Protein AF-A0A9D9CSX6-F1 (afdb_monomer_lite)

Sequence (530 aa):
MKRLLLFQTIFLLALASCKKETGEISQVQKITFTLEQYDNLTRTSTPADEKGISDINIFLYNTRGKLTRYLYSDTPSERIQMEIPAGEHLSTYVIANAGNLTELPQVSDEASLKGECFTFHTPSQADGNAIPMSAYLPPRQFSDGESVALPLVRLLSKFRVIIDKSALAPTVTTFDIKCARLRNINTRVPYFSDGRVTQDNKAADIWESREGDDLSTLFTSGIDFYIPENMQGDLLNGNLDQKTHIPPEGYIQRCSYIEFLVNYRSTEMYDQELVYRYFIHDGRMLDNFDVIRNTMYTCITTFSGTGINEETWRIERSSLEKLVTSINVVPITHTFTEIGEIKTFYAAVLPTDAHTNTVTWSSSDEKVAIVDKMGNVTATGDGTCTITATANDISGVSGKGIVTVNSTIHPTSVSVSPASATIYTAEGISLNATVLPSGADNKSVIWSSSDNSIATVSPGGEVTGISAGQCTIFATTVDGGITSGSTITVKGRSFSIGDIPILYPGYNSPHTITYSAEPHGTPQYSIHRV

Radius of gyration: 47.07 Å; chains: 1; bounding box: 114×59×160 Å

Structure (mmCIF, N/CA/C/O backbone):
data_AF-A0A9D9CSX6-F1
#
_entry.id   AF-A0A9D9CSX6-F1
#
loop_
_atom_site.group_PDB
_atom_site.id
_atom_site.type_symbol
_atom_site.label_atom_id
_atom_site.label_alt_id
_atom_site.label_comp_id
_atom_site.label_asym_id
_atom_site.label_entity_id
_atom_site.label_seq_id
_atom_site.pdbx_PDB_ins_code
_atom_site.Cartn_x
_atom_site.Cartn_y
_atom_site.Cartn_z
_atom_site.occupancy
_atom_site.B_iso_or_equiv
_atom_site.auth_seq_id
_atom_site.auth_comp_id
_atom_site.auth_asym_id
_atom_site.auth_atom_id
_atom_site.pdbx_PDB_model_num
ATOM 1 N N . MET A 1 1 ? -49.025 -34.304 -52.768 1.00 48.94 1 MET A N 1
ATOM 2 C CA . MET A 1 1 ? -49.399 -34.390 -51.334 1.00 48.94 1 MET A CA 1
ATOM 3 C C . MET A 1 1 ? -48.233 -34.667 -50.375 1.00 48.94 1 MET A C 1
ATOM 5 O O . MET A 1 1 ? -48.196 -34.017 -49.343 1.00 48.94 1 MET A O 1
ATOM 9 N N . LYS A 1 2 ? -47.236 -35.517 -50.685 1.00 45.19 2 LYS A N 1
ATOM 10 C CA . LYS A 1 2 ? -46.102 -35.789 -49.759 1.00 45.19 2 LYS A CA 1
ATOM 11 C C . LYS A 1 2 ? -45.087 -34.641 -49.545 1.00 45.19 2 LYS A C 1
ATOM 13 O O . LYS A 1 2 ? -44.389 -34.654 -48.543 1.00 45.19 2 LYS A O 1
ATOM 18 N N . ARG A 1 3 ? -45.024 -33.627 -50.425 1.00 38.97 3 ARG A N 1
ATOM 19 C CA . ARG A 1 3 ? -44.162 -32.432 -50.240 1.00 38.97 3 ARG A CA 1
ATOM 20 C C . ARG A 1 3 ? -44.776 -31.329 -49.365 1.00 38.97 3 ARG A C 1
ATOM 22 O O . ARG A 1 3 ? -44.035 -30.501 -48.858 1.00 38.97 3 ARG A O 1
ATOM 29 N N . LEU A 1 4 ? -46.097 -31.333 -49.164 1.00 38.09 4 LEU A N 1
ATOM 30 C CA . LEU A 1 4 ? -46.787 -30.299 -48.381 1.00 38.09 4 LEU A CA 1
ATOM 31 C C . LEU A 1 4 ? -46.797 -30.629 -46.876 1.00 38.09 4 LEU A C 1
ATOM 33 O O . LEU A 1 4 ? -46.683 -29.728 -46.053 1.00 38.09 4 LEU A O 1
ATOM 37 N N . LEU A 1 5 ? -46.821 -31.922 -46.519 1.00 45.12 5 LEU A N 1
ATOM 38 C CA . LEU A 1 5 ? -46.721 -32.368 -45.123 1.00 45.12 5 LEU A CA 1
ATOM 39 C C . LEU A 1 5 ? -45.320 -32.157 -44.524 1.00 45.12 5 LEU A C 1
ATOM 41 O O . LEU A 1 5 ? -45.218 -31.878 -43.337 1.00 45.12 5 LEU A O 1
ATOM 45 N N . LEU A 1 6 ? -44.256 -32.258 -45.334 1.00 43.66 6 LEU A N 1
ATOM 46 C CA . LEU A 1 6 ? -42.870 -32.085 -44.874 1.00 43.66 6 LEU A CA 1
ATOM 47 C C . LEU A 1 6 ? -42.547 -30.615 -44.546 1.00 43.66 6 LEU A C 1
ATOM 49 O O . LEU A 1 6 ? -41.783 -30.334 -43.632 1.00 43.66 6 LEU A O 1
ATOM 53 N N . PHE A 1 7 ? -43.168 -29.671 -45.260 1.00 40.41 7 PHE A N 1
ATOM 54 C CA . PHE A 1 7 ? -43.009 -28.242 -44.980 1.00 40.41 7 PHE A CA 1
ATOM 55 C C . PHE A 1 7 ? -43.779 -27.803 -43.729 1.00 40.41 7 PHE A C 1
ATOM 57 O O . PHE A 1 7 ? -43.273 -26.974 -42.980 1.00 40.41 7 PHE A O 1
ATOM 64 N N . GLN A 1 8 ? -44.948 -28.388 -43.439 1.00 42.72 8 GLN A N 1
ATOM 65 C CA . GLN A 1 8 ? -45.672 -28.092 -42.196 1.00 42.72 8 GLN A CA 1
ATOM 66 C C . GLN A 1 8 ? -44.987 -28.672 -40.949 1.00 42.72 8 GLN A C 1
ATOM 68 O O . GLN A 1 8 ? -45.006 -28.019 -39.908 1.00 42.72 8 GLN A O 1
ATOM 73 N N . THR A 1 9 ? -44.325 -29.832 -41.031 1.00 44.69 9 THR A N 1
ATOM 74 C CA . THR A 1 9 ? -43.550 -30.376 -39.899 1.00 44.69 9 THR A CA 1
ATOM 75 C C . THR A 1 9 ? -42.222 -29.653 -39.675 1.00 44.69 9 THR A C 1
ATOM 77 O O . THR A 1 9 ? -41.847 -29.452 -38.523 1.00 44.69 9 THR A O 1
ATOM 80 N N . ILE A 1 10 ? -41.545 -29.179 -40.729 1.00 48.91 10 ILE A N 1
ATOM 81 C CA . ILE A 1 10 ? -40.327 -28.358 -40.587 1.00 48.91 10 ILE A CA 1
ATOM 82 C C . ILE A 1 10 ? -40.666 -26.953 -40.057 1.00 48.91 10 ILE A C 1
ATOM 84 O O . ILE A 1 10 ? -39.934 -26.427 -39.222 1.00 48.91 10 ILE A O 1
ATOM 88 N N . PHE A 1 11 ? -41.808 -26.371 -40.444 1.00 39.69 11 PHE A N 1
ATOM 89 C CA . PHE A 1 11 ? -42.244 -25.071 -39.917 1.00 39.69 11 PHE A CA 1
ATOM 90 C C . PHE A 1 11 ? -42.734 -25.159 -38.458 1.00 39.69 11 PHE A C 1
ATOM 92 O O . PHE A 1 11 ? -42.471 -24.248 -37.675 1.00 39.69 11 PHE A O 1
ATOM 99 N N . LEU A 1 12 ? -43.352 -26.277 -38.040 1.00 36.75 12 LEU A N 1
ATOM 100 C CA . LEU A 1 12 ? -43.677 -26.511 -36.624 1.00 36.75 12 LEU A CA 1
ATOM 101 C C . LEU A 1 12 ? -42.440 -26.820 -35.758 1.00 36.75 12 LEU A C 1
ATOM 103 O O . LEU A 1 12 ? -42.429 -26.421 -34.595 1.00 36.75 12 LEU A O 1
ATOM 107 N N . LEU A 1 13 ? -41.389 -27.466 -36.289 1.00 36.62 13 LEU A N 1
ATOM 108 C CA . LEU A 1 13 ? -40.118 -27.623 -35.560 1.00 36.62 13 LEU A CA 1
ATOM 109 C C . LEU A 1 13 ? -39.327 -26.306 -35.469 1.00 36.62 13 LEU A C 1
ATOM 111 O O . LEU A 1 13 ? -38.718 -26.043 -34.434 1.00 36.62 13 LEU A O 1
ATOM 115 N N . ALA A 1 14 ? -39.387 -25.445 -36.490 1.00 37.59 14 ALA A N 1
ATOM 116 C CA . ALA A 1 14 ? -38.770 -24.117 -36.449 1.00 37.59 14 ALA A CA 1
ATOM 117 C C . ALA A 1 14 ? -39.473 -23.174 -35.450 1.00 37.59 14 ALA A C 1
ATOM 119 O O . ALA A 1 14 ? -38.812 -22.414 -34.747 1.00 37.59 14 ALA A O 1
ATOM 120 N N . LEU A 1 15 ? -40.799 -23.280 -35.303 1.00 32.72 15 LEU A N 1
ATOM 121 C CA . LEU A 1 15 ? -41.560 -22.541 -34.285 1.00 32.72 15 LEU A CA 1
ATOM 122 C C . LEU A 1 15 ? -41.444 -23.150 -32.873 1.00 32.72 15 LEU A C 1
ATOM 124 O O . LEU A 1 15 ? -41.628 -22.437 -31.889 1.00 32.72 15 LEU A O 1
ATOM 128 N N . ALA A 1 16 ? -41.087 -24.434 -32.745 1.00 33.69 16 ALA A N 1
ATOM 129 C CA . ALA A 1 16 ? -40.803 -25.070 -31.454 1.00 33.69 16 ALA A CA 1
ATOM 130 C C . ALA A 1 16 ? -39.360 -24.847 -30.961 1.00 33.69 16 ALA A C 1
ATOM 132 O O . ALA A 1 16 ? -39.141 -24.867 -29.751 1.00 33.69 16 ALA A O 1
ATOM 133 N N . SER A 1 17 ? -38.403 -24.576 -31.860 1.00 34.97 17 SER A N 1
ATOM 134 C CA . SER A 1 17 ? -37.042 -24.135 -31.503 1.00 34.97 17 SER A CA 1
ATOM 135 C C . SER A 1 17 ? -36.946 -22.628 -31.234 1.00 34.97 17 SER A C 1
ATOM 137 O O . SER A 1 17 ? -35.923 -22.157 -30.753 1.00 34.97 17 SER A O 1
ATOM 139 N N . CYS A 1 18 ? -38.019 -21.880 -31.502 1.00 34.47 18 CYS A N 1
ATOM 140 C CA . CYS A 1 18 ? -38.180 -20.483 -31.108 1.00 34.47 18 CYS A CA 1
ATOM 141 C C . CYS A 1 18 ? -39.067 -20.364 -29.850 1.00 34.47 18 CYS A C 1
ATOM 143 O O . CYS A 1 18 ? -39.820 -19.405 -29.674 1.00 34.47 18 CYS A O 1
ATOM 145 N N . LYS A 1 19 ? -39.022 -21.368 -28.963 1.00 33.19 19 LYS A N 1
ATOM 146 C CA . LYS A 1 19 ? -39.564 -21.260 -27.607 1.00 33.19 19 LYS A CA 1
ATOM 147 C C . LYS A 1 19 ? -38.533 -20.562 -26.730 1.00 33.19 19 LYS A C 1
ATOM 149 O O . LYS A 1 19 ? -37.581 -21.194 -26.299 1.00 33.19 19 LYS A O 1
ATOM 154 N N . LYS A 1 20 ? -38.803 -19.286 -26.440 1.00 37.91 20 LYS A N 1
ATOM 155 C CA . LYS A 1 20 ? -38.372 -18.578 -25.227 1.00 37.91 20 LYS A CA 1
ATOM 156 C C . LYS A 1 20 ? -36.945 -18.923 -24.763 1.00 37.91 20 LYS A C 1
ATOM 158 O O . LYS A 1 20 ? -36.777 -19.570 -23.736 1.00 37.91 20 LYS A O 1
ATOM 163 N N . GLU A 1 21 ? -35.944 -18.305 -25.378 1.00 34.78 21 GLU A N 1
ATOM 164 C CA . GLU A 1 21 ? -35.041 -17.537 -24.519 1.00 34.78 21 GLU A CA 1
ATOM 165 C C . GLU A 1 21 ? -35.848 -16.309 -24.095 1.00 34.78 21 GLU A C 1
ATOM 167 O O . GLU A 1 21 ? -35.814 -15.241 -24.700 1.00 34.78 21 GLU A O 1
ATOM 172 N N . THR A 1 22 ? -36.705 -16.494 -23.087 1.00 33.91 22 THR A N 1
ATOM 173 C CA . THR A 1 22 ? -36.961 -15.397 -22.165 1.00 33.91 22 THR A CA 1
ATOM 174 C C . THR A 1 22 ? -35.579 -14.982 -21.717 1.00 33.91 22 THR A C 1
ATOM 176 O O . THR A 1 22 ? -34.946 -15.754 -21.002 1.00 33.91 22 THR A O 1
ATOM 179 N N . GLY A 1 23 ? -35.090 -13.850 -22.226 1.00 39.44 23 GLY A N 1
ATOM 180 C CA . GLY A 1 23 ? -33.898 -13.229 -21.693 1.00 39.44 23 GLY A CA 1
ATOM 181 C C . GLY A 1 23 ? -34.110 -13.153 -20.194 1.00 39.44 23 GLY A C 1
ATOM 182 O O . GLY A 1 23 ? -34.959 -12.390 -19.727 1.00 39.44 23 GLY A O 1
ATOM 183 N N . GLU A 1 24 ? -33.415 -14.018 -19.454 1.00 38.78 24 GLU A N 1
ATOM 184 C CA . GLU A 1 24 ? -33.103 -13.715 -18.075 1.00 38.78 24 GLU A CA 1
ATOM 185 C C . GLU A 1 24 ? -32.546 -12.308 -18.150 1.00 38.78 24 GLU A C 1
ATOM 187 O O . GLU A 1 24 ? -31.578 -12.052 -18.870 1.00 38.78 24 GLU A O 1
ATOM 192 N N . ILE A 1 25 ? -33.245 -11.371 -17.514 1.00 43.38 25 ILE A N 1
ATOM 193 C CA . ILE A 1 25 ? -32.680 -10.067 -17.230 1.00 43.38 25 ILE A CA 1
ATOM 194 C C . ILE A 1 25 ? -31.441 -10.422 -16.425 1.00 43.38 25 ILE A C 1
ATOM 196 O O . ILE A 1 25 ? -31.560 -10.756 -15.247 1.00 43.38 25 ILE A O 1
ATOM 200 N N . SER A 1 26 ? -30.288 -10.491 -17.092 1.00 58.38 26 SER A N 1
ATOM 201 C CA . SER A 1 26 ? -29.018 -10.728 -16.435 1.00 58.38 26 SER A CA 1
ATOM 202 C C . SER A 1 26 ? -28.951 -9.610 -15.419 1.00 58.38 26 SER A C 1
ATOM 204 O O . SER A 1 26 ? -28.929 -8.442 -15.815 1.00 58.38 26 SER A O 1
ATOM 206 N N . GLN A 1 27 ? -29.094 -9.944 -14.133 1.00 78.25 27 GLN A N 1
ATOM 207 C CA . GLN A 1 27 ? -29.064 -8.930 -13.092 1.00 78.25 27 GLN A CA 1
ATOM 208 C C . GLN A 1 27 ? -27.809 -8.100 -13.338 1.00 78.25 27 GLN A C 1
ATOM 210 O O . GLN A 1 27 ? -26.743 -8.650 -13.601 1.00 78.25 27 GLN A O 1
ATOM 215 N N . VAL A 1 28 ? -27.962 -6.785 -13.391 1.00 86.62 28 VAL A N 1
ATOM 216 C CA . VAL A 1 28 ? -26.845 -5.883 -13.650 1.00 86.62 28 VAL A CA 1
ATOM 217 C C . VAL A 1 28 ? -26.375 -5.379 -12.302 1.00 86.62 28 VAL A C 1
ATOM 219 O O . VAL A 1 28 ? -27.195 -4.982 -11.477 1.00 86.62 28 VAL A O 1
ATOM 222 N N . GLN A 1 29 ? -25.069 -5.396 -12.087 1.00 90.56 29 GLN A N 1
ATOM 223 C CA . GLN A 1 29 ? -24.443 -4.826 -10.903 1.00 90.56 29 GLN A CA 1
ATOM 224 C C . GLN A 1 29 ? -23.599 -3.616 -11.298 1.00 90.56 29 GLN A C 1
ATOM 226 O O . GLN A 1 29 ? -23.023 -3.567 -12.390 1.00 90.56 29 GLN A O 1
ATOM 231 N N . LYS A 1 30 ? -23.535 -2.630 -10.410 1.00 92.50 30 LYS A N 1
ATOM 232 C CA . LYS A 1 30 ? -22.733 -1.423 -10.583 1.00 92.50 30 LYS A CA 1
ATOM 233 C C . LYS A 1 30 ? -21.407 -1.598 -9.874 1.00 92.50 30 LYS A C 1
ATOM 235 O O . LYS A 1 30 ? -21.369 -1.934 -8.698 1.00 92.50 30 LYS A O 1
ATOM 240 N N . ILE A 1 31 ? -20.326 -1.317 -10.578 1.00 92.62 31 ILE A N 1
ATOM 241 C CA . ILE A 1 31 ? -18.981 -1.272 -10.018 1.00 92.62 31 ILE A CA 1
ATOM 242 C C . ILE A 1 31 ? -18.383 0.109 -10.261 1.00 92.62 31 ILE A C 1
ATOM 244 O O . ILE A 1 31 ? -18.697 0.778 -11.247 1.00 92.62 31 ILE A O 1
ATOM 248 N N . THR A 1 32 ? -17.530 0.550 -9.346 1.00 91.25 32 THR A N 1
ATOM 249 C CA . THR A 1 32 ? -16.765 1.787 -9.485 1.00 91.25 32 THR A CA 1
ATOM 250 C C . THR A 1 32 ? -15.290 1.444 -9.550 1.00 91.25 32 THR A C 1
ATOM 252 O O . THR A 1 32 ? -14.727 0.970 -8.571 1.00 91.25 32 THR A O 1
ATOM 255 N N . PHE A 1 33 ? -14.646 1.714 -10.676 1.00 87.00 33 PHE A N 1
ATOM 256 C CA . PHE A 1 33 ? -13.194 1.693 -10.758 1.00 87.00 33 PHE A CA 1
ATOM 257 C C . PHE A 1 33 ? -12.627 3.015 -10.254 1.00 87.00 33 PHE A C 1
ATOM 259 O O . PHE A 1 33 ? -13.131 4.076 -10.618 1.00 87.00 33 PHE A O 1
ATOM 266 N N . THR A 1 34 ? -11.596 2.966 -9.420 1.00 82.00 34 THR A N 1
ATOM 267 C CA . THR A 1 34 ? -10.921 4.162 -8.913 1.00 82.00 34 THR A CA 1
ATOM 268 C C . THR A 1 34 ? -9.506 4.236 -9.451 1.00 82.00 34 THR A C 1
ATOM 270 O O . THR A 1 34 ? -8.741 3.276 -9.335 1.00 82.00 34 THR A O 1
ATOM 273 N N . LEU A 1 35 ? -9.163 5.382 -10.028 1.00 73.75 35 LEU A N 1
ATOM 274 C CA . LEU A 1 35 ? -7.794 5.711 -10.393 1.00 73.75 35 LEU A CA 1
ATOM 275 C C . LEU A 1 35 ? -7.090 6.109 -9.097 1.00 73.75 35 LEU A C 1
ATOM 277 O O . LEU A 1 35 ? -7.423 7.130 -8.500 1.00 73.75 35 LEU A O 1
ATOM 281 N N . GLU A 1 36 ? -6.186 5.270 -8.600 1.00 59.44 36 GLU A N 1
ATOM 282 C CA . GLU A 1 36 ? -5.329 5.670 -7.484 1.00 59.44 36 GLU A CA 1
ATOM 283 C C . GLU A 1 36 ? -4.522 6.895 -7.935 1.00 59.44 36 GLU A C 1
ATOM 285 O O . GLU A 1 36 ? -3.985 6.892 -9.045 1.00 59.44 36 GLU A O 1
ATOM 290 N N . GLN A 1 37 ? -4.477 7.958 -7.122 1.00 52.34 37 GLN A N 1
ATOM 291 C CA . GLN A 1 37 ? -3.714 9.169 -7.433 1.00 52.34 37 GLN A CA 1
ATOM 292 C C . GLN A 1 37 ? -2.220 8.822 -7.545 1.00 52.34 37 GLN A C 1
ATOM 294 O O . GLN A 1 37 ? -1.458 8.890 -6.583 1.00 52.34 37 GLN A O 1
ATOM 299 N N . TYR A 1 38 ? -1.792 8.478 -8.760 1.00 46.19 38 TYR A N 1
ATOM 300 C CA . TYR A 1 38 ? -0.391 8.345 -9.166 1.00 46.19 38 TYR A CA 1
ATOM 301 C C . TYR A 1 38 ? 0.357 9.691 -9.125 1.00 46.19 38 TYR A C 1
ATOM 303 O O . TYR A 1 38 ? 1.569 9.731 -9.347 1.00 46.19 38 TYR A O 1
ATOM 311 N N . ASP A 1 39 ? -0.346 10.777 -8.779 1.00 37.62 39 ASP A N 1
ATOM 312 C CA . ASP A 1 39 ? 0.186 12.121 -8.547 1.00 37.62 39 ASP A CA 1
ATOM 313 C C . ASP A 1 39 ? 1.349 12.152 -7.542 1.00 37.62 39 ASP A C 1
ATOM 315 O O . ASP A 1 39 ? 2.182 13.052 -7.615 1.00 37.62 39 ASP A O 1
ATOM 319 N N . ASN A 1 40 ? 1.510 11.151 -6.669 1.00 38.94 40 ASN A N 1
ATOM 320 C CA . ASN A 1 40 ? 2.630 11.111 -5.719 1.00 38.94 40 ASN A CA 1
ATOM 321 C C . ASN A 1 40 ? 3.913 10.428 -6.230 1.00 38.94 40 ASN A C 1
ATOM 323 O O . ASN A 1 40 ? 4.949 10.541 -5.577 1.00 38.94 40 ASN A O 1
ATOM 327 N N . LEU A 1 41 ? 3.917 9.809 -7.418 1.00 37.09 41 LEU A N 1
ATOM 328 C CA . LEU A 1 41 ? 5.156 9.336 -8.066 1.00 37.09 41 LEU A CA 1
ATOM 329 C C . LEU A 1 41 ? 5.864 10.436 -8.880 1.00 37.09 41 LEU A C 1
ATOM 331 O O . LEU A 1 41 ? 6.851 10.164 -9.562 1.00 37.09 41 LEU A O 1
ATOM 335 N N . THR A 1 42 ? 5.394 11.686 -8.800 1.00 36.12 42 THR A N 1
ATOM 336 C CA . THR A 1 42 ? 6.000 12.839 -9.489 1.00 36.12 42 THR A CA 1
ATOM 337 C C . THR A 1 42 ? 7.018 13.623 -8.657 1.00 36.12 42 THR A C 1
ATOM 339 O O . THR A 1 42 ? 7.587 14.591 -9.163 1.00 36.12 42 THR A O 1
ATOM 342 N N . ARG A 1 43 ? 7.303 13.267 -7.396 1.00 38.25 43 ARG A N 1
ATOM 343 C CA . ARG A 1 43 ? 8.148 14.127 -6.544 1.00 38.25 43 ARG A CA 1
ATOM 344 C C . ARG A 1 43 ? 9.214 13.389 -5.753 1.00 38.25 43 ARG A C 1
ATOM 346 O O . ARG A 1 43 ? 9.204 13.405 -4.532 1.00 38.25 43 ARG A O 1
ATOM 353 N N . THR A 1 44 ? 10.255 12.977 -6.461 1.00 34.09 44 THR A N 1
ATOM 354 C CA . THR A 1 44 ? 11.600 13.436 -6.093 1.00 34.09 44 THR A CA 1
ATOM 355 C C . THR A 1 44 ? 12.375 13.754 -7.367 1.00 34.09 44 THR A C 1
ATOM 357 O O . THR A 1 44 ? 12.696 12.872 -8.152 1.00 34.09 44 THR A O 1
ATOM 360 N N . SER A 1 45 ? 12.652 15.054 -7.545 1.00 33.75 45 SER A N 1
ATOM 361 C CA . SER A 1 45 ? 13.373 15.744 -8.635 1.00 33.75 45 SER A CA 1
ATOM 362 C C . SER A 1 45 ? 12.621 15.951 -9.967 1.00 33.75 45 SER A C 1
ATOM 364 O O . SER A 1 45 ? 12.880 15.290 -10.962 1.00 33.75 45 SER A O 1
ATOM 366 N N . THR A 1 46 ? 11.690 16.910 -9.955 1.00 38.91 46 THR A N 1
ATOM 367 C CA . THR A 1 46 ? 10.885 17.445 -11.083 1.00 38.91 46 THR A CA 1
ATOM 368 C C . THR A 1 46 ? 11.715 17.889 -12.312 1.00 38.91 46 THR A C 1
ATOM 370 O O . THR A 1 46 ? 12.897 18.184 -12.136 1.00 38.91 46 THR A O 1
ATOM 373 N N . PRO A 1 47 ? 11.123 17.966 -13.529 1.00 42.66 47 PRO A N 1
ATOM 374 C CA . PRO A 1 47 ? 9.873 18.678 -13.859 1.00 42.66 47 PRO A CA 1
ATOM 375 C C . PRO A 1 47 ? 8.657 17.736 -13.796 1.00 42.66 47 PRO A C 1
ATOM 377 O O . PRO A 1 47 ? 8.646 16.670 -14.391 1.00 42.66 47 PRO A O 1
ATOM 380 N N . ALA A 1 48 ? 7.668 17.942 -12.930 1.00 45.16 48 ALA A N 1
ATOM 381 C CA . ALA A 1 48 ? 6.508 18.816 -13.138 1.00 45.16 48 ALA A CA 1
ATOM 382 C C . ALA A 1 48 ? 5.609 18.504 -14.364 1.00 45.16 48 ALA A C 1
ATOM 384 O O . ALA A 1 48 ? 4.501 19.027 -14.395 1.00 45.16 48 ALA A O 1
ATOM 385 N N . ASP A 1 49 ? 5.988 17.608 -15.290 1.00 49.66 49 ASP A N 1
ATOM 386 C CA . ASP A 1 49 ? 5.382 17.595 -16.638 1.00 49.66 49 ASP A CA 1
ATOM 387 C C . ASP A 1 49 ? 4.763 16.258 -17.100 1.00 49.66 49 ASP A C 1
ATOM 389 O O . ASP A 1 49 ? 4.273 16.171 -18.226 1.00 49.66 49 ASP A O 1
ATOM 393 N N . GLU A 1 50 ? 4.718 15.205 -16.272 1.00 60.59 50 GLU A N 1
ATOM 394 C CA . GLU A 1 50 ? 3.880 14.047 -16.624 1.00 60.59 50 GLU A CA 1
ATOM 395 C C . GLU A 1 50 ? 2.411 14.432 -16.491 1.00 60.59 50 GLU A C 1
ATOM 397 O O . GLU A 1 50 ? 1.896 14.617 -15.386 1.00 60.59 50 GLU A O 1
ATOM 402 N N . LYS A 1 51 ? 1.715 14.518 -17.625 1.00 61.03 51 LYS A N 1
ATOM 403 C CA . LYS A 1 51 ? 0.262 14.615 -17.604 1.00 61.03 51 LYS A CA 1
ATOM 404 C C . LYS A 1 51 ? -0.279 13.340 -16.954 1.00 61.03 51 LYS A C 1
ATOM 406 O O . LYS A 1 51 ? 0.127 12.233 -17.315 1.00 61.03 51 LYS A O 1
ATOM 411 N N . GLY A 1 52 ? -1.201 13.505 -16.005 1.00 71.00 52 GLY A N 1
ATOM 412 C CA . GLY A 1 52 ? -1.983 12.397 -15.462 1.00 71.00 52 GLY A CA 1
ATOM 413 C C . GLY A 1 52 ? -2.758 11.657 -16.559 1.00 71.00 52 GLY A C 1
ATOM 414 O O . GLY A 1 52 ? -2.616 11.922 -17.753 1.00 71.00 52 GLY A O 1
ATOM 415 N N . ILE A 1 53 ? -3.610 10.720 -16.162 1.00 81.19 53 ILE A N 1
ATOM 416 C CA . ILE A 1 53 ? -4.370 9.899 -17.110 1.00 81.19 53 ILE A CA 1
ATOM 417 C C . ILE A 1 53 ? -5.260 10.798 -17.989 1.00 8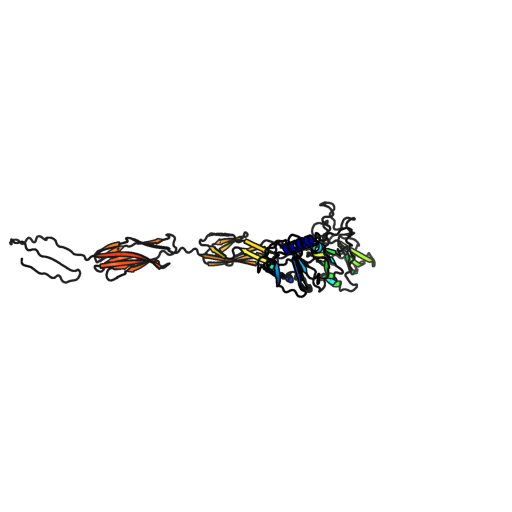1.19 53 ILE A C 1
ATOM 419 O O . ILE A 1 53 ? -6.211 11.406 -17.500 1.00 81.19 53 ILE A O 1
ATOM 423 N N . SER A 1 54 ? -4.937 10.899 -19.281 1.00 84.56 54 SER A N 1
ATOM 424 C CA . SER A 1 54 ? -5.689 11.668 -20.273 1.00 84.56 54 SER A CA 1
ATOM 425 C C . SER A 1 54 ? -6.834 10.878 -20.873 1.00 84.56 54 SER A C 1
ATOM 427 O O . SER A 1 54 ? -7.857 11.458 -21.194 1.00 84.56 54 SER A O 1
ATOM 429 N N . ASP A 1 55 ? -6.669 9.570 -21.021 1.00 88.88 55 ASP A N 1
ATOM 430 C CA . ASP A 1 55 ? -7.686 8.677 -21.557 1.00 88.88 55 ASP A CA 1
ATOM 431 C C . ASP A 1 55 ? -7.516 7.273 -20.982 1.00 88.88 55 ASP A C 1
ATOM 433 O O . ASP A 1 55 ? -6.442 6.905 -20.500 1.00 88.88 55 ASP A O 1
ATOM 437 N N . ILE A 1 56 ? -8.589 6.487 -21.007 1.00 90.62 56 ILE A N 1
ATOM 438 C CA . ILE A 1 56 ? -8.589 5.133 -20.465 1.00 90.62 56 ILE A CA 1
ATOM 439 C C . ILE A 1 56 ? -9.524 4.211 -21.241 1.00 90.62 56 ILE A C 1
ATOM 441 O O . ILE A 1 56 ? -10.645 4.570 -21.596 1.00 90.62 56 ILE A O 1
ATOM 445 N N . ASN A 1 57 ? -9.051 2.992 -21.455 1.00 92.50 57 ASN A N 1
ATOM 446 C CA . ASN A 1 57 ? -9.758 1.864 -22.028 1.00 92.50 57 ASN A CA 1
ATOM 447 C C . ASN A 1 57 ? -9.854 0.780 -20.948 1.00 92.50 57 ASN A C 1
ATOM 449 O O . ASN A 1 57 ? -8.830 0.368 -20.403 1.00 92.50 57 ASN A O 1
ATOM 453 N N . ILE A 1 58 ? -11.059 0.302 -20.642 1.00 92.88 58 ILE A N 1
ATOM 454 C CA . ILE A 1 58 ? -11.310 -0.776 -19.678 1.00 92.88 58 ILE A CA 1
ATOM 455 C C . ILE A 1 58 ? -12.030 -1.907 -20.403 1.00 92.88 58 ILE A C 1
ATOM 457 O O . ILE A 1 58 ? -13.120 -1.709 -20.937 1.00 92.88 58 ILE A O 1
ATOM 461 N N . PHE A 1 59 ? -11.443 -3.098 -20.381 1.00 92.88 59 PHE A N 1
ATOM 462 C CA . PHE A 1 59 ? -11.982 -4.308 -20.988 1.00 92.88 59 PHE A CA 1
ATOM 463 C C . PHE A 1 59 ? -12.270 -5.344 -19.903 1.00 92.88 59 PHE A C 1
ATOM 465 O O . PHE A 1 59 ? -11.412 -5.634 -19.067 1.00 92.88 59 PHE A O 1
ATOM 472 N N . LEU A 1 60 ? -13.466 -5.928 -19.942 1.00 92.12 60 LEU A N 1
ATOM 473 C CA . LEU A 1 60 ? -13.870 -7.026 -19.072 1.00 92.12 60 LEU A CA 1
ATOM 474 C C . LEU A 1 60 ? -14.144 -8.268 -19.904 1.00 92.12 60 LEU A C 1
ATOM 476 O O . LEU A 1 60 ? -15.037 -8.252 -20.754 1.00 92.12 60 LEU A O 1
ATOM 480 N N . TYR A 1 61 ? -13.419 -9.346 -19.622 1.00 89.88 61 TYR A N 1
ATOM 481 C CA . TYR A 1 61 ? -13.592 -10.643 -20.277 1.00 89.88 61 TYR A CA 1
ATOM 482 C C . TYR A 1 61 ? -14.132 -11.662 -19.289 1.00 89.88 61 TYR A C 1
ATOM 484 O O . TYR A 1 61 ? -13.692 -11.706 -18.143 1.00 89.88 61 TYR A O 1
ATOM 492 N N . ASN A 1 62 ? -15.059 -12.508 -19.730 1.00 89.56 62 ASN A N 1
ATOM 493 C CA . ASN A 1 62 ? -15.442 -13.677 -18.942 1.00 89.56 62 ASN A CA 1
ATOM 494 C C . ASN A 1 62 ? -14.364 -14.770 -18.998 1.00 89.56 62 ASN A C 1
ATOM 496 O O . ASN A 1 62 ? -13.421 -14.710 -19.781 1.00 89.56 62 ASN A O 1
ATOM 500 N N . THR A 1 63 ? -14.548 -15.834 -18.222 1.00 85.88 63 THR A N 1
ATOM 501 C CA . THR A 1 63 ? -13.616 -16.975 -18.143 1.00 85.88 63 THR A CA 1
ATOM 502 C C . THR A 1 63 ? -13.422 -17.753 -19.450 1.00 85.88 63 THR A C 1
ATOM 504 O O . THR A 1 63 ? -12.535 -18.600 -19.526 1.00 85.88 63 THR A O 1
ATOM 507 N N . ARG A 1 64 ? -14.230 -17.490 -20.486 1.00 88.19 64 ARG A N 1
ATOM 508 C CA . ARG A 1 64 ? -14.048 -18.038 -21.842 1.00 88.19 64 ARG A CA 1
ATOM 509 C C . ARG A 1 64 ? -13.232 -17.106 -22.744 1.00 88.19 64 ARG A C 1
ATOM 511 O O . ARG A 1 64 ? -13.133 -17.373 -23.937 1.00 88.19 64 ARG A O 1
ATOM 518 N N . GLY A 1 65 ? -12.708 -16.007 -22.202 1.00 85.88 65 GLY A N 1
ATOM 519 C CA . GLY A 1 65 ? -11.950 -15.001 -22.935 1.00 85.88 65 GLY A CA 1
ATOM 520 C C . GLY A 1 65 ? -12.803 -14.162 -23.885 1.00 85.88 65 GLY A C 1
ATOM 521 O O . GLY A 1 65 ? -12.253 -13.553 -24.793 1.00 85.88 65 GLY A O 1
ATOM 522 N N . LYS A 1 66 ? -14.134 -14.128 -23.723 1.00 89.44 66 LYS A N 1
ATOM 523 C CA . LYS A 1 66 ? -15.027 -13.304 -24.555 1.00 89.44 66 LYS A CA 1
ATOM 524 C C . LYS A 1 66 ? -15.253 -11.949 -23.897 1.00 89.44 66 LYS A C 1
ATOM 526 O O . LYS A 1 66 ? -15.560 -11.908 -22.705 1.00 89.44 66 LYS A O 1
ATOM 531 N N . LEU A 1 67 ? -15.164 -10.873 -24.680 1.00 90.31 67 LEU A N 1
ATOM 532 C CA . LEU A 1 67 ? -15.451 -9.522 -24.206 1.00 90.31 67 LEU A CA 1
ATOM 533 C C . LEU A 1 67 ? -16.904 -9.429 -23.717 1.00 90.31 67 LEU A C 1
ATOM 535 O O . LEU A 1 67 ? -17.853 -9.658 -24.472 1.00 90.31 67 LEU A O 1
ATOM 539 N N . THR A 1 68 ? -17.061 -9.095 -22.443 1.00 89.88 68 THR A N 1
ATOM 540 C CA . THR A 1 68 ? -18.351 -8.915 -21.776 1.00 89.88 68 THR A CA 1
ATOM 541 C C . THR A 1 68 ? -18.715 -7.437 -21.707 1.00 89.88 68 THR A C 1
ATOM 543 O O . THR A 1 68 ? -19.860 -7.072 -21.975 1.00 89.88 68 THR A O 1
ATOM 546 N N . ARG A 1 69 ? -17.753 -6.571 -21.362 1.00 90.62 69 ARG A N 1
ATOM 547 C CA . ARG A 1 69 ? -17.933 -5.112 -21.332 1.00 90.62 69 ARG A CA 1
ATOM 548 C C . ARG A 1 69 ? -16.668 -4.395 -21.768 1.00 90.62 69 ARG A C 1
ATOM 550 O O . ARG A 1 69 ? -15.562 -4.875 -21.538 1.00 90.62 69 ARG A O 1
ATOM 557 N N . TYR A 1 70 ? -16.869 -3.224 -22.351 1.00 91.50 70 TYR A N 1
ATOM 558 C CA . TYR A 1 70 ? -15.818 -2.296 -22.722 1.00 91.50 70 TYR A CA 1
ATOM 559 C C . TYR A 1 70 ? -16.254 -0.869 -22.399 1.00 91.50 70 TYR A C 1
ATOM 561 O O . TYR A 1 70 ? -17.431 -0.530 -22.556 1.00 91.50 70 TYR A O 1
ATOM 569 N N . LEU A 1 71 ? -15.308 -0.051 -21.949 1.00 91.94 71 LEU A N 1
ATOM 570 C CA . LEU A 1 71 ? -15.489 1.376 -21.731 1.00 91.94 71 LEU A CA 1
ATOM 571 C C . LEU A 1 71 ? -14.250 2.123 -22.210 1.00 91.94 71 LEU A C 1
ATOM 573 O O . LEU A 1 71 ? -13.132 1.758 -21.857 1.00 91.94 71 LEU A O 1
ATOM 577 N N . TYR A 1 72 ? -14.483 3.198 -22.955 1.00 92.19 72 TYR A N 1
ATOM 578 C CA . TYR A 1 72 ? -13.492 4.218 -23.263 1.00 92.19 72 TYR A CA 1
ATOM 579 C C . TYR A 1 72 ? -13.918 5.547 -22.651 1.00 92.19 72 TYR A C 1
ATOM 581 O O . TYR A 1 72 ? -15.107 5.867 -22.636 1.00 92.19 72 TYR A O 1
ATOM 589 N N . SER A 1 73 ? -12.949 6.316 -22.168 1.00 90.19 73 SER A N 1
ATOM 590 C CA . SER A 1 73 ? -13.149 7.692 -21.731 1.00 90.19 73 SER A CA 1
ATOM 591 C C . SER A 1 73 ? -11.918 8.518 -22.080 1.00 90.19 73 SER A C 1
ATOM 593 O O . SER A 1 73 ? -10.820 8.180 -21.650 1.00 90.19 73 SER A O 1
ATOM 595 N N . ASP A 1 74 ? -12.114 9.615 -22.804 1.00 89.56 74 ASP A N 1
ATOM 596 C CA . ASP A 1 74 ? -11.114 10.636 -23.153 1.00 89.56 74 ASP A CA 1
ATOM 597 C C . ASP A 1 74 ? -11.008 11.766 -22.109 1.00 89.56 74 ASP A C 1
ATOM 599 O O . ASP A 1 74 ? -10.173 12.660 -22.229 1.00 89.56 74 ASP A O 1
ATOM 603 N N . THR A 1 75 ? -11.856 11.731 -21.076 1.00 85.50 75 THR A N 1
ATOM 604 C CA . THR A 1 75 ? -11.785 12.602 -19.891 1.00 85.50 75 THR A CA 1
ATOM 605 C C . THR A 1 75 ? -12.143 11.819 -18.621 1.00 85.50 75 THR A C 1
ATOM 607 O O . THR A 1 75 ? -13.210 12.033 -18.035 1.00 85.50 75 THR A O 1
ATOM 610 N N . PRO A 1 76 ? -11.329 10.833 -18.210 1.00 82.50 76 PRO A N 1
ATOM 611 C CA . PRO A 1 76 ? -11.702 9.960 -17.107 1.00 82.50 76 PRO A CA 1
ATOM 612 C C . PRO A 1 76 ? -11.750 10.717 -15.776 1.00 82.50 76 PRO A C 1
ATOM 614 O O . PRO A 1 76 ? -10.804 11.397 -15.388 1.00 82.50 76 PRO A O 1
ATOM 617 N N . SER A 1 77 ? -12.860 10.571 -15.052 1.00 80.88 77 SER A N 1
ATOM 618 C CA . SER A 1 77 ? -12.939 10.962 -13.645 1.00 80.88 77 SER A CA 1
ATOM 619 C C . SER A 1 77 ? -12.108 10.014 -12.778 1.00 80.88 77 SER A C 1
ATOM 621 O O . SER A 1 77 ? -11.926 8.848 -13.124 1.00 80.88 77 SER A O 1
ATOM 623 N N . GLU A 1 78 ? -11.697 10.462 -11.587 1.00 80.38 78 GLU A N 1
ATOM 624 C CA . GLU A 1 78 ? -11.031 9.601 -10.588 1.00 80.38 78 GLU A CA 1
ATOM 625 C C . GLU A 1 78 ? -11.853 8.347 -10.233 1.00 80.38 78 GLU A C 1
ATOM 627 O O . GLU A 1 78 ? -11.311 7.342 -9.777 1.00 80.38 78 GLU A O 1
ATOM 632 N N . ARG A 1 79 ? -13.176 8.400 -10.444 1.00 83.44 79 ARG A N 1
ATOM 633 C CA . ARG A 1 79 ? -14.124 7.307 -10.216 1.00 83.44 79 ARG A CA 1
ATOM 634 C C . ARG A 1 79 ? -14.890 7.020 -11.500 1.00 83.44 79 ARG A C 1
ATOM 636 O O . ARG A 1 79 ? -15.670 7.860 -11.941 1.00 83.44 79 ARG A O 1
ATOM 643 N N . ILE A 1 80 ? -14.699 5.840 -12.073 1.00 89.50 80 ILE A N 1
ATOM 644 C CA . ILE A 1 80 ? -15.311 5.401 -13.328 1.00 89.50 80 ILE A CA 1
ATOM 645 C C . ILE A 1 80 ? -16.371 4.356 -13.001 1.00 89.50 80 ILE A C 1
ATOM 647 O O . ILE A 1 80 ? -16.060 3.274 -12.506 1.00 89.50 80 ILE A O 1
ATOM 651 N N . GLN A 1 81 ? -17.635 4.674 -13.263 1.00 92.56 81 GLN A N 1
ATOM 652 C CA . GLN A 1 81 ? -18.737 3.748 -13.022 1.00 92.56 81 GLN A CA 1
ATOM 653 C C . GLN A 1 81 ? -18.973 2.860 -14.238 1.00 92.56 81 GLN A C 1
ATOM 655 O O . GLN A 1 81 ? -19.027 3.335 -15.371 1.00 92.56 81 GLN A O 1
ATOM 660 N N . MET A 1 82 ? -19.156 1.569 -13.989 1.00 92.31 82 MET A N 1
ATOM 661 C CA . MET A 1 82 ? -19.488 0.594 -15.012 1.00 92.31 82 MET A CA 1
ATOM 662 C C . MET A 1 82 ? -20.587 -0.330 -14.503 1.00 92.31 82 MET A C 1
ATOM 664 O O . MET A 1 82 ? -20.575 -0.788 -13.365 1.00 92.31 82 MET A O 1
ATOM 668 N N . GLU A 1 83 ? -21.550 -0.610 -15.365 1.00 93.00 83 GLU A N 1
ATOM 669 C CA . GLU A 1 83 ? -22.516 -1.680 -15.153 1.00 93.00 83 GLU A CA 1
ATOM 670 C C . GLU A 1 83 ? -21.938 -2.983 -15.715 1.00 93.00 83 GLU A C 1
ATOM 672 O O . GLU A 1 83 ? -21.287 -2.953 -16.753 1.00 93.00 83 GLU A O 1
ATOM 677 N N . ILE A 1 84 ? -22.137 -4.128 -15.068 1.00 90.50 84 ILE A N 1
ATOM 678 C CA . ILE A 1 84 ? -21.629 -5.430 -15.539 1.00 90.50 84 ILE A CA 1
ATOM 679 C C . ILE A 1 84 ? -22.654 -6.542 -15.250 1.00 90.50 84 ILE A C 1
ATOM 681 O O . ILE A 1 84 ? -23.517 -6.348 -14.389 1.00 90.50 84 ILE A O 1
ATOM 685 N N . PRO A 1 85 ? -22.605 -7.694 -15.946 1.00 88.00 85 PRO A N 1
ATOM 686 C CA . PRO A 1 85 ? -23.461 -8.836 -15.620 1.00 88.00 85 PRO A CA 1
ATOM 687 C C . PRO A 1 85 ? -23.166 -9.387 -14.222 1.00 88.00 85 PRO A C 1
ATOM 689 O O . PRO A 1 85 ? -22.002 -9.540 -13.848 1.00 88.00 85 PRO A O 1
ATOM 692 N N . ALA A 1 86 ? -24.215 -9.697 -13.463 1.00 86.31 86 ALA A N 1
ATOM 693 C CA . ALA A 1 86 ? -24.086 -10.204 -12.109 1.00 86.31 86 ALA A CA 1
ATOM 694 C C . ALA A 1 86 ? -23.644 -11.665 -12.060 1.00 86.31 86 ALA A C 1
ATOM 696 O O . ALA A 1 86 ? -24.076 -12.495 -12.858 1.00 86.31 86 ALA A O 1
ATOM 697 N N . GLY A 1 87 ? -22.800 -11.982 -11.076 1.00 79.25 87 GLY A N 1
ATOM 698 C CA . GLY A 1 87 ? -22.386 -13.355 -10.777 1.00 79.25 87 GLY A CA 1
ATOM 699 C C . GLY A 1 87 ? -21.356 -13.957 -11.742 1.00 79.25 87 GLY A C 1
ATOM 700 O O . GLY A 1 87 ? -20.919 -15.090 -11.525 1.00 79.25 87 GLY A O 1
ATOM 701 N N . GLU A 1 88 ? -20.909 -13.229 -12.767 1.00 85.25 88 GLU A N 1
ATOM 702 C CA . GLU A 1 88 ? -19.819 -13.675 -13.639 1.00 85.25 88 GLU A CA 1
ATOM 703 C C . GLU A 1 88 ? -18.443 -13.415 -13.010 1.00 85.25 88 GLU A C 1
ATOM 705 O O . GLU A 1 88 ? -18.218 -12.412 -12.334 1.00 85.25 88 GLU A O 1
ATOM 710 N N . HIS A 1 89 ? -17.501 -14.329 -13.257 1.00 85.38 89 HIS A N 1
ATOM 711 C CA . HIS A 1 89 ? -16.086 -14.067 -13.011 1.00 85.38 89 HIS A CA 1
ATOM 712 C C . HIS A 1 89 ? -15.524 -13.310 -14.212 1.00 85.38 89 HIS A C 1
ATOM 714 O O . HIS A 1 89 ? -15.539 -13.847 -15.324 1.00 85.38 89 HIS A O 1
ATOM 720 N N . LEU A 1 90 ? -15.034 -12.091 -13.987 1.00 87.94 90 LEU A N 1
ATOM 721 C CA . LEU A 1 90 ? -14.505 -11.233 -15.044 1.00 87.94 90 LEU A CA 1
ATOM 722 C C . LEU A 1 90 ? -13.048 -10.869 -14.773 1.00 87.94 90 LEU A C 1
ATOM 724 O O . LEU A 1 90 ? -12.707 -10.451 -13.666 1.00 87.94 90 LEU A O 1
ATOM 728 N N . SER A 1 91 ? -12.210 -11.022 -15.794 1.00 86.56 91 SER A N 1
ATOM 729 C CA . SER A 1 91 ? -10.847 -10.493 -15.851 1.00 86.56 91 SER A CA 1
ATOM 730 C C . SER A 1 91 ? -10.905 -9.031 -16.283 1.00 86.56 91 SER A C 1
ATOM 732 O O . SER A 1 91 ? -11.595 -8.720 -17.258 1.00 86.56 91 SER A O 1
ATOM 734 N N . THR A 1 92 ? -10.158 -8.150 -15.616 1.00 88.25 92 THR A N 1
ATOM 735 C CA . THR A 1 92 ? -10.114 -6.722 -15.962 1.00 88.25 92 THR A CA 1
ATOM 736 C C . THR A 1 92 ? -8.779 -6.364 -16.583 1.00 88.25 92 THR A C 1
ATOM 738 O O . THR A 1 92 ? -7.737 -6.552 -15.960 1.00 88.25 92 THR A O 1
ATOM 741 N N . TYR A 1 93 ? -8.820 -5.785 -17.778 1.00 89.44 93 TYR A N 1
ATOM 742 C CA . TYR A 1 93 ? -7.663 -5.221 -18.461 1.00 89.44 93 TYR A CA 1
ATOM 743 C C . TYR A 1 93 ? -7.875 -3.733 -18.668 1.00 89.44 93 TYR A C 1
ATOM 745 O O . TYR A 1 93 ? -8.948 -3.304 -19.091 1.00 89.44 93 TYR A O 1
ATOM 753 N N . VAL A 1 94 ? -6.848 -2.948 -18.381 1.00 90.88 94 VAL A N 1
ATOM 754 C CA . VAL A 1 94 ? -6.904 -1.496 -18.499 1.00 90.88 94 VAL A CA 1
ATOM 755 C C . VAL A 1 94 ? -5.713 -1.013 -19.297 1.00 90.88 94 VAL A C 1
ATOM 757 O O . VAL A 1 94 ? -4.591 -1.435 -19.025 1.00 90.88 94 VAL A O 1
ATOM 760 N N . ILE A 1 95 ? -5.965 -0.120 -20.251 1.00 90.94 95 ILE A N 1
ATOM 761 C CA . ILE A 1 95 ? -4.942 0.621 -20.987 1.00 90.94 95 ILE A CA 1
ATOM 762 C C . ILE A 1 95 ? -5.265 2.104 -20.860 1.00 90.94 95 ILE A C 1
ATOM 764 O O . ILE A 1 95 ? -6.350 2.529 -21.247 1.00 90.94 95 ILE A O 1
ATOM 768 N N . ALA A 1 96 ? -4.333 2.886 -20.336 1.00 88.56 96 ALA A N 1
ATOM 769 C CA . ALA A 1 96 ? -4.458 4.333 -20.233 1.00 88.56 96 ALA A CA 1
ATOM 770 C C . ALA A 1 96 ? -3.457 5.036 -21.152 1.00 88.56 96 ALA A C 1
ATOM 772 O O . ALA A 1 96 ? -2.377 4.500 -21.421 1.00 88.56 96 ALA A O 1
ATOM 773 N N . ASN A 1 97 ? -3.816 6.246 -21.584 1.00 87.50 97 ASN A N 1
ATOM 774 C CA . ASN A 1 97 ? -2.990 7.133 -22.406 1.00 87.50 97 ASN A CA 1
ATOM 775 C C . ASN A 1 97 ? -2.566 6.498 -23.739 1.00 87.50 97 ASN A C 1
ATOM 777 O O . ASN A 1 97 ? -1.417 6.608 -24.165 1.00 87.50 97 ASN A O 1
ATOM 781 N N . ALA A 1 98 ? -3.490 5.778 -24.374 1.00 86.62 98 ALA A N 1
ATOM 782 C CA . ALA A 1 98 ? -3.262 5.098 -25.651 1.00 86.62 98 ALA A CA 1
ATOM 783 C C . ALA A 1 98 ? -4.207 5.592 -26.755 1.00 86.62 98 ALA A C 1
ATOM 785 O O . ALA A 1 98 ? -4.166 5.088 -27.877 1.00 86.62 98 ALA A O 1
ATOM 786 N N . GLY A 1 99 ? -5.058 6.571 -26.444 1.00 87.12 99 GLY A N 1
ATOM 787 C CA . GLY A 1 99 ? -6.154 6.971 -27.306 1.00 87.12 99 GLY A CA 1
ATOM 788 C C . GLY A 1 99 ? -7.269 5.927 -27.330 1.00 87.12 99 GLY A C 1
ATOM 789 O O . GLY A 1 99 ? -7.279 4.941 -26.586 1.00 87.12 99 GLY A O 1
ATOM 790 N N . ASN A 1 100 ? -8.255 6.170 -28.187 1.00 85.12 100 ASN A N 1
ATOM 791 C CA . ASN A 1 100 ? -9.376 5.259 -28.334 1.00 85.12 100 ASN A CA 1
ATOM 792 C C . ASN A 1 100 ? -8.966 4.014 -29.132 1.00 85.12 100 ASN A C 1
ATOM 794 O O . ASN A 1 100 ? -8.674 4.099 -30.324 1.00 85.12 100 ASN A O 1
ATOM 798 N N . LEU A 1 101 ? -8.999 2.851 -28.486 1.00 80.38 101 LEU A N 1
ATOM 799 C CA . LEU A 1 101 ? -8.625 1.581 -29.106 1.00 80.38 101 LEU A CA 1
ATOM 800 C C . LEU A 1 101 ? -9.791 0.903 -29.855 1.00 80.38 101 LEU A C 1
ATOM 802 O O . LEU A 1 101 ? -9.601 -0.176 -30.411 1.00 80.38 101 LEU A O 1
ATOM 806 N N . THR A 1 102 ? -10.987 1.514 -29.926 1.00 64.62 102 THR A N 1
ATOM 807 C CA . THR A 1 102 ? -12.147 0.942 -30.649 1.00 64.62 102 THR A CA 1
ATOM 808 C C . THR A 1 102 ? -11.955 0.795 -32.152 1.00 64.62 102 THR A C 1
ATOM 810 O O . THR A 1 102 ? -12.673 0.018 -32.775 1.00 64.62 102 THR A O 1
ATOM 813 N N . GLU A 1 103 ? -11.041 1.558 -32.758 1.00 57.25 103 GLU A N 1
ATOM 814 C CA . GLU A 1 103 ? -10.779 1.472 -34.201 1.00 57.25 103 GLU A CA 1
ATOM 815 C C . GLU A 1 103 ? -9.913 0.260 -34.580 1.00 57.25 103 GLU A C 1
ATOM 817 O O . GLU A 1 103 ? -9.752 -0.022 -35.767 1.00 57.25 103 GLU A O 1
ATOM 822 N N . LEU A 1 104 ? -9.407 -0.504 -33.601 1.00 52.84 104 LEU A N 1
ATOM 823 C CA . LEU A 1 104 ? -8.766 -1.793 -33.846 1.00 52.84 104 LEU A CA 1
ATOM 824 C C . LEU A 1 104 ? -9.839 -2.877 -34.057 1.00 52.84 104 LEU A C 1
ATOM 826 O O . LEU A 1 104 ? -10.564 -3.227 -33.123 1.00 52.84 104 LEU A O 1
ATOM 830 N N . PRO A 1 105 ? -9.941 -3.480 -35.253 1.00 47.91 105 PRO A N 1
ATOM 831 C CA . PRO A 1 105 ? -11.017 -4.412 -35.583 1.00 47.91 105 PRO A CA 1
ATOM 832 C C . PRO A 1 105 ? -10.902 -5.810 -34.930 1.00 47.91 105 PRO A C 1
ATOM 834 O O . PRO A 1 105 ? -11.509 -6.742 -35.450 1.00 47.91 105 PRO A O 1
ATOM 837 N N . GLN A 1 106 ? -10.127 -6.023 -33.854 1.00 54.69 106 GLN A N 1
ATOM 838 C CA . GLN A 1 106 ? -9.725 -7.378 -33.412 1.00 54.69 106 GLN A CA 1
ATOM 839 C C . GLN A 1 106 ? -9.906 -7.720 -31.922 1.00 54.69 106 GLN A C 1
ATOM 841 O O . GLN A 1 106 ? -9.793 -8.888 -31.569 1.00 54.69 106 GLN A O 1
ATOM 846 N N . VAL A 1 107 ? -10.251 -6.791 -31.027 1.00 63.94 107 VAL A N 1
ATOM 847 C CA . VAL A 1 107 ? -10.236 -7.096 -29.579 1.00 63.94 107 VAL A CA 1
ATOM 848 C C . VAL A 1 107 ? -11.563 -7.673 -29.052 1.00 63.94 107 VAL A C 1
ATOM 850 O O . VAL A 1 107 ? -12.087 -7.267 -28.017 1.00 63.94 107 VAL A O 1
ATOM 853 N N . SER A 1 108 ? -12.162 -8.612 -29.786 1.00 71.06 108 SER A N 1
ATOM 854 C CA . SER A 1 108 ? -13.367 -9.323 -29.324 1.00 71.06 108 SER A CA 1
ATOM 855 C C . SER A 1 108 ? -13.066 -10.416 -28.292 1.00 71.06 108 SER A C 1
ATOM 857 O O . SER A 1 108 ? -13.971 -10.870 -27.580 1.00 71.06 108 SER A O 1
ATOM 859 N N . ASP A 1 109 ? -11.803 -10.833 -28.219 1.00 83.38 109 ASP A N 1
ATOM 860 C CA . ASP A 1 109 ? -11.312 -11.885 -27.343 1.00 83.38 109 ASP A CA 1
ATOM 861 C C . ASP A 1 109 ? -10.038 -11.471 -26.587 1.00 83.38 109 ASP A C 1
ATOM 863 O O . ASP A 1 109 ? -9.265 -10.611 -27.012 1.00 83.38 109 ASP A O 1
ATOM 867 N N . GLU A 1 110 ? -9.841 -12.100 -25.433 1.00 84.50 110 GLU A N 1
ATOM 868 C CA . GLU A 1 110 ? -8.774 -11.786 -24.482 1.00 84.50 110 GLU A CA 1
ATOM 869 C C . GLU A 1 110 ? -7.369 -12.055 -25.048 1.00 84.50 110 GLU A C 1
ATOM 871 O O . GLU A 1 110 ? -6.413 -11.375 -24.674 1.00 84.50 110 GLU A O 1
ATOM 876 N N . ALA A 1 111 ? -7.218 -13.037 -25.945 1.00 84.06 111 ALA A N 1
ATOM 877 C CA . ALA A 1 111 ? -5.917 -13.382 -26.514 1.00 84.06 111 ALA A CA 1
ATOM 878 C C . ALA A 1 111 ? -5.435 -12.299 -27.484 1.00 84.06 111 ALA A C 1
ATOM 880 O O . ALA A 1 111 ? -4.264 -11.921 -27.437 1.00 84.06 111 ALA A O 1
ATOM 881 N N . SER A 1 112 ? -6.350 -11.751 -28.286 1.00 84.38 112 SER A N 1
ATOM 882 C CA . SER A 1 112 ? -6.075 -10.607 -29.155 1.00 84.38 112 SER A CA 1
ATOM 883 C C . SER A 1 112 ? -5.611 -9.388 -28.346 1.00 84.38 112 SER A C 1
ATOM 885 O O . SER A 1 112 ? -4.570 -8.820 -28.663 1.00 84.38 112 SER A O 1
ATOM 887 N N . LEU A 1 113 ? -6.279 -9.055 -27.228 1.00 86.56 113 LEU A N 1
ATOM 888 C CA . LEU A 1 113 ? -5.853 -7.944 -26.357 1.00 86.56 113 LEU A CA 1
ATOM 889 C C . LEU A 1 113 ? -4.445 -8.139 -25.784 1.00 86.56 113 LEU A C 1
ATOM 891 O O . LEU A 1 113 ? -3.671 -7.190 -25.688 1.00 86.56 113 LEU A O 1
ATOM 895 N N . LYS A 1 114 ? -4.104 -9.367 -25.383 1.00 84.44 114 LYS A N 1
ATOM 896 C CA . LYS A 1 114 ? -2.775 -9.687 -24.840 1.00 84.44 114 LYS A CA 1
ATOM 897 C C . LYS A 1 114 ? -1.653 -9.523 -25.866 1.00 84.44 114 LYS A C 1
ATOM 899 O O . LYS A 1 114 ? -0.511 -9.342 -25.457 1.00 84.44 114 LYS A O 1
ATOM 904 N N . GLY A 1 115 ? -1.966 -9.593 -27.160 1.00 80.62 115 GLY A N 1
ATOM 905 C CA . GLY A 1 115 ? -1.016 -9.353 -28.247 1.00 80.62 115 GLY A CA 1
ATOM 906 C C . GLY A 1 115 ? -0.790 -7.873 -28.568 1.00 80.62 115 GLY A C 1
ATOM 907 O O . GLY A 1 115 ? 0.159 -7.550 -29.285 1.00 80.62 115 GLY A O 1
ATOM 908 N N . GLU A 1 116 ? -1.624 -6.972 -28.045 1.00 85.69 116 GLU A N 1
ATOM 909 C CA . GLU A 1 116 ? -1.503 -5.543 -28.318 1.00 85.69 116 GLU A CA 1
ATOM 910 C C . GLU A 1 116 ? -0.251 -4.943 -27.668 1.00 85.69 116 GLU A C 1
ATOM 912 O O . GLU A 1 116 ? 0.140 -5.276 -26.542 1.00 85.69 116 GLU A O 1
ATOM 917 N N . CYS A 1 117 ? 0.376 -4.020 -28.396 1.00 86.12 117 CYS A N 1
ATOM 918 C CA . CYS A 1 117 ? 1.621 -3.381 -27.993 1.00 86.12 117 CYS A CA 1
ATOM 919 C C . CYS A 1 117 ? 1.537 -1.867 -28.151 1.00 86.12 117 CYS A C 1
ATOM 921 O O . CYS A 1 117 ? 1.107 -1.352 -29.184 1.00 86.12 117 CYS A O 1
ATOM 923 N N . PHE A 1 118 ? 2.075 -1.160 -27.166 1.00 85.56 118 PHE A N 1
ATOM 924 C CA . PHE A 1 118 ? 2.439 0.235 -27.318 1.00 85.56 118 PHE A CA 1
ATOM 925 C C . PHE A 1 118 ? 3.629 0.348 -28.281 1.00 85.56 118 PHE A C 1
ATOM 927 O O . PHE A 1 118 ? 4.615 -0.382 -28.149 1.00 85.56 118 PHE A O 1
ATOM 934 N N . THR A 1 119 ? 3.538 1.260 -29.252 1.00 84.19 119 THR A N 1
ATOM 935 C CA . THR A 1 119 ? 4.641 1.541 -30.178 1.00 84.19 119 THR A CA 1
ATOM 936 C C . THR A 1 119 ? 5.364 2.810 -29.747 1.00 84.19 119 THR A C 1
ATOM 938 O O . THR A 1 119 ? 4.789 3.895 -29.762 1.00 84.19 119 THR A O 1
ATOM 941 N N . PHE A 1 120 ? 6.631 2.671 -29.371 1.00 79.00 120 PHE A N 1
ATOM 942 C CA . PHE A 1 120 ? 7.481 3.783 -28.966 1.00 79.00 120 PHE A CA 1
ATOM 943 C C . PHE A 1 120 ? 8.176 4.382 -30.192 1.00 79.00 120 PHE A C 1
ATOM 945 O O . PHE A 1 120 ? 8.923 3.677 -30.877 1.00 79.00 120 PHE A O 1
ATOM 952 N N . HIS A 1 121 ? 7.934 5.666 -30.477 1.00 70.88 121 HIS A N 1
ATOM 953 C CA . HIS A 1 121 ? 8.518 6.335 -31.643 1.00 70.88 121 HIS A CA 1
ATOM 954 C C . HIS A 1 121 ? 9.679 7.270 -31.285 1.00 70.88 121 HIS A C 1
ATOM 956 O O . HIS A 1 121 ? 10.706 7.201 -31.956 1.00 70.88 121 HIS A O 1
ATOM 962 N N . THR A 1 122 ? 9.547 8.111 -30.252 1.00 63.47 122 THR A N 1
ATOM 963 C CA . THR A 1 122 ? 10.627 8.985 -29.743 1.00 63.47 122 THR A CA 1
ATOM 964 C C . THR A 1 122 ? 10.456 9.264 -28.238 1.00 63.47 122 THR A C 1
ATOM 966 O O . THR A 1 122 ? 9.313 9.396 -27.799 1.00 63.47 122 THR A O 1
ATOM 969 N N . PRO A 1 123 ? 11.524 9.373 -27.423 1.00 56.28 123 PRO A N 1
ATOM 970 C CA . PRO A 1 123 ? 11.366 9.721 -26.004 1.00 56.28 123 PRO A CA 1
ATOM 971 C C . PRO A 1 123 ? 10.804 11.132 -25.718 1.00 56.28 123 PRO A C 1
ATOM 973 O O . PRO A 1 123 ? 10.127 11.312 -24.712 1.00 56.28 123 PRO A O 1
ATOM 976 N N . SER A 1 124 ? 10.872 12.063 -26.669 1.00 51.47 124 SER A N 1
ATOM 977 C CA . SER A 1 124 ? 10.163 13.356 -26.695 1.00 51.47 124 SER A CA 1
ATOM 978 C C . SER A 1 124 ? 8.639 13.224 -26.763 1.00 51.47 124 SER A C 1
ATOM 980 O O . SER A 1 124 ? 7.924 14.162 -26.420 1.00 51.47 124 SER A O 1
ATOM 982 N N . GLN A 1 125 ? 8.102 12.060 -27.156 1.00 52.28 125 GLN A N 1
ATOM 983 C CA . GLN A 1 125 ? 6.673 11.775 -26.989 1.00 52.28 125 GLN A CA 1
ATOM 984 C C . GLN A 1 125 ? 6.263 11.653 -25.521 1.00 52.28 125 GLN A C 1
ATOM 986 O O . GLN A 1 125 ? 5.064 11.631 -25.265 1.00 52.28 125 GLN A O 1
ATOM 991 N N . ALA A 1 126 ? 7.204 11.573 -24.582 1.00 51.69 126 ALA A N 1
ATOM 992 C CA . ALA A 1 126 ? 6.938 11.448 -23.156 1.00 51.69 126 ALA A CA 1
ATOM 993 C C . ALA A 1 126 ? 7.275 12.724 -22.352 1.00 51.69 126 ALA A C 1
ATOM 995 O O . ALA A 1 126 ? 6.907 12.819 -21.180 1.00 51.69 126 ALA A O 1
ATOM 996 N N . ASP A 1 127 ? 7.861 13.742 -22.990 1.00 52.09 127 ASP A N 1
ATOM 997 C CA . ASP A 1 127 ? 8.024 15.077 -22.408 1.00 52.09 127 ASP A CA 1
ATOM 998 C C . ASP A 1 127 ? 6.706 15.860 -22.514 1.00 52.09 127 ASP A C 1
ATOM 1000 O O . ASP A 1 127 ? 6.228 16.164 -23.608 1.00 52.09 127 ASP A O 1
ATOM 1004 N N . GLY A 1 128 ? 6.075 16.164 -21.376 1.00 53.50 128 GLY A N 1
ATOM 1005 C CA . GLY A 1 128 ? 4.820 16.932 -21.324 1.00 53.50 128 GLY A CA 1
ATOM 1006 C C . GLY A 1 128 ? 3.545 16.166 -21.717 1.00 53.50 128 GLY A C 1
ATOM 1007 O O . GLY A 1 128 ? 2.452 16.737 -21.693 1.00 53.50 128 GLY A O 1
ATOM 1008 N N . ASN A 1 129 ? 3.656 14.885 -22.080 1.00 63.94 129 ASN A N 1
ATOM 1009 C CA . ASN A 1 129 ? 2.555 14.046 -22.559 1.00 63.94 129 ASN A CA 1
ATOM 1010 C C . ASN A 1 129 ? 2.142 12.978 -21.537 1.00 63.94 129 ASN A C 1
ATOM 1012 O O . ASN A 1 129 ? 2.855 12.667 -20.585 1.00 63.94 129 ASN A O 1
ATOM 1016 N N . ALA A 1 130 ? 0.958 12.405 -21.748 1.00 72.38 130 ALA A N 1
ATOM 1017 C CA . ALA A 1 130 ? 0.424 11.350 -20.902 1.00 72.38 130 ALA A CA 1
ATOM 1018 C C . ALA A 1 130 ? 1.130 10.014 -21.213 1.00 72.38 130 ALA A C 1
ATOM 1020 O O . ALA A 1 130 ? 1.116 9.544 -22.350 1.00 72.38 130 ALA A O 1
ATOM 1021 N N . ILE A 1 131 ? 1.772 9.412 -20.209 1.00 81.00 131 ILE A N 1
ATOM 1022 C CA . ILE A 1 131 ? 2.590 8.197 -20.371 1.00 81.00 131 ILE A CA 1
ATOM 1023 C C . ILE A 1 131 ? 1.692 6.961 -20.509 1.00 81.00 131 ILE A C 1
ATOM 1025 O O . ILE A 1 131 ? 0.801 6.801 -19.673 1.00 81.00 131 ILE A O 1
ATOM 1029 N N . PRO A 1 132 ? 1.915 6.052 -21.478 1.00 86.06 132 PRO A N 1
ATOM 1030 C CA . PRO A 1 132 ? 1.105 4.845 -21.619 1.00 86.06 132 PRO A CA 1
ATOM 1031 C C . PRO A 1 132 ? 1.226 3.951 -20.381 1.00 86.06 132 PRO A C 1
ATOM 1033 O O . PRO A 1 132 ? 2.327 3.667 -19.890 1.00 86.06 132 PRO A O 1
ATOM 1036 N N . MET A 1 133 ? 0.081 3.487 -19.885 1.00 86.50 133 MET A N 1
ATOM 1037 C CA . MET A 1 133 ? -0.004 2.636 -18.698 1.00 86.50 133 MET A CA 1
ATOM 1038 C C . MET A 1 133 ? -0.937 1.456 -18.934 1.00 86.50 133 MET A C 1
ATOM 1040 O O . MET A 1 133 ? -1.858 1.515 -19.749 1.00 86.50 133 MET A O 1
ATOM 1044 N N . SER A 1 134 ? -0.727 0.396 -18.164 1.00 87.50 134 SER A N 1
ATOM 1045 C CA . SER A 1 134 ? -1.575 -0.792 -18.177 1.00 87.50 134 SER A CA 1
ATOM 1046 C C . SER A 1 134 ? -1.858 -1.295 -16.768 1.00 87.50 134 SER A C 1
ATOM 1048 O O . SER A 1 134 ? -0.997 -1.189 -15.896 1.00 87.50 134 SER A O 1
ATOM 1050 N N . ALA A 1 135 ? -3.024 -1.902 -16.560 1.00 84.50 135 ALA A N 1
ATOM 1051 C CA . ALA A 1 135 ? -3.333 -2.674 -15.358 1.00 84.50 135 ALA A CA 1
ATOM 1052 C C . ALA A 1 135 ? -4.039 -3.980 -15.723 1.00 84.50 135 ALA A C 1
ATOM 1054 O O . ALA A 1 135 ? -4.797 -4.040 -16.693 1.00 84.50 135 ALA A O 1
ATOM 1055 N N . TYR A 1 136 ? -3.832 -5.006 -14.905 1.00 82.69 136 TYR A N 1
ATOM 1056 C CA . TYR A 1 136 ? -4.538 -6.275 -15.002 1.00 82.69 136 TYR A CA 1
ATOM 1057 C C . TYR A 1 136 ? -5.037 -6.697 -13.622 1.00 82.69 136 TYR A C 1
ATOM 1059 O O . TYR A 1 136 ? -4.288 -6.649 -12.646 1.00 82.69 136 TYR A O 1
ATOM 1067 N N . LEU A 1 137 ? -6.295 -7.129 -13.553 1.00 80.50 137 LEU A N 1
ATOM 1068 C CA . LEU A 1 137 ? -6.862 -7.803 -12.391 1.00 80.50 137 LEU A CA 1
ATOM 1069 C C . LEU A 1 137 ? -7.327 -9.204 -12.811 1.00 80.50 137 LEU A C 1
ATOM 1071 O O . LEU A 1 137 ? -8.049 -9.327 -13.809 1.00 80.50 137 LEU A O 1
ATOM 1075 N N . PRO A 1 138 ? -6.943 -10.255 -12.063 1.00 78.00 138 PRO A N 1
ATOM 1076 C CA . PRO A 1 138 ? -7.318 -11.620 -12.391 1.00 78.00 138 PRO A CA 1
ATOM 1077 C C . PRO A 1 138 ? -8.832 -11.840 -12.284 1.00 78.00 138 PRO A C 1
ATOM 1079 O O . PRO A 1 138 ? -9.509 -11.115 -11.548 1.00 78.00 138 PRO A O 1
ATOM 1082 N N . PRO A 1 139 ? -9.366 -12.858 -12.984 1.00 83.38 139 PRO A N 1
ATOM 1083 C CA . PRO A 1 139 ? -10.795 -13.114 -13.008 1.00 83.38 139 PRO A CA 1
ATOM 1084 C C . PRO A 1 139 ? -11.381 -13.342 -11.616 1.00 83.38 139 PRO A C 1
ATOM 1086 O O . PRO A 1 139 ? -10.961 -14.240 -10.885 1.00 83.38 139 PRO A O 1
ATOM 1089 N N . ARG A 1 140 ? -12.398 -12.546 -11.275 1.00 87.19 140 ARG A N 1
ATOM 1090 C CA . ARG A 1 140 ? -13.150 -12.655 -10.019 1.00 87.19 140 ARG A CA 1
ATOM 1091 C C . ARG A 1 140 ? -14.593 -12.201 -10.181 1.00 87.19 140 ARG A C 1
ATOM 1093 O O . ARG A 1 140 ? -14.923 -11.498 -11.134 1.00 87.19 140 ARG A O 1
ATOM 1100 N N . GLN A 1 141 ? -15.440 -12.579 -9.231 1.00 86.81 141 GLN A N 1
ATOM 1101 C CA . GLN A 1 141 ? -16.747 -11.948 -9.070 1.00 86.81 141 GLN A CA 1
ATOM 1102 C C . GLN A 1 141 ? -16.601 -10.572 -8.421 1.00 86.81 141 GLN A C 1
ATOM 1104 O O . GLN A 1 141 ? -15.692 -10.327 -7.621 1.00 86.81 141 GLN A O 1
ATOM 1109 N N . PHE A 1 142 ? -17.526 -9.689 -8.769 1.00 84.88 142 PHE A N 1
ATOM 1110 C CA . PHE A 1 142 ? -17.652 -8.363 -8.186 1.00 84.88 142 PHE A CA 1
ATOM 1111 C C . PHE A 1 142 ? -18.935 -8.297 -7.356 1.00 84.88 142 PHE A C 1
ATOM 1113 O O . PHE A 1 142 ? -19.894 -9.013 -7.647 1.00 84.88 142 PHE A O 1
ATOM 1120 N N . SER A 1 143 ? -18.994 -7.409 -6.370 1.00 87.12 143 SER A N 1
ATOM 1121 C CA . SER A 1 143 ? -20.230 -7.103 -5.635 1.00 87.12 143 SER A CA 1
ATOM 1122 C C . SER A 1 143 ? -20.936 -5.876 -6.219 1.00 87.12 143 SER A C 1
ATOM 1124 O O . SER A 1 143 ? -20.304 -5.019 -6.839 1.00 87.12 143 SER A O 1
ATOM 1126 N N . ASP A 1 144 ? -22.251 -5.772 -6.030 1.00 90.31 144 ASP A N 1
ATOM 1127 C CA . ASP A 1 144 ? -22.985 -4.559 -6.402 1.00 90.31 144 ASP A CA 1
ATOM 1128 C C . ASP A 1 144 ? -22.579 -3.382 -5.500 1.00 90.31 144 ASP A C 1
ATOM 1130 O O . ASP A 1 144 ? -22.494 -3.516 -4.279 1.00 90.31 144 ASP A O 1
ATOM 1134 N N . GLY A 1 145 ? -22.275 -2.239 -6.111 1.00 87.88 145 GLY A N 1
ATOM 1135 C CA . GLY A 1 145 ? -21.730 -1.056 -5.446 1.00 87.88 145 GLY A CA 1
ATOM 1136 C C . GLY A 1 145 ? -20.241 -1.139 -5.083 1.00 87.88 145 GLY A C 1
ATOM 1137 O O . GLY A 1 145 ? -19.737 -0.226 -4.429 1.00 87.88 145 GLY A O 1
ATOM 1138 N N . GLU A 1 146 ? -19.524 -2.195 -5.485 1.00 87.50 146 GLU A N 1
ATOM 1139 C CA . GLU A 1 146 ? -18.107 -2.370 -5.148 1.00 87.50 146 GLU A CA 1
ATOM 1140 C C . GLU A 1 146 ? -17.224 -1.255 -5.739 1.00 87.50 146 GLU A C 1
ATOM 1142 O O . GLU A 1 146 ? -17.410 -0.834 -6.884 1.00 87.50 146 GLU A O 1
ATOM 1147 N N . SER A 1 147 ? -16.228 -0.806 -4.966 1.00 85.00 147 SER A N 1
ATOM 1148 C CA . SER A 1 147 ? -15.177 0.106 -5.423 1.00 85.00 147 SER A CA 1
ATOM 1149 C C . SER A 1 147 ? -13.862 -0.651 -5.588 1.00 85.00 147 SER A C 1
ATOM 1151 O O . SER A 1 147 ? -13.409 -1.308 -4.654 1.00 85.00 147 SER A O 1
ATOM 1153 N N . VAL A 1 148 ? -13.246 -0.553 -6.764 1.00 81.75 148 VAL A N 1
ATOM 1154 C CA . VAL A 1 148 ? -12.083 -1.349 -7.165 1.00 81.75 148 VAL A CA 1
ATOM 1155 C C . VAL A 1 148 ? -10.980 -0.428 -7.652 1.00 81.75 148 VAL A C 1
ATOM 1157 O O . VAL A 1 148 ? -11.137 0.257 -8.660 1.00 81.75 148 VAL A O 1
ATOM 1160 N N . ALA A 1 149 ? -9.850 -0.434 -6.960 1.00 80.38 149 ALA A N 1
ATOM 1161 C CA . ALA A 1 149 ? -8.693 0.324 -7.392 1.00 80.38 149 ALA A CA 1
ATOM 1162 C C . ALA A 1 149 ? -8.046 -0.284 -8.641 1.00 80.38 149 ALA A C 1
ATOM 1164 O O . ALA A 1 149 ? -7.925 -1.506 -8.759 1.00 80.38 149 ALA A O 1
ATOM 1165 N N . LEU A 1 150 ? -7.646 0.578 -9.577 1.00 78.31 150 LEU A N 1
ATOM 1166 C CA . LEU A 1 150 ? -6.932 0.188 -10.787 1.00 78.31 150 LEU A CA 1
ATOM 1167 C C . LEU A 1 150 ? -5.424 0.383 -10.592 1.00 78.31 150 LEU A C 1
ATOM 1169 O O . LEU A 1 150 ? -4.964 1.526 -10.580 1.00 78.31 150 LEU A O 1
ATOM 1173 N N . PRO A 1 151 ? -4.642 -0.707 -10.489 1.00 75.38 151 PRO A N 1
ATOM 1174 C CA . PRO A 1 151 ? -3.207 -0.628 -10.259 1.00 75.38 151 PRO A CA 1
ATOM 1175 C C . PRO A 1 151 ? -2.454 -0.349 -11.565 1.00 75.38 151 PRO A C 1
ATOM 1177 O O . PRO A 1 151 ? -1.785 -1.230 -12.109 1.00 75.38 151 PRO A O 1
ATOM 1180 N N . LEU A 1 152 ? -2.608 0.852 -12.114 1.00 79.88 152 LEU A N 1
ATOM 1181 C CA . LEU A 1 152 ? -1.932 1.244 -13.348 1.00 79.88 152 LEU A CA 1
ATOM 1182 C C . LEU A 1 152 ? -0.414 1.276 -13.153 1.00 79.88 152 LEU A C 1
ATOM 1184 O O . LEU A 1 152 ? 0.092 1.718 -12.126 1.00 79.88 152 LEU A O 1
ATOM 1188 N N . VAL A 1 153 ? 0.309 0.779 -14.152 1.00 77.94 153 VAL A N 1
ATOM 1189 C CA . VAL A 1 153 ? 1.773 0.745 -14.187 1.00 77.94 153 VAL A CA 1
ATOM 1190 C C . VAL A 1 153 ? 2.227 1.308 -15.526 1.00 77.94 153 VAL A C 1
ATOM 1192 O O . VAL A 1 153 ? 1.684 0.935 -16.569 1.00 77.94 153 VAL A O 1
ATOM 1195 N N . ARG A 1 154 ? 3.221 2.204 -15.511 1.00 84.12 154 ARG A N 1
ATOM 1196 C CA . ARG A 1 154 ? 3.832 2.744 -16.736 1.00 84.12 154 ARG A CA 1
ATOM 1197 C C . ARG A 1 154 ? 4.443 1.621 -17.570 1.00 84.12 154 ARG A C 1
ATOM 1199 O O . ARG A 1 154 ? 5.087 0.728 -17.027 1.00 84.12 154 ARG A O 1
ATOM 1206 N N . LEU A 1 155 ? 4.303 1.704 -18.890 1.00 83.38 155 LEU A N 1
ATOM 1207 C CA . LEU A 1 155 ? 5.039 0.834 -19.820 1.00 83.38 155 LEU A CA 1
ATOM 1208 C C . LEU A 1 155 ? 6.485 1.289 -20.032 1.00 83.38 155 LEU A C 1
ATOM 1210 O O . LEU A 1 155 ? 7.328 0.516 -20.481 1.00 83.38 155 LEU A O 1
ATOM 1214 N N . LEU A 1 156 ? 6.752 2.557 -19.726 1.00 84.44 156 LEU A N 1
ATOM 1215 C CA . LEU A 1 156 ? 8.052 3.196 -19.853 1.00 84.44 156 LEU A CA 1
ATOM 1216 C C . LEU A 1 156 ? 8.703 3.360 -18.481 1.00 84.44 156 LEU A C 1
ATOM 1218 O O . LEU A 1 156 ? 8.031 3.413 -17.447 1.00 84.44 156 LEU A O 1
ATOM 1222 N N . SER A 1 157 ? 10.021 3.471 -18.498 1.00 82.06 157 SER A N 1
ATOM 1223 C CA . SER A 1 157 ? 10.857 3.799 -17.350 1.00 82.06 157 SER A CA 1
ATOM 1224 C C . SER A 1 157 ? 11.503 5.155 -17.539 1.00 82.06 157 SER A C 1
ATOM 1226 O O . SER A 1 157 ? 11.712 5.589 -18.670 1.00 82.06 157 SER A O 1
ATOM 1228 N N . LYS A 1 158 ? 11.833 5.815 -16.431 1.00 80.12 158 LYS A N 1
ATOM 1229 C CA . LYS A 1 158 ? 12.643 7.028 -16.456 1.00 80.12 158 LYS A CA 1
ATOM 1230 C C . LYS A 1 158 ? 14.112 6.665 -16.335 1.00 80.12 158 LYS A C 1
ATOM 1232 O O . LYS A 1 158 ? 14.490 5.817 -15.529 1.00 80.12 158 LYS A O 1
ATOM 1237 N N . PHE A 1 159 ? 14.935 7.313 -17.138 1.00 77.94 159 PHE A N 1
ATOM 1238 C CA . PHE A 1 159 ? 16.375 7.152 -17.156 1.00 77.94 159 PHE A CA 1
ATOM 1239 C C . PHE A 1 159 ? 17.014 8.527 -17.019 1.00 77.94 159 PHE A C 1
ATOM 1241 O O . PHE A 1 159 ? 16.993 9.321 -17.953 1.00 77.94 159 PHE A O 1
ATOM 1248 N N . ARG A 1 160 ? 17.570 8.810 -15.845 1.00 77.38 160 ARG A N 1
ATOM 1249 C CA . ARG A 1 160 ? 18.328 10.024 -15.577 1.00 77.38 160 ARG A CA 1
ATOM 1250 C C . ARG A 1 160 ? 19.799 9.800 -15.824 1.00 77.38 160 ARG A C 1
ATOM 1252 O O . ARG A 1 160 ? 20.373 8.830 -15.329 1.00 77.38 160 ARG A O 1
ATOM 1259 N N . VAL A 1 161 ? 20.435 10.760 -16.478 1.00 74.50 161 VAL A N 1
ATOM 1260 C CA . VAL A 1 161 ? 21.895 10.828 -16.552 1.00 74.50 161 VAL A CA 1
ATOM 1261 C C . VAL A 1 161 ? 22.397 12.037 -15.796 1.00 74.50 161 VAL A C 1
ATOM 1263 O O . VAL A 1 161 ? 21.953 13.155 -16.046 1.00 74.50 161 VAL A O 1
ATOM 1266 N N . ILE A 1 162 ? 23.376 11.800 -14.927 1.00 72.00 162 ILE A N 1
ATOM 1267 C CA . ILE A 1 162 ? 24.164 12.829 -14.257 1.00 72.00 162 ILE A CA 1
ATOM 1268 C C . ILE A 1 162 ? 25.627 12.607 -14.622 1.00 72.00 162 ILE A C 1
ATOM 1270 O O . ILE A 1 162 ? 26.159 11.502 -14.482 1.00 72.00 162 ILE A O 1
ATOM 1274 N N . ILE A 1 163 ? 26.280 13.669 -15.085 1.00 72.25 163 ILE A N 1
ATOM 1275 C CA . ILE A 1 163 ? 27.683 13.615 -15.483 1.00 72.25 163 ILE A CA 1
ATOM 1276 C C . ILE A 1 163 ? 28.528 14.356 -14.465 1.00 72.25 163 ILE A C 1
ATOM 1278 O O . ILE A 1 163 ? 28.399 15.570 -14.308 1.00 72.25 163 ILE A O 1
ATOM 1282 N N . ASP A 1 164 ? 29.442 13.628 -13.827 1.00 68.88 164 ASP A N 1
ATOM 1283 C CA . ASP A 1 164 ? 30.416 14.216 -12.922 1.00 68.88 164 ASP A CA 1
ATOM 1284 C C . ASP A 1 164 ? 31.735 14.507 -13.657 1.00 68.88 164 ASP A C 1
ATOM 1286 O O . ASP A 1 164 ? 32.400 13.617 -14.195 1.00 68.88 164 ASP A O 1
ATOM 1290 N N . LYS A 1 165 ? 32.114 15.788 -13.680 1.00 68.44 165 LYS A N 1
ATOM 1291 C CA . LYS A 1 165 ? 33.373 16.280 -14.257 1.00 68.44 165 LYS A CA 1
ATOM 1292 C C . LYS A 1 165 ? 34.533 16.278 -13.261 1.00 68.44 165 LYS A C 1
ATOM 1294 O O . LYS A 1 165 ? 35.661 16.537 -13.672 1.00 68.44 165 LYS A O 1
ATOM 1299 N N . SER A 1 166 ? 34.283 16.009 -11.978 1.00 69.75 166 SER A N 1
ATOM 1300 C CA . SER A 1 166 ? 35.280 16.098 -10.904 1.00 69.75 166 SER A CA 1
ATOM 1301 C C . SER A 1 166 ? 36.491 15.182 -11.117 1.00 69.75 166 SER A C 1
ATOM 1303 O O . SER A 1 166 ? 37.585 15.493 -10.653 1.00 69.75 166 SER A O 1
ATOM 1305 N N . ALA A 1 167 ? 36.300 14.092 -11.861 1.00 66.44 167 ALA A N 1
ATOM 1306 C CA . ALA A 1 167 ? 37.321 13.098 -12.168 1.00 66.44 167 ALA A CA 1
ATOM 1307 C C . ALA A 1 167 ? 38.046 13.319 -13.514 1.00 66.44 167 ALA A C 1
ATOM 1309 O O . ALA A 1 167 ? 38.932 12.534 -13.851 1.00 66.44 167 ALA A O 1
ATOM 1310 N N . LEU A 1 168 ? 37.707 14.360 -14.291 1.00 70.81 168 LEU A N 1
ATOM 1311 C CA . LEU A 1 168 ? 38.426 14.659 -15.534 1.00 70.81 168 LEU A CA 1
ATOM 1312 C C . LEU A 1 168 ? 39.883 15.030 -15.234 1.00 70.81 168 LEU A C 1
ATOM 1314 O O . LEU A 1 168 ? 40.166 15.831 -14.341 1.00 70.81 168 LEU A O 1
ATOM 1318 N N . ALA A 1 169 ? 40.816 14.479 -16.015 1.00 71.75 169 ALA A N 1
ATOM 1319 C CA . ALA A 1 169 ? 42.233 14.770 -15.836 1.00 71.75 169 ALA A CA 1
ATOM 1320 C C . ALA A 1 169 ? 42.511 16.284 -15.983 1.00 71.75 169 ALA A C 1
ATOM 1322 O O . ALA A 1 169 ? 41.958 16.922 -16.883 1.00 71.75 169 ALA A O 1
ATOM 1323 N N . PRO A 1 170 ? 43.423 16.874 -15.184 1.00 78.00 170 PRO A N 1
ATOM 1324 C CA . PRO A 1 170 ? 43.752 18.303 -15.279 1.00 78.00 170 PRO A CA 1
ATOM 1325 C C . PRO A 1 170 ? 44.288 18.742 -16.650 1.00 78.00 170 PRO A C 1
ATOM 1327 O O . PRO A 1 170 ? 44.325 19.929 -16.958 1.00 78.00 170 PRO A O 1
ATOM 1330 N N . THR A 1 171 ? 44.738 17.787 -17.466 1.00 76.81 171 THR A N 1
ATOM 1331 C CA . THR A 1 171 ? 45.236 17.997 -18.828 1.00 76.81 171 THR A CA 1
ATOM 1332 C C . THR A 1 171 ? 44.123 18.185 -19.859 1.00 76.81 171 THR A C 1
ATOM 1334 O O . THR A 1 171 ? 44.420 18.563 -20.994 1.00 76.81 171 THR A O 1
ATOM 1337 N N . VAL A 1 172 ? 42.859 17.931 -19.503 1.00 78.12 172 VAL A N 1
ATOM 1338 C CA . VAL A 1 172 ? 41.694 18.106 -20.378 1.00 78.12 172 VAL A CA 1
ATOM 1339 C C . VAL A 1 172 ? 41.374 19.593 -20.526 1.00 78.12 172 VAL A C 1
ATOM 1341 O O . VAL A 1 172 ? 41.098 20.291 -19.557 1.00 78.12 172 VAL A O 1
ATOM 1344 N N . THR A 1 173 ? 41.389 20.079 -21.764 1.00 81.62 173 THR A N 1
ATOM 1345 C CA . THR A 1 173 ? 41.123 21.483 -22.126 1.00 81.62 173 THR A CA 1
ATOM 1346 C C . THR A 1 173 ? 39.779 21.670 -22.823 1.00 81.62 173 THR A C 1
ATOM 1348 O O . THR A 1 173 ? 39.256 22.782 -22.871 1.00 81.62 173 THR A O 1
ATOM 1351 N N . THR A 1 174 ? 39.184 20.603 -23.358 1.00 81.56 174 THR A N 1
ATOM 1352 C CA . THR A 1 174 ? 37.823 20.618 -23.908 1.00 81.56 174 THR A CA 1
ATOM 1353 C C . THR A 1 174 ? 37.144 19.290 -23.612 1.00 81.56 174 THR A C 1
ATOM 1355 O O . THR A 1 174 ? 37.717 18.230 -23.855 1.00 81.56 174 THR A O 1
ATOM 1358 N N . PHE A 1 175 ? 35.929 19.374 -23.075 1.00 78.38 175 PHE A N 1
ATOM 1359 C CA . PHE A 1 175 ? 35.033 18.248 -22.839 1.00 78.38 175 PHE A CA 1
ATOM 1360 C C . PHE A 1 175 ? 33.605 18.733 -23.097 1.00 78.38 175 PHE A C 1
ATOM 1362 O O . PHE A 1 175 ? 32.943 19.275 -22.204 1.00 78.38 175 PHE A O 1
ATOM 1369 N N . ASP A 1 176 ? 33.182 18.620 -24.350 1.00 79.88 176 ASP A N 1
ATOM 1370 C CA . ASP A 1 176 ? 31.915 19.150 -24.842 1.00 79.88 176 ASP A CA 1
ATOM 1371 C C . ASP A 1 176 ? 31.059 18.012 -25.403 1.00 79.88 176 ASP A C 1
ATOM 1373 O O . ASP A 1 176 ? 31.457 17.307 -26.331 1.00 79.88 176 ASP A O 1
ATOM 1377 N N . ILE A 1 177 ? 29.906 17.775 -24.780 1.00 78.12 177 ILE A N 1
ATOM 1378 C CA . ILE A 1 177 ? 29.017 16.675 -25.150 1.00 78.12 177 ILE A CA 1
ATOM 1379 C C . ILE A 1 177 ? 28.184 17.151 -26.328 1.00 78.12 177 ILE A C 1
ATOM 1381 O O . ILE A 1 177 ? 27.310 17.994 -26.170 1.00 78.12 177 ILE A O 1
ATOM 1385 N N . LYS A 1 178 ? 28.439 16.573 -27.499 1.00 77.12 178 LYS A N 1
ATOM 1386 C CA . LYS A 1 178 ? 27.691 16.866 -28.722 1.00 77.12 178 LYS A CA 1
ATOM 1387 C C . LYS A 1 178 ? 26.313 16.238 -28.707 1.00 77.12 178 LYS A C 1
ATOM 1389 O O . LYS A 1 178 ? 25.350 16.854 -29.154 1.00 77.12 178 LYS A O 1
ATOM 1394 N N . CYS A 1 179 ? 26.231 14.985 -28.256 1.00 75.25 179 CYS A N 1
ATOM 1395 C CA . CYS A 1 179 ? 24.944 14.326 -28.136 1.00 75.25 179 CYS A CA 1
ATOM 1396 C C . CYS A 1 179 ? 24.901 13.172 -27.135 1.00 75.25 179 CYS A C 1
ATOM 1398 O O . CYS A 1 179 ? 25.905 12.490 -26.937 1.00 75.25 179 CYS A O 1
ATOM 1400 N N . ALA A 1 180 ? 23.703 12.906 -26.618 1.00 77.00 180 ALA A N 1
ATOM 1401 C CA . ALA A 1 180 ? 23.295 11.697 -25.915 1.00 77.00 180 ALA A CA 1
ATOM 1402 C C . ALA A 1 180 ? 22.275 10.917 -26.771 1.00 77.00 180 ALA A C 1
ATOM 1404 O O . ALA A 1 180 ? 21.405 11.508 -27.411 1.00 77.00 180 ALA A O 1
ATOM 1405 N N . ARG A 1 181 ? 22.394 9.587 -26.850 1.00 77.12 181 ARG A N 1
ATOM 1406 C CA . ARG A 1 181 ? 21.505 8.738 -27.666 1.00 77.12 181 ARG A CA 1
ATOM 1407 C C . ARG A 1 181 ? 21.135 7.464 -26.932 1.00 77.12 181 ARG A C 1
ATOM 1409 O O . ARG A 1 181 ? 22.027 6.746 -26.491 1.00 77.12 181 ARG A O 1
ATOM 1416 N N . LEU A 1 182 ? 19.846 7.141 -26.890 1.00 78.75 182 LEU A N 1
ATOM 1417 C CA . LEU A 1 182 ? 19.392 5.811 -26.499 1.00 78.75 182 LEU A CA 1
ATOM 1418 C C . LEU A 1 182 ? 19.471 4.868 -27.701 1.00 78.75 182 LEU A C 1
ATOM 1420 O O . LEU A 1 182 ? 19.058 5.185 -28.817 1.00 78.75 182 LEU A O 1
ATOM 1424 N N . ARG A 1 183 ? 20.049 3.697 -27.471 1.00 79.69 183 ARG A N 1
ATOM 1425 C CA . ARG A 1 183 ? 20.362 2.704 -28.494 1.00 79.69 183 ARG A CA 1
ATOM 1426 C C . ARG A 1 183 ? 19.826 1.348 -28.067 1.00 79.69 183 ARG A C 1
ATOM 1428 O O . ARG A 1 183 ? 19.698 1.075 -26.873 1.00 79.69 183 ARG A O 1
ATOM 1435 N N . ASN A 1 184 ? 19.530 0.498 -29.047 1.00 81.06 184 ASN A N 1
ATOM 1436 C CA . ASN A 1 184 ? 18.963 -0.835 -28.836 1.00 81.06 184 ASN A CA 1
ATOM 1437 C C . ASN A 1 184 ? 17.717 -0.832 -27.945 1.00 81.06 184 ASN A C 1
ATOM 1439 O O . ASN A 1 184 ? 17.609 -1.614 -26.999 1.00 81.06 184 ASN A O 1
ATOM 1443 N N . ILE A 1 185 ? 16.786 0.080 -28.211 1.00 80.88 185 ILE A N 1
ATOM 1444 C CA . ILE A 1 185 ? 15.542 0.154 -27.449 1.00 80.88 185 ILE A CA 1
ATOM 1445 C C . ILE A 1 185 ? 14.423 -0.634 -28.121 1.00 80.88 185 ILE A C 1
ATOM 1447 O O . ILE A 1 185 ? 14.328 -0.705 -29.350 1.00 80.88 185 ILE A O 1
ATOM 1451 N N . ASN A 1 186 ? 13.573 -1.231 -27.289 1.00 80.88 186 ASN A N 1
ATOM 1452 C CA . ASN A 1 186 ? 12.425 -1.994 -27.743 1.00 80.88 186 ASN A CA 1
ATOM 1453 C C . ASN A 1 186 ? 11.298 -1.052 -28.192 1.00 80.88 186 ASN A C 1
ATOM 1455 O O . ASN A 1 186 ? 10.712 -0.337 -27.387 1.00 80.88 186 ASN A O 1
ATOM 1459 N N . THR A 1 187 ? 10.970 -1.055 -29.482 1.00 79.50 187 THR A N 1
ATOM 1460 C CA . THR A 1 187 ? 9.945 -0.153 -30.037 1.00 79.50 187 THR A CA 1
ATOM 1461 C C . THR A 1 187 ? 8.522 -0.682 -29.922 1.00 79.50 187 THR A C 1
ATOM 1463 O O . THR A 1 187 ? 7.586 0.075 -30.160 1.00 79.50 187 THR A O 1
ATOM 1466 N N . ARG A 1 188 ? 8.332 -1.955 -29.557 1.00 82.38 188 ARG A N 1
ATOM 1467 C CA . ARG A 1 188 ? 7.012 -2.562 -29.346 1.00 82.38 188 ARG A CA 1
ATOM 1468 C C . ARG A 1 188 ? 6.949 -3.157 -27.948 1.00 82.38 188 ARG A C 1
ATOM 1470 O O . ARG A 1 188 ? 7.487 -4.232 -27.698 1.00 82.38 188 ARG A O 1
ATOM 1477 N N . VAL A 1 189 ? 6.279 -2.450 -27.046 1.00 85.25 189 VAL A N 1
ATOM 1478 C CA . VAL A 1 189 ? 6.142 -2.847 -25.643 1.00 85.25 189 VAL A CA 1
ATOM 1479 C C . VAL A 1 189 ? 4.755 -3.451 -25.427 1.00 85.25 189 VAL A C 1
ATOM 1481 O O . VAL A 1 189 ? 3.764 -2.730 -25.558 1.00 85.25 189 VAL A O 1
ATOM 1484 N N . PRO A 1 190 ? 4.645 -4.747 -25.089 1.00 86.50 190 PRO A N 1
ATOM 1485 C CA . PRO A 1 190 ? 3.360 -5.363 -24.783 1.00 86.50 190 PRO A CA 1
ATOM 1486 C C . PRO A 1 190 ? 2.696 -4.708 -23.572 1.00 86.50 190 PRO A C 1
ATOM 1488 O O . PRO A 1 190 ? 3.353 -4.447 -22.560 1.00 86.50 190 PRO A O 1
ATOM 1491 N N . TYR A 1 191 ? 1.380 -4.500 -23.625 1.00 86.38 191 TYR A N 1
ATOM 1492 C CA . TYR A 1 191 ? 0.658 -3.952 -22.473 1.00 86.38 191 TYR A CA 1
ATOM 1493 C C . TYR A 1 191 ? 0.647 -4.932 -21.287 1.00 86.38 191 TYR A C 1
ATOM 1495 O O . TYR A 1 191 ? 0.839 -4.514 -20.151 1.00 86.38 191 TYR A O 1
ATOM 1503 N N . PHE A 1 192 ? 0.482 -6.238 -21.533 1.00 82.69 192 PHE A N 1
ATOM 1504 C CA . PHE A 1 192 ? 0.140 -7.214 -20.481 1.00 82.69 192 PHE A CA 1
ATOM 1505 C C . PHE A 1 192 ? 1.094 -8.408 -20.335 1.00 82.69 192 PHE A C 1
ATOM 1507 O O . PHE A 1 192 ? 0.816 -9.307 -19.542 1.00 82.69 192 PHE A O 1
ATOM 1514 N N . SER A 1 193 ? 2.198 -8.441 -21.080 1.00 79.06 193 SER A N 1
ATOM 1515 C CA . SER A 1 193 ? 3.253 -9.454 -20.939 1.00 79.06 193 SER A CA 1
ATOM 1516 C C . SER A 1 193 ? 4.604 -8.800 -20.667 1.00 79.06 193 SER A C 1
ATOM 1518 O O . SER A 1 193 ? 4.747 -7.585 -20.811 1.00 79.06 193 SER A O 1
ATOM 1520 N N . ASP A 1 194 ? 5.600 -9.608 -20.296 1.00 64.88 194 ASP A N 1
ATOM 1521 C CA . ASP A 1 194 ? 6.976 -9.133 -20.228 1.00 64.88 194 ASP A CA 1
ATOM 1522 C C . ASP A 1 194 ? 7.484 -8.806 -21.642 1.00 64.88 194 ASP A C 1
ATOM 1524 O O . ASP A 1 194 ? 7.299 -9.562 -22.598 1.00 64.88 194 ASP A O 1
ATOM 1528 N N . GLY A 1 195 ? 8.085 -7.629 -21.800 1.00 59.56 195 GLY A N 1
ATOM 1529 C CA . GLY A 1 195 ? 8.613 -7.095 -23.055 1.00 59.56 195 GLY A CA 1
ATOM 1530 C C . GLY A 1 195 ? 9.912 -7.766 -23.488 1.00 59.56 195 GLY A C 1
ATOM 1531 O O . GLY A 1 195 ? 10.884 -7.083 -23.809 1.00 59.56 195 GLY A O 1
ATOM 1532 N N . ARG A 1 196 ? 9.956 -9.104 -23.464 1.00 71.06 196 ARG A N 1
ATOM 1533 C CA . ARG A 1 196 ? 11.111 -9.876 -23.931 1.00 71.06 196 ARG A CA 1
ATOM 1534 C C . ARG A 1 196 ? 11.363 -9.608 -25.404 1.00 71.06 196 ARG A C 1
ATOM 1536 O O . ARG A 1 196 ? 10.482 -9.777 -26.248 1.00 71.06 196 ARG A O 1
ATOM 1543 N N . VAL A 1 197 ? 12.593 -9.227 -25.719 1.00 65.25 197 VAL A N 1
ATOM 1544 C CA . VAL A 1 197 ? 13.007 -8.946 -27.093 1.00 65.25 197 VAL A CA 1
ATOM 1545 C C . VAL A 1 197 ? 13.534 -10.230 -27.732 1.00 65.25 197 VAL A C 1
ATOM 1547 O O . VAL A 1 197 ? 14.512 -10.824 -27.281 1.00 65.25 197 VAL A O 1
ATOM 1550 N N . THR A 1 198 ? 12.875 -10.671 -28.802 1.00 57.50 198 THR A N 1
ATOM 1551 C CA . THR A 1 198 ? 13.348 -11.761 -29.669 1.00 57.50 198 THR A CA 1
ATOM 1552 C C . THR A 1 198 ? 14.232 -11.202 -30.794 1.00 57.50 198 THR A C 1
ATOM 1554 O O . THR A 1 198 ? 14.273 -9.992 -31.008 1.00 57.50 198 THR A O 1
ATOM 1557 N N . GLN A 1 199 ? 14.946 -12.059 -31.539 1.00 51.16 199 GLN A N 1
ATOM 1558 C CA . GLN A 1 199 ? 15.806 -11.628 -32.662 1.00 51.16 199 GLN A CA 1
ATOM 1559 C C . GLN A 1 199 ? 15.068 -10.808 -33.743 1.00 51.16 199 GLN A C 1
ATOM 1561 O O . GLN A 1 199 ? 15.714 -10.065 -34.476 1.00 51.16 199 GLN A O 1
ATOM 1566 N N . ASP A 1 200 ? 13.738 -10.908 -33.815 1.00 43.84 200 ASP A N 1
ATOM 1567 C CA . ASP A 1 200 ? 12.894 -10.226 -34.803 1.00 43.84 200 ASP A CA 1
ATOM 1568 C C . ASP A 1 200 ? 12.406 -8.834 -34.343 1.00 43.84 200 ASP A C 1
ATOM 1570 O O . ASP A 1 200 ? 11.896 -8.046 -35.149 1.00 43.84 200 ASP A O 1
ATOM 1574 N N . ASN A 1 201 ? 12.585 -8.497 -33.059 1.00 51.06 201 ASN A N 1
ATOM 1575 C CA . ASN A 1 201 ? 12.208 -7.207 -32.483 1.00 51.06 201 ASN A CA 1
ATOM 1576 C C . ASN A 1 201 ? 13.333 -6.196 -32.715 1.00 51.06 201 ASN A C 1
ATOM 1578 O O . ASN A 1 201 ? 14.309 -6.127 -31.973 1.00 51.06 201 ASN A O 1
ATOM 1582 N N . LYS A 1 202 ? 13.194 -5.417 -33.790 1.00 46.09 202 LYS A N 1
ATOM 1583 C CA . LYS A 1 202 ? 14.143 -4.377 -34.197 1.00 46.09 202 LYS A CA 1
ATOM 1584 C C . LYS A 1 202 ? 14.454 -3.419 -33.039 1.00 46.09 202 LYS A C 1
ATOM 1586 O O . LYS A 1 202 ? 13.636 -2.563 -32.701 1.00 46.09 202 LYS A O 1
ATOM 1591 N N . ALA A 1 203 ? 15.666 -3.539 -32.504 1.00 53.09 203 ALA A N 1
ATOM 1592 C CA . ALA A 1 203 ? 16.384 -2.463 -31.839 1.00 53.09 203 ALA A CA 1
ATOM 1593 C C . ALA A 1 203 ? 16.376 -1.243 -32.771 1.00 53.09 203 ALA A C 1
ATOM 1595 O O . ALA A 1 203 ? 16.949 -1.288 -33.861 1.00 53.09 203 ALA A O 1
ATOM 1596 N N . ALA A 1 204 ? 15.664 -0.185 -32.387 1.00 54.78 204 ALA A N 1
ATOM 1597 C CA . ALA A 1 204 ? 15.715 1.072 -33.118 1.00 54.78 204 ALA A CA 1
ATOM 1598 C C . ALA A 1 204 ? 16.781 1.981 -32.508 1.00 54.78 204 ALA A C 1
ATOM 1600 O O . ALA A 1 204 ? 16.925 2.073 -31.288 1.00 54.78 204 ALA A O 1
ATOM 1601 N N . ASP A 1 205 ? 17.506 2.666 -33.384 1.00 53.81 205 ASP A N 1
ATOM 1602 C CA . ASP A 1 205 ? 18.365 3.783 -33.030 1.00 53.81 205 ASP A CA 1
ATOM 1603 C C . ASP A 1 205 ? 17.498 5.034 -32.926 1.00 53.81 205 ASP A C 1
ATOM 1605 O O . ASP A 1 205 ? 17.117 5.608 -33.948 1.00 53.81 205 ASP A O 1
ATOM 1609 N N . ILE A 1 206 ? 17.144 5.440 -31.707 1.00 57.31 206 ILE A N 1
ATOM 1610 C CA . ILE A 1 206 ? 16.263 6.590 -31.503 1.00 57.31 206 ILE A CA 1
ATOM 1611 C C . ILE A 1 206 ? 17.097 7.752 -30.950 1.00 57.31 206 ILE A C 1
ATOM 1613 O O . ILE A 1 206 ? 17.669 7.698 -29.863 1.00 57.31 206 ILE A O 1
ATOM 1617 N N . TRP A 1 207 ? 17.236 8.781 -31.788 1.00 53.91 207 TRP A N 1
ATOM 1618 C CA . TRP A 1 207 ? 17.938 10.037 -31.515 1.00 53.91 207 TRP A CA 1
ATOM 1619 C C . TRP A 1 207 ? 17.325 10.762 -30.332 1.00 53.91 207 TRP A C 1
ATOM 1621 O O . TRP A 1 207 ? 16.116 10.947 -30.377 1.00 53.91 207 TRP A O 1
ATOM 1631 N N . GLU A 1 208 ? 18.126 11.274 -29.383 1.00 57.81 208 GLU A N 1
ATOM 1632 C CA . GLU A 1 208 ? 17.599 12.299 -28.473 1.00 57.81 208 GLU A CA 1
ATOM 1633 C C . GLU A 1 208 ? 18.598 13.126 -27.658 1.00 57.81 208 GLU A C 1
ATOM 1635 O O . GLU A 1 208 ? 18.530 13.252 -26.445 1.00 57.81 208 GLU A O 1
ATOM 1640 N N . SER A 1 209 ? 19.457 13.845 -28.361 1.00 51.75 209 SER A N 1
ATOM 1641 C CA . SER A 1 209 ? 19.686 15.232 -27.963 1.00 51.75 209 SER A CA 1
ATOM 1642 C C . SER A 1 209 ? 19.973 16.025 -29.223 1.00 51.75 209 SER A C 1
ATOM 1644 O O . SER A 1 209 ? 20.788 15.599 -30.050 1.00 51.75 209 SER A O 1
ATOM 1646 N N . ARG A 1 210 ? 19.293 17.149 -29.414 1.00 49.16 210 ARG A N 1
ATOM 1647 C CA . ARG A 1 210 ? 19.604 18.059 -30.512 1.00 49.16 210 ARG A CA 1
ATOM 1648 C C . ARG A 1 210 ? 20.989 18.642 -30.255 1.00 49.16 210 ARG A C 1
ATOM 1650 O O . ARG A 1 210 ? 21.352 18.952 -29.123 1.00 49.16 210 ARG A O 1
ATOM 1657 N N . GLU A 1 211 ? 21.767 18.800 -31.318 1.00 41.78 211 GLU A N 1
ATOM 1658 C CA . GLU A 1 211 ? 22.948 19.657 -31.284 1.00 41.78 211 GLU A CA 1
ATOM 1659 C C . GLU A 1 211 ? 22.477 21.064 -30.861 1.00 41.78 211 GLU A C 1
ATOM 1661 O O . GLU A 1 211 ? 21.708 21.698 -31.584 1.00 41.78 211 GLU A O 1
ATOM 1666 N N . GLY A 1 212 ? 22.846 21.505 -29.652 1.00 44.91 212 GLY A N 1
ATOM 1667 C CA . GLY A 1 212 ? 22.405 22.784 -29.081 1.00 44.91 212 GLY A CA 1
ATOM 1668 C C . GLY A 1 212 ? 21.268 22.740 -28.047 1.00 44.91 212 GLY A C 1
ATOM 1669 O O . GLY A 1 212 ? 20.834 23.812 -27.626 1.00 44.91 212 GLY A O 1
ATOM 1670 N N . ASP A 1 213 ? 20.804 21.565 -27.599 1.00 53.62 213 ASP A N 1
ATOM 1671 C CA . ASP A 1 213 ? 20.095 21.483 -26.309 1.00 53.62 213 ASP A CA 1
ATOM 1672 C C . ASP A 1 213 ? 21.036 21.973 -25.188 1.00 53.62 213 ASP A C 1
ATOM 1674 O O . ASP A 1 213 ? 22.260 21.900 -25.340 1.00 53.62 213 ASP A O 1
ATOM 1678 N N . ASP A 1 214 ? 20.512 22.490 -24.067 1.00 55.44 214 ASP A N 1
ATOM 1679 C CA . ASP A 1 214 ? 21.347 22.954 -22.944 1.00 55.44 214 ASP A CA 1
ATOM 1680 C C . ASP A 1 214 ? 21.944 21.765 -22.165 1.00 55.44 214 ASP A C 1
ATOM 1682 O O . ASP A 1 214 ? 21.675 21.530 -20.985 1.00 55.44 214 ASP A O 1
ATOM 1686 N N . LEU A 1 215 ? 22.789 20.995 -22.853 1.00 63.41 215 LEU A N 1
ATOM 1687 C CA . LEU A 1 215 ? 23.561 19.858 -22.360 1.00 63.41 215 LEU A CA 1
ATOM 1688 C C . LEU A 1 215 ? 24.541 20.275 -21.255 1.00 63.41 215 LEU A C 1
ATOM 1690 O O . LEU A 1 215 ? 25.133 19.420 -20.600 1.00 63.41 215 LEU A O 1
ATOM 1694 N N . SER A 1 216 ? 24.683 21.580 -20.991 1.00 58.44 216 SER A N 1
ATOM 1695 C CA . SER A 1 216 ? 25.387 22.086 -19.816 1.00 58.44 216 SER A CA 1
ATOM 1696 C C . SER A 1 216 ? 24.670 21.730 -18.498 1.00 58.44 216 SER A C 1
ATOM 1698 O O . SER A 1 216 ? 25.319 21.614 -17.458 1.00 58.44 216 SER A O 1
ATOM 1700 N N . THR A 1 217 ? 23.361 21.452 -18.533 1.00 56.88 217 THR A N 1
ATOM 1701 C CA . THR A 1 217 ? 22.567 21.016 -17.365 1.00 56.88 217 THR A CA 1
ATOM 1702 C C . THR A 1 217 ? 22.801 19.553 -16.958 1.00 56.88 217 THR A C 1
ATOM 1704 O O . THR A 1 217 ? 22.579 19.198 -15.794 1.00 56.88 217 THR A O 1
ATOM 1707 N N . LEU A 1 218 ? 23.352 18.713 -17.854 1.00 58.16 218 LEU A N 1
ATOM 1708 C CA . LEU A 1 218 ? 23.784 17.337 -17.535 1.00 58.16 218 LEU A CA 1
ATOM 1709 C C . LEU A 1 218 ? 24.765 17.291 -16.354 1.00 58.16 218 LEU A C 1
ATOM 1711 O O . LEU A 1 218 ? 24.851 16.279 -15.658 1.00 58.16 218 LEU A O 1
ATOM 1715 N N . PHE A 1 219 ? 25.509 18.381 -16.148 1.00 56.00 219 PHE A N 1
ATOM 1716 C CA . PHE A 1 219 ? 26.564 18.493 -15.143 1.00 56.00 219 PHE A CA 1
ATOM 1717 C C . PHE A 1 219 ? 26.070 18.970 -13.767 1.00 56.00 219 PHE A C 1
ATOM 1719 O O . PHE A 1 219 ? 26.857 18.976 -12.824 1.00 56.00 219 PHE A O 1
ATOM 1726 N N . THR A 1 220 ? 24.810 19.409 -13.633 1.00 56.50 220 THR A N 1
ATOM 1727 C CA . THR A 1 220 ? 24.294 20.023 -12.392 1.00 56.50 220 THR A CA 1
ATOM 1728 C C . THR A 1 220 ? 23.048 19.332 -11.841 1.00 56.50 220 THR A C 1
ATOM 1730 O O . THR A 1 220 ? 23.017 19.016 -10.654 1.00 56.50 220 THR A O 1
ATOM 1733 N N . SER A 1 221 ? 22.034 19.075 -12.673 1.00 59.19 221 SER A N 1
ATOM 1734 C CA . SER A 1 221 ? 20.756 18.462 -12.261 1.00 59.19 221 SER A CA 1
ATOM 1735 C C . SER A 1 221 ? 20.437 17.144 -12.973 1.00 59.19 221 SER A C 1
ATOM 1737 O O . SER A 1 221 ? 19.580 16.393 -12.505 1.00 59.19 221 SER A O 1
ATOM 1739 N N . GLY A 1 222 ? 21.149 16.851 -14.065 1.00 65.38 222 GLY A N 1
ATOM 1740 C CA . GLY A 1 222 ? 20.897 15.710 -14.940 1.00 65.38 222 GLY A CA 1
ATOM 1741 C C . GLY A 1 222 ? 19.749 15.943 -15.926 1.00 65.38 222 GLY A C 1
ATOM 1742 O O . GLY A 1 222 ? 18.971 16.884 -15.773 1.00 65.38 222 GLY A O 1
ATOM 1743 N N . ILE A 1 223 ? 19.672 15.085 -16.946 1.00 67.62 223 ILE A N 1
ATOM 1744 C CA . ILE A 1 223 ? 18.584 15.052 -17.940 1.00 67.62 223 ILE A CA 1
ATOM 1745 C C . ILE A 1 223 ? 17.852 13.717 -17.816 1.00 67.62 223 ILE A C 1
ATOM 1747 O O . ILE A 1 223 ? 18.497 12.674 -17.663 1.00 67.62 223 ILE A O 1
ATOM 1751 N N . ASP A 1 224 ? 16.523 13.771 -17.878 1.00 73.44 224 ASP A N 1
ATOM 1752 C CA . ASP A 1 224 ? 15.644 12.605 -17.872 1.00 73.44 224 ASP A CA 1
ATOM 1753 C C . ASP A 1 224 ? 15.277 12.193 -19.295 1.00 73.44 224 ASP A C 1
ATOM 1755 O O . ASP A 1 224 ? 14.964 13.025 -20.138 1.00 73.44 224 ASP A O 1
ATOM 1759 N N . PHE A 1 225 ? 15.269 10.886 -19.525 1.00 75.06 225 PHE A N 1
ATOM 1760 C CA . PHE A 1 225 ? 14.772 10.250 -20.735 1.00 75.06 225 PHE A CA 1
ATOM 1761 C C . PHE A 1 225 ? 13.721 9.214 -20.367 1.00 75.06 225 PHE A C 1
ATOM 1763 O O . PHE A 1 225 ? 13.765 8.626 -19.282 1.00 75.06 225 PHE A O 1
ATOM 1770 N N . TYR A 1 226 ? 12.827 8.911 -21.302 1.00 79.50 226 TYR A N 1
ATOM 1771 C CA . TYR A 1 226 ? 11.976 7.734 -21.191 1.00 79.50 226 TYR A CA 1
ATOM 1772 C C . TYR A 1 226 ? 12.552 6.577 -21.992 1.00 79.50 226 TYR A C 1
ATOM 1774 O O . TYR A 1 226 ? 12.935 6.721 -23.150 1.00 79.50 226 TYR A O 1
ATOM 1782 N N . ILE A 1 227 ? 12.590 5.403 -21.374 1.00 81.62 227 ILE A N 1
ATOM 1783 C CA . ILE A 1 227 ? 13.077 4.185 -22.004 1.00 81.62 227 ILE A CA 1
ATOM 1784 C C . ILE A 1 227 ? 12.007 3.088 -21.939 1.00 81.62 227 ILE A C 1
ATOM 1786 O O . ILE A 1 227 ? 11.443 2.845 -20.867 1.00 81.62 227 ILE A O 1
ATOM 1790 N N . PRO A 1 228 ? 11.679 2.436 -23.067 1.00 83.81 228 PRO A N 1
ATOM 1791 C CA . PRO A 1 228 ? 10.743 1.321 -23.079 1.00 83.81 228 PRO A CA 1
ATOM 1792 C C . PRO A 1 228 ? 11.322 0.079 -22.404 1.00 83.81 228 PRO A C 1
ATOM 1794 O O . PRO A 1 228 ? 12.536 -0.125 -22.370 1.00 83.81 228 PRO A O 1
ATOM 1797 N N . GLU A 1 229 ? 10.430 -0.775 -21.904 1.00 85.50 229 GLU A N 1
ATOM 1798 C CA . GLU A 1 229 ? 10.813 -2.074 -21.361 1.00 85.50 229 GLU A CA 1
ATOM 1799 C C . GLU A 1 229 ? 11.565 -2.929 -22.387 1.00 85.50 229 GLU A C 1
ATOM 1801 O O . GLU A 1 229 ? 11.124 -3.098 -23.527 1.00 85.50 229 GLU A O 1
ATOM 1806 N N . ASN A 1 230 ? 12.675 -3.515 -21.954 1.00 84.56 230 ASN A N 1
ATOM 1807 C CA . ASN A 1 230 ? 13.513 -4.385 -22.756 1.00 84.56 230 ASN A CA 1
ATOM 1808 C C . ASN A 1 230 ? 14.079 -5.510 -21.881 1.00 84.56 230 ASN A C 1
ATOM 1810 O O . ASN A 1 230 ? 15.038 -5.296 -21.146 1.00 84.56 230 ASN A O 1
ATOM 1814 N N . MET A 1 231 ? 13.479 -6.698 -21.964 1.00 84.12 231 MET A N 1
ATOM 1815 C CA . MET A 1 231 ? 13.868 -7.846 -21.140 1.00 84.12 231 MET A CA 1
ATOM 1816 C C . MET A 1 231 ? 14.764 -8.814 -21.932 1.00 84.12 231 MET A C 1
ATOM 1818 O O . MET A 1 231 ? 14.368 -9.312 -22.990 1.00 84.12 231 MET A O 1
ATOM 1822 N N . GLN A 1 232 ? 15.948 -9.104 -21.396 1.00 77.69 232 GLN A N 1
ATOM 1823 C CA . GLN A 1 232 ? 16.957 -10.046 -21.891 1.00 77.69 232 GLN A CA 1
ATOM 1824 C C . GLN A 1 232 ? 17.165 -11.240 -20.942 1.00 77.69 232 GLN A C 1
ATOM 1826 O O . GLN A 1 232 ? 17.511 -12.333 -21.394 1.00 77.69 232 GLN A O 1
ATOM 1831 N N . GLY A 1 233 ? 16.900 -11.046 -19.649 1.00 74.56 233 GLY A N 1
ATOM 1832 C CA . GLY A 1 233 ? 17.184 -11.978 -18.568 1.00 74.56 233 GLY A CA 1
ATOM 1833 C C . GLY A 1 233 ? 18.670 -12.052 -18.212 1.00 74.56 233 GLY A C 1
ATOM 1834 O O . GLY A 1 233 ? 19.497 -11.269 -18.681 1.00 74.56 233 GLY A O 1
ATOM 1835 N N . ASP A 1 234 ? 19.008 -13.041 -17.385 1.00 75.06 234 ASP A N 1
ATOM 1836 C CA . ASP A 1 234 ? 20.397 -13.382 -17.081 1.00 75.06 234 ASP A CA 1
ATOM 1837 C C . ASP A 1 234 ? 21.061 -14.018 -18.313 1.00 75.06 234 ASP A C 1
ATOM 1839 O O . ASP A 1 234 ? 20.787 -15.168 -18.676 1.00 75.06 234 ASP A O 1
ATOM 1843 N N . LEU A 1 235 ? 21.944 -13.253 -18.955 1.00 75.25 235 LEU A N 1
ATOM 1844 C CA . LEU A 1 235 ? 22.639 -13.661 -20.174 1.00 75.25 235 LEU A CA 1
ATOM 1845 C C . LEU A 1 235 ? 23.787 -14.649 -19.926 1.00 75.25 235 LEU A C 1
ATOM 1847 O O . LEU A 1 235 ? 24.276 -15.262 -20.879 1.00 75.25 235 LEU A O 1
ATOM 1851 N N . LEU A 1 236 ? 24.232 -14.797 -18.675 1.00 69.56 236 LEU A N 1
ATOM 1852 C CA . LEU A 1 236 ? 25.363 -15.640 -18.276 1.00 69.56 236 LEU A CA 1
ATOM 1853 C C . LEU A 1 236 ? 24.949 -16.835 -17.405 1.00 69.56 236 LEU A C 1
ATOM 1855 O O . LEU A 1 236 ? 25.812 -17.625 -17.013 1.00 69.56 236 LEU A O 1
ATOM 1859 N N . ASN A 1 237 ? 23.648 -17.002 -17.146 1.00 70.62 237 ASN A N 1
ATOM 1860 C CA . ASN A 1 237 ? 23.054 -18.117 -16.403 1.00 70.62 237 ASN A CA 1
ATOM 1861 C C . ASN A 1 237 ? 23.786 -18.395 -15.072 1.00 70.62 237 ASN A C 1
ATOM 1863 O O . ASN A 1 237 ? 24.089 -19.543 -14.735 1.00 70.62 237 ASN A O 1
ATOM 1867 N N . GLY A 1 238 ? 24.128 -17.328 -14.345 1.00 65.62 238 GLY A N 1
ATOM 1868 C CA . GLY A 1 238 ? 24.787 -17.391 -13.044 1.00 65.62 238 GLY A CA 1
ATOM 1869 C C . GLY A 1 238 ? 26.309 -17.581 -13.048 1.00 65.62 238 GLY A C 1
ATOM 1870 O O . GLY A 1 238 ? 26.870 -17.813 -11.975 1.00 65.62 238 GLY A O 1
ATOM 1871 N N . ASN A 1 239 ? 27.007 -17.477 -14.188 1.00 67.88 239 ASN A N 1
ATOM 1872 C CA . ASN A 1 239 ? 28.474 -17.549 -14.212 1.00 67.88 239 ASN A CA 1
ATOM 1873 C C . ASN A 1 239 ? 29.124 -16.291 -13.595 1.00 67.88 239 ASN A C 1
ATOM 1875 O O . ASN A 1 239 ? 29.293 -15.265 -14.254 1.00 67.88 239 ASN A O 1
ATOM 1879 N N . LEU A 1 240 ? 29.504 -16.383 -12.317 1.00 62.56 240 LEU A N 1
ATOM 1880 C CA . LEU A 1 240 ? 30.037 -15.273 -11.517 1.00 62.56 240 LEU A CA 1
ATOM 1881 C C . LEU A 1 240 ? 31.388 -14.734 -12.018 1.00 62.56 240 LEU A C 1
ATOM 1883 O O . LEU A 1 240 ? 31.630 -13.536 -11.892 1.00 62.56 240 LEU A O 1
ATOM 1887 N N . ASP A 1 241 ? 32.228 -15.577 -12.623 1.00 63.22 241 ASP A N 1
ATOM 1888 C CA . ASP A 1 241 ? 33.598 -15.215 -13.026 1.00 63.22 241 ASP A CA 1
ATOM 1889 C C . ASP A 1 241 ? 33.655 -14.386 -14.324 1.00 63.22 241 ASP A C 1
ATOM 1891 O O . ASP A 1 241 ? 34.715 -13.891 -14.706 1.00 63.22 241 ASP A O 1
ATOM 1895 N N . GLN A 1 242 ? 32.523 -14.233 -15.020 1.00 63.88 242 GLN A N 1
ATOM 1896 C CA . GLN A 1 242 ? 32.423 -13.538 -16.311 1.00 63.88 242 GLN A CA 1
ATOM 1897 C C . GLN A 1 242 ? 31.496 -12.318 -16.277 1.00 63.88 242 GLN A C 1
ATOM 1899 O O . GLN A 1 242 ? 31.188 -11.754 -17.326 1.00 63.88 242 GLN A O 1
ATOM 1904 N N . LYS A 1 243 ? 31.040 -11.894 -15.094 1.00 63.88 243 LYS A N 1
ATOM 1905 C CA . LYS A 1 243 ? 30.158 -10.729 -14.965 1.00 63.88 243 LYS A CA 1
ATOM 1906 C C . LYS A 1 243 ? 30.930 -9.451 -15.285 1.00 63.88 243 LYS A C 1
ATOM 1908 O O . LYS A 1 243 ? 31.898 -9.120 -14.605 1.00 63.88 243 LYS A O 1
ATOM 1913 N N . THR A 1 244 ? 30.490 -8.717 -16.304 1.00 69.50 244 THR A N 1
ATOM 1914 C CA . THR A 1 244 ? 31.106 -7.449 -16.727 1.00 69.50 244 THR A CA 1
ATOM 1915 C C . THR A 1 244 ? 30.034 -6.430 -17.081 1.00 69.50 244 THR A C 1
ATOM 1917 O O . THR A 1 244 ? 28.953 -6.821 -17.488 1.00 69.50 244 THR A O 1
ATOM 1920 N N . HIS A 1 245 ? 30.334 -5.130 -17.035 1.00 70.19 245 HIS A N 1
ATOM 1921 C CA . HIS A 1 245 ? 29.403 -4.067 -17.459 1.00 70.19 245 HIS A CA 1
ATOM 1922 C C . HIS A 1 245 ? 29.083 -4.079 -18.974 1.00 70.19 245 HIS A C 1
ATOM 1924 O O . HIS A 1 245 ? 28.448 -3.158 -19.489 1.00 70.19 245 HIS A O 1
ATOM 1930 N N . ILE A 1 246 ? 29.567 -5.086 -19.704 1.00 75.69 246 ILE A N 1
ATOM 1931 C CA . ILE A 1 246 ? 29.443 -5.246 -21.145 1.00 75.69 246 ILE A CA 1
ATOM 1932 C C . ILE A 1 246 ? 28.687 -6.560 -21.405 1.00 75.69 246 ILE A C 1
ATOM 1934 O O . ILE A 1 246 ? 29.107 -7.614 -20.920 1.00 75.69 246 ILE A O 1
ATOM 1938 N N . PRO A 1 247 ? 27.590 -6.539 -22.182 1.00 77.06 247 PRO A N 1
ATOM 1939 C CA . PRO A 1 247 ? 26.902 -7.759 -22.571 1.00 77.06 247 PRO A CA 1
ATOM 1940 C C . PRO A 1 247 ? 27.817 -8.687 -23.381 1.00 77.06 247 PRO A C 1
ATOM 1942 O O . PRO A 1 247 ? 28.671 -8.204 -24.131 1.00 77.06 247 PRO A O 1
ATOM 1945 N N . PRO A 1 248 ? 27.611 -10.014 -23.333 1.00 80.00 248 PRO A N 1
ATOM 1946 C CA . PRO A 1 248 ? 28.355 -10.932 -24.188 1.00 80.00 248 PRO A CA 1
ATOM 1947 C C . PRO A 1 248 ? 28.081 -10.652 -25.675 1.00 80.00 248 PRO A C 1
ATOM 1949 O O . PRO A 1 248 ? 26.976 -10.252 -26.044 1.00 80.00 248 PRO A O 1
ATOM 1952 N N . GLU A 1 249 ? 29.066 -10.908 -26.543 1.00 77.81 249 GLU A N 1
ATOM 1953 C CA . GLU A 1 249 ? 29.076 -10.500 -27.963 1.00 77.81 249 GLU A CA 1
ATOM 1954 C C . GLU A 1 249 ? 27.780 -10.841 -28.730 1.00 77.81 249 GLU A C 1
ATOM 1956 O O . GLU A 1 249 ? 27.262 -10.014 -29.479 1.00 77.81 249 GLU A O 1
ATOM 1961 N N . GLY A 1 250 ? 27.189 -12.015 -28.479 1.00 76.38 250 GLY A N 1
ATOM 1962 C CA . GLY A 1 250 ? 25.943 -12.464 -29.121 1.00 76.38 250 GLY A CA 1
ATOM 1963 C C . GLY A 1 250 ? 24.658 -11.745 -28.677 1.00 76.38 250 GLY A C 1
ATOM 1964 O O . GLY A 1 250 ? 23.604 -11.945 -29.289 1.00 76.38 250 GLY A O 1
ATOM 1965 N N . TYR A 1 251 ? 24.729 -10.919 -27.633 1.00 76.94 251 TYR A N 1
ATOM 1966 C CA . TYR A 1 251 ? 23.586 -10.231 -27.023 1.00 76.94 251 TYR A CA 1
ATOM 1967 C C . TYR A 1 251 ? 23.703 -8.706 -27.044 1.00 76.94 251 TYR A C 1
ATOM 1969 O O . TYR A 1 251 ? 22.704 -8.028 -26.818 1.00 76.94 251 TYR A O 1
ATOM 1977 N N . ILE A 1 252 ? 24.875 -8.156 -27.387 1.00 77.88 252 ILE A N 1
ATOM 1978 C CA . ILE A 1 252 ? 25.129 -6.705 -27.435 1.00 77.88 252 ILE A CA 1
ATOM 1979 C C . ILE A 1 252 ? 24.047 -5.949 -28.214 1.00 77.88 252 ILE A C 1
ATOM 1981 O O . ILE A 1 252 ? 23.616 -4.887 -27.782 1.00 77.88 252 ILE A O 1
ATOM 1985 N N . GLN A 1 253 ? 23.575 -6.504 -29.333 1.00 77.06 253 GLN A N 1
ATOM 1986 C CA . GLN A 1 253 ? 22.568 -5.873 -30.199 1.00 77.06 253 GLN A CA 1
ATOM 1987 C C . GLN A 1 253 ? 21.153 -5.834 -29.595 1.00 77.06 253 GLN A C 1
ATOM 1989 O O . GLN A 1 253 ? 20.260 -5.218 -30.172 1.00 77.06 253 GLN A O 1
ATOM 1994 N N . ARG A 1 254 ? 20.928 -6.505 -28.461 1.00 77.69 254 ARG A N 1
ATOM 1995 C CA . ARG A 1 254 ? 19.623 -6.596 -27.791 1.00 77.69 254 ARG A CA 1
ATOM 1996 C C . ARG A 1 254 ? 19.568 -5.781 -26.504 1.00 77.69 254 ARG A C 1
ATOM 1998 O O . ARG A 1 254 ? 18.489 -5.355 -26.110 1.00 77.69 254 ARG A O 1
ATOM 2005 N N . CYS A 1 255 ? 20.710 -5.537 -25.866 1.00 81.31 255 CYS A N 1
ATOM 2006 C CA . CYS A 1 255 ? 20.784 -4.776 -24.623 1.00 81.31 255 CYS A CA 1
ATOM 2007 C C . CYS A 1 255 ? 20.730 -3.275 -24.902 1.00 81.31 255 CYS A C 1
ATOM 2009 O O . CYS A 1 255 ? 21.545 -2.761 -25.676 1.00 81.31 255 CYS A O 1
ATOM 2011 N N . SER A 1 256 ? 19.801 -2.574 -24.250 1.00 85.06 256 SER A N 1
ATOM 2012 C CA . SER A 1 256 ? 19.702 -1.119 -24.358 1.00 85.06 256 SER A CA 1
ATOM 2013 C C . SER A 1 256 ? 20.928 -0.437 -23.766 1.00 85.06 256 SER A C 1
ATOM 2015 O O . SER A 1 256 ? 21.470 -0.877 -22.754 1.00 85.06 256 SER A O 1
ATOM 2017 N N . TYR A 1 257 ? 21.366 0.655 -24.379 1.00 81.69 257 TYR A N 1
ATOM 2018 C CA . TYR A 1 257 ? 22.480 1.447 -23.869 1.00 81.69 257 TYR A CA 1
ATOM 2019 C C . TYR A 1 257 ? 22.305 2.925 -24.190 1.00 81.69 257 TYR A C 1
ATOM 2021 O O . TYR A 1 257 ? 21.593 3.285 -25.129 1.00 81.69 257 TYR A O 1
ATOM 2029 N N . ILE A 1 258 ? 22.975 3.777 -23.418 1.00 80.81 258 ILE A N 1
ATOM 2030 C CA . ILE A 1 258 ? 23.134 5.189 -23.758 1.00 80.81 258 ILE A CA 1
ATOM 2031 C C . ILE A 1 258 ? 24.519 5.437 -24.355 1.00 80.81 258 ILE A C 1
ATOM 2033 O O . ILE A 1 258 ? 25.523 4.904 -23.881 1.00 80.81 258 ILE A O 1
ATOM 2037 N N . GLU A 1 259 ? 24.563 6.231 -25.420 1.00 81.44 259 GLU A N 1
ATOM 2038 C CA . GLU A 1 259 ? 25.767 6.622 -26.143 1.00 81.44 259 GLU A CA 1
ATOM 2039 C C . GLU A 1 259 ? 25.978 8.135 -26.056 1.00 81.44 259 GLU A C 1
ATOM 2041 O O . GLU A 1 259 ? 25.079 8.897 -26.409 1.00 81.44 259 GLU A O 1
ATOM 2046 N N . PHE A 1 260 ? 27.171 8.568 -25.646 1.00 79.62 260 PHE A N 1
ATOM 2047 C CA . PHE A 1 260 ? 27.585 9.970 -25.676 1.00 79.62 260 PHE A CA 1
ATOM 2048 C C . PHE A 1 260 ? 28.647 10.191 -26.742 1.00 79.62 260 PHE A C 1
ATOM 2050 O O . PHE A 1 260 ? 29.662 9.495 -26.750 1.00 79.62 260 PHE A O 1
ATOM 2057 N N . LEU A 1 261 ? 28.432 11.185 -27.602 1.00 79.81 261 LEU A N 1
ATOM 2058 C CA . LEU A 1 261 ? 29.452 11.717 -28.501 1.00 79.81 261 LEU A CA 1
ATOM 2059 C C . LEU A 1 261 ? 30.042 12.972 -27.866 1.00 79.81 261 LEU A C 1
ATOM 2061 O O . LEU A 1 261 ? 29.303 13.907 -27.556 1.00 79.81 261 LEU A O 1
ATOM 2065 N N . VAL A 1 262 ? 31.356 12.994 -27.674 1.00 79.19 262 VAL A N 1
ATOM 2066 C CA . VAL A 1 262 ? 32.046 14.048 -26.930 1.00 79.19 262 VAL A CA 1
ATOM 2067 C C . VAL A 1 262 ? 33.204 14.596 -27.750 1.00 79.19 262 VAL A C 1
ATOM 2069 O O . VAL A 1 262 ? 34.094 13.853 -28.154 1.00 79.19 262 VAL A O 1
ATOM 2072 N N . ASN A 1 263 ? 33.218 15.908 -27.953 1.00 80.62 263 ASN A N 1
ATOM 2073 C CA . ASN A 1 263 ? 34.406 16.641 -28.363 1.00 80.62 263 ASN A CA 1
ATOM 2074 C C . ASN A 1 263 ? 35.395 16.675 -27.196 1.00 80.62 263 ASN A C 1
ATOM 2076 O O . ASN A 1 263 ? 35.127 17.298 -26.162 1.00 80.62 263 ASN A O 1
ATOM 2080 N N . TYR A 1 264 ? 36.541 16.032 -27.375 1.00 79.69 264 TYR A N 1
ATOM 2081 C CA . TYR A 1 264 ? 37.569 15.911 -26.356 1.00 79.69 264 TYR A CA 1
ATOM 2082 C C . TYR A 1 264 ? 38.898 16.500 -26.826 1.00 79.69 264 TYR A C 1
ATOM 2084 O O . TYR A 1 264 ? 39.369 16.229 -27.933 1.00 79.69 264 TYR A O 1
ATOM 2092 N N . ARG A 1 265 ? 39.536 17.269 -25.941 1.00 80.88 265 ARG A N 1
ATOM 2093 C CA . ARG A 1 265 ? 40.885 17.802 -26.145 1.00 80.88 265 ARG A CA 1
ATOM 2094 C C . ARG A 1 265 ? 41.677 17.746 -24.850 1.00 80.88 265 ARG A C 1
ATOM 2096 O O . ARG A 1 265 ? 41.208 18.227 -23.819 1.00 80.88 265 ARG A O 1
ATOM 2103 N N . SER A 1 266 ? 42.912 17.262 -24.915 1.00 79.25 266 SER A N 1
ATOM 2104 C CA . SER A 1 266 ? 43.884 17.325 -23.822 1.00 79.25 266 SER A CA 1
ATOM 2105 C C . SER A 1 266 ? 45.260 17.784 -24.313 1.00 79.25 266 SER A C 1
ATOM 2107 O O . SER A 1 266 ? 45.461 18.034 -25.501 1.00 79.25 266 SER A O 1
ATOM 2109 N N . THR A 1 267 ? 46.227 17.909 -23.403 1.00 76.19 267 THR A N 1
ATOM 2110 C CA . THR A 1 267 ? 47.632 18.180 -23.760 1.00 76.19 267 THR A CA 1
ATOM 2111 C C . THR A 1 267 ? 48.289 17.046 -24.552 1.00 76.19 267 THR A C 1
ATOM 2113 O O . THR A 1 267 ? 49.309 17.275 -25.193 1.00 76.19 267 THR A O 1
ATOM 2116 N N . GLU A 1 268 ? 47.726 15.837 -24.498 1.00 70.69 268 GLU A N 1
ATOM 2117 C CA . GLU A 1 268 ? 48.269 14.628 -25.134 1.00 70.69 268 GLU A CA 1
ATOM 2118 C C . GLU A 1 268 ? 47.438 14.170 -26.343 1.00 70.69 268 GLU A C 1
ATOM 2120 O O . GLU A 1 268 ? 47.972 13.529 -27.245 1.00 70.69 268 GLU A O 1
ATOM 2125 N N . MET A 1 269 ? 46.151 14.534 -26.401 1.00 66.19 269 MET A N 1
ATOM 2126 C CA . MET A 1 269 ? 45.256 14.227 -27.517 1.00 66.19 269 MET A CA 1
ATOM 2127 C C . MET A 1 269 ? 44.609 15.493 -28.075 1.00 66.19 269 MET A C 1
ATOM 2129 O O . MET A 1 269 ? 43.839 16.177 -27.398 1.00 66.19 269 MET A O 1
ATOM 2133 N N . TYR A 1 270 ? 44.910 15.784 -29.339 1.00 66.81 270 TYR A N 1
ATOM 2134 C CA . TYR A 1 270 ? 44.386 16.941 -30.059 1.00 66.81 270 TYR A CA 1
ATOM 2135 C C . TYR A 1 270 ? 43.061 16.599 -30.747 1.00 66.81 270 TYR A C 1
ATOM 2137 O O . TYR A 1 270 ? 43.028 15.690 -31.571 1.00 66.81 270 TYR A O 1
ATOM 2145 N N . ASP A 1 271 ? 42.015 17.358 -30.402 1.00 60.97 271 ASP A N 1
ATOM 2146 C CA . ASP A 1 271 ? 40.692 17.438 -31.038 1.00 60.97 271 ASP A CA 1
ATOM 2147 C C . ASP A 1 271 ? 40.172 16.103 -31.615 1.00 60.97 271 ASP A C 1
ATOM 2149 O O . ASP A 1 271 ? 40.169 15.888 -32.829 1.00 60.97 271 ASP A O 1
ATOM 2153 N N . GLN A 1 272 ? 39.708 15.210 -30.734 1.00 72.38 272 GLN A N 1
ATOM 2154 C CA . GLN A 1 272 ? 39.059 13.952 -31.119 1.00 72.38 272 GLN A CA 1
ATOM 2155 C C . GLN A 1 272 ? 37.587 13.919 -30.714 1.00 72.38 272 GLN A C 1
ATOM 2157 O O . GLN A 1 272 ? 37.185 14.468 -29.688 1.00 72.38 272 GLN A O 1
ATOM 2162 N N . GLU A 1 273 ? 36.785 13.222 -31.515 1.00 78.56 273 GLU A N 1
ATOM 2163 C CA . GLU A 1 273 ? 35.443 12.809 -31.120 1.00 78.56 273 GLU A CA 1
ATOM 2164 C C . GLU A 1 273 ? 35.527 11.453 -30.418 1.00 78.56 273 GLU A C 1
ATOM 2166 O O . GLU A 1 273 ? 35.899 10.447 -31.022 1.00 78.56 273 GLU A O 1
ATOM 2171 N N . LEU A 1 274 ? 35.180 11.428 -29.134 1.00 76.31 274 LEU A N 1
ATOM 2172 C CA . LEU A 1 274 ? 35.103 10.210 -28.339 1.00 76.31 274 LEU A CA 1
ATOM 2173 C C . LEU A 1 274 ? 33.657 9.735 -28.236 1.00 76.31 274 LEU A C 1
ATOM 2175 O O . LEU A 1 274 ? 32.727 10.534 -28.113 1.00 76.31 274 LEU A O 1
ATOM 2179 N N . VAL A 1 275 ? 33.481 8.414 -28.261 1.00 76.88 275 VAL A N 1
ATOM 2180 C CA . VAL A 1 275 ? 32.185 7.758 -28.075 1.00 76.88 275 VAL A CA 1
ATOM 2181 C C . VAL A 1 275 ? 32.218 6.948 -26.788 1.00 76.88 275 VAL A C 1
ATOM 2183 O O . VAL A 1 275 ? 33.040 6.044 -26.636 1.00 76.88 275 VAL A O 1
ATOM 2186 N N . TYR A 1 276 ? 31.297 7.249 -25.879 1.00 76.38 276 TYR A N 1
ATOM 2187 C CA . TYR A 1 276 ? 31.126 6.530 -24.619 1.00 76.38 276 TYR A CA 1
ATOM 2188 C C . TYR A 1 276 ? 29.805 5.775 -24.633 1.00 76.38 276 TYR A C 1
ATOM 2190 O O . TYR A 1 276 ? 28.794 6.340 -25.041 1.00 76.38 276 TYR A O 1
ATOM 2198 N N . ARG A 1 277 ? 29.803 4.509 -24.203 1.00 78.94 277 ARG A N 1
ATOM 2199 C CA . ARG A 1 277 ? 28.616 3.644 -24.214 1.00 78.94 277 ARG A CA 1
ATOM 2200 C C . ARG A 1 277 ? 28.403 3.011 -22.850 1.00 78.94 277 ARG A C 1
ATOM 2202 O O . ARG A 1 277 ? 29.324 2.418 -22.305 1.00 78.94 277 ARG A O 1
ATOM 2209 N N . TYR A 1 278 ? 27.175 3.081 -22.353 1.00 79.88 278 TYR A N 1
ATOM 2210 C CA . TYR A 1 278 ? 26.802 2.548 -21.047 1.00 79.88 278 TYR A CA 1
ATOM 2211 C C . TYR A 1 278 ? 25.568 1.656 -21.188 1.00 79.88 278 TYR A C 1
ATOM 2213 O O . TYR A 1 278 ? 24.478 2.149 -21.482 1.00 79.88 278 TYR A O 1
ATOM 2221 N N . PHE A 1 279 ? 25.749 0.343 -21.026 1.00 81.06 279 PHE A N 1
ATOM 2222 C CA . PHE A 1 279 ? 24.682 -0.650 -21.180 1.00 81.06 279 PHE A CA 1
ATOM 2223 C C . PHE A 1 279 ? 23.764 -0.695 -19.971 1.00 81.06 279 PHE A C 1
ATOM 2225 O O . PHE A 1 279 ? 24.190 -1.017 -18.870 1.00 81.06 279 PHE A O 1
ATOM 2232 N N . ILE A 1 280 ? 22.485 -0.428 -20.178 1.00 82.12 280 ILE A N 1
ATOM 2233 C CA . ILE A 1 280 ? 21.518 -0.357 -19.093 1.00 82.12 280 ILE A CA 1
ATOM 2234 C C . ILE A 1 280 ? 21.297 -1.761 -18.529 1.00 82.12 280 ILE A C 1
ATOM 2236 O O . ILE A 1 280 ? 21.067 -2.713 -19.272 1.00 82.12 280 ILE A O 1
ATOM 2240 N N . HIS A 1 281 ? 21.409 -1.872 -17.210 1.00 77.44 281 HIS A N 1
ATOM 2241 C CA . HIS A 1 281 ? 21.272 -3.109 -16.456 1.00 77.44 281 HIS A CA 1
ATOM 2242 C C . HIS A 1 281 ? 20.405 -2.871 -15.217 1.00 77.44 281 HIS A C 1
ATOM 2244 O O . HIS A 1 281 ? 20.136 -1.728 -14.833 1.00 77.44 281 HIS A O 1
ATOM 2250 N N . ASP A 1 282 ? 19.964 -3.946 -14.572 1.00 67.50 282 ASP A N 1
ATOM 2251 C CA . ASP A 1 282 ? 18.961 -3.911 -13.501 1.00 67.50 282 ASP A CA 1
ATOM 2252 C C . ASP A 1 282 ? 19.455 -3.333 -12.152 1.00 67.50 282 ASP A C 1
ATOM 2254 O O . ASP A 1 282 ? 18.739 -3.406 -11.149 1.00 67.50 282 ASP A O 1
ATOM 2258 N N . GLY A 1 283 ? 20.661 -2.756 -12.109 1.00 61.72 283 GLY A N 1
ATOM 2259 C CA . GLY A 1 283 ? 21.302 -2.208 -10.909 1.00 61.72 283 GLY A CA 1
ATOM 2260 C C . GLY A 1 283 ? 21.850 -3.260 -9.935 1.00 61.72 283 GLY A C 1
ATOM 2261 O O . GLY A 1 283 ? 22.500 -2.903 -8.953 1.00 61.72 283 GLY A O 1
ATOM 2262 N N . ARG A 1 284 ? 21.617 -4.554 -10.190 1.00 57.03 284 ARG A N 1
ATOM 2263 C CA . ARG A 1 284 ? 22.282 -5.676 -9.517 1.00 57.03 284 ARG A CA 1
ATOM 2264 C C . ARG A 1 284 ? 23.431 -6.147 -10.426 1.00 57.03 284 ARG A C 1
ATOM 2266 O O . ARG A 1 284 ? 23.725 -5.504 -11.428 1.00 57.03 284 ARG A O 1
ATOM 2273 N N . MET A 1 285 ? 24.177 -7.169 -10.004 1.00 56.19 285 MET A N 1
ATOM 2274 C CA . MET A 1 285 ? 25.381 -7.683 -10.686 1.00 56.19 285 MET A CA 1
ATOM 2275 C C . MET A 1 285 ? 25.276 -7.726 -12.231 1.00 56.19 285 MET A C 1
ATOM 2277 O O . MET A 1 285 ? 24.203 -7.888 -12.798 1.00 56.19 285 MET A O 1
ATOM 2281 N N . LEU A 1 286 ? 26.427 -7.613 -12.895 1.00 64.44 286 LEU A N 1
ATOM 2282 C CA . LEU A 1 286 ? 26.612 -7.077 -14.253 1.00 64.44 286 LEU A CA 1
ATOM 2283 C C . LEU A 1 286 ? 26.110 -7.925 -15.446 1.00 64.44 286 LEU A C 1
ATOM 2285 O O . LEU A 1 286 ? 26.523 -7.695 -16.573 1.00 64.44 286 LEU A O 1
ATOM 2289 N N . ASP A 1 287 ? 25.263 -8.925 -15.239 1.00 67.81 287 ASP A N 1
ATOM 2290 C CA . ASP A 1 287 ? 24.827 -9.870 -16.277 1.00 67.81 287 ASP A CA 1
ATOM 2291 C C . ASP A 1 287 ? 23.333 -9.812 -16.615 1.00 67.81 287 ASP A C 1
ATOM 2293 O O . ASP A 1 287 ? 22.906 -10.441 -17.588 1.00 67.81 287 ASP A O 1
ATOM 2297 N N . ASN A 1 288 ? 22.557 -9.014 -15.871 1.00 77.56 288 ASN A N 1
ATOM 2298 C CA . ASN A 1 288 ? 21.158 -8.750 -16.182 1.00 77.56 288 ASN A CA 1
ATOM 2299 C C . ASN A 1 288 ? 20.960 -7.370 -16.828 1.00 77.56 288 ASN A C 1
ATOM 2301 O O . ASN A 1 288 ? 20.895 -6.345 -16.149 1.00 77.56 288 ASN A O 1
ATOM 2305 N N . PHE A 1 289 ? 20.789 -7.365 -18.148 1.00 80.75 289 PHE A N 1
ATOM 2306 C CA . PHE A 1 289 ? 20.579 -6.159 -18.958 1.00 80.75 289 PHE A CA 1
ATOM 2307 C C . PHE A 1 289 ? 19.094 -5.822 -19.167 1.00 80.75 289 PHE A C 1
ATOM 2309 O O . PHE A 1 289 ? 18.726 -5.172 -20.147 1.00 80.75 289 PHE A O 1
ATOM 2316 N N . ASP A 1 290 ? 18.238 -6.286 -18.254 1.00 84.94 290 ASP A N 1
ATOM 2317 C CA . ASP A 1 290 ? 16.818 -5.967 -18.244 1.00 84.94 290 ASP A CA 1
ATOM 2318 C C . ASP A 1 290 ? 16.579 -4.480 -17.968 1.00 84.94 290 ASP A C 1
ATOM 2320 O O . ASP A 1 290 ? 16.899 -3.951 -16.899 1.00 84.94 290 ASP A O 1
ATOM 2324 N N . VAL A 1 291 ? 15.891 -3.828 -18.900 1.00 84.44 291 VAL A N 1
ATOM 2325 C CA . VAL A 1 291 ? 15.175 -2.580 -18.654 1.00 84.44 291 VAL A CA 1
ATOM 2326 C C . VAL A 1 291 ? 13.748 -2.944 -18.283 1.00 84.44 291 VAL A C 1
ATOM 2328 O O . VAL A 1 291 ? 12.919 -3.222 -19.139 1.00 84.44 291 VAL A O 1
ATOM 2331 N N . ILE A 1 292 ? 13.452 -2.933 -16.994 1.00 84.25 292 ILE A N 1
ATOM 2332 C CA . ILE A 1 292 ? 12.110 -3.179 -16.457 1.00 84.25 292 ILE A CA 1
ATOM 2333 C C . ILE A 1 292 ? 11.282 -1.897 -16.551 1.00 84.25 292 ILE A C 1
ATOM 2335 O O . ILE A 1 292 ? 11.821 -0.831 -16.234 1.00 84.25 292 ILE A O 1
ATOM 2339 N N . ARG A 1 293 ? 10.002 -1.992 -16.948 1.00 83.50 293 ARG A N 1
ATOM 2340 C CA . ARG A 1 293 ? 9.043 -0.867 -16.976 1.00 83.50 293 ARG A CA 1
ATOM 2341 C C . ARG A 1 293 ? 8.828 -0.228 -15.597 1.00 83.50 293 ARG A C 1
ATOM 2343 O O . ARG A 1 293 ? 9.156 -0.832 -14.574 1.00 83.50 293 ARG A O 1
ATOM 2350 N N . ASN A 1 294 ? 8.257 0.980 -15.559 1.00 80.50 294 ASN A N 1
ATOM 2351 C CA . ASN A 1 294 ? 7.934 1.720 -14.330 1.00 80.50 294 ASN A CA 1
ATOM 2352 C C . ASN A 1 294 ? 9.080 1.715 -13.300 1.00 80.50 294 ASN A C 1
ATOM 2354 O O . ASN A 1 294 ? 8.903 1.411 -12.122 1.00 80.50 294 ASN A O 1
ATOM 2358 N N . THR A 1 295 ? 10.290 1.994 -13.767 1.00 77.38 295 THR A N 1
ATOM 2359 C CA . THR A 1 295 ? 11.504 2.030 -12.950 1.00 77.38 295 THR A CA 1
ATOM 2360 C C . THR A 1 295 ? 12.225 3.356 -13.176 1.00 77.38 295 THR A C 1
ATOM 2362 O O . THR A 1 295 ? 12.138 3.925 -14.264 1.00 77.38 295 THR A O 1
ATOM 2365 N N . MET A 1 296 ? 12.919 3.851 -12.150 1.00 77.25 296 MET A N 1
ATOM 2366 C CA . MET A 1 296 ? 13.845 4.970 -12.275 1.00 77.25 296 MET A CA 1
ATOM 2367 C C . MET A 1 296 ? 15.272 4.431 -12.288 1.00 77.25 296 MET A C 1
ATOM 2369 O O . MET A 1 296 ? 15.730 3.785 -11.344 1.00 77.25 296 MET A O 1
ATOM 2373 N N . TYR A 1 297 ? 15.979 4.710 -13.370 1.00 76.38 297 TYR A N 1
ATOM 2374 C CA . TYR A 1 297 ? 17.397 4.427 -13.513 1.00 76.38 297 TYR A CA 1
ATOM 2375 C C . TYR A 1 297 ? 18.154 5.741 -13.398 1.00 76.38 297 TYR A C 1
ATOM 2377 O O . TYR A 1 297 ? 17.827 6.693 -14.099 1.00 76.38 297 TYR A O 1
ATOM 2385 N N . THR A 1 298 ? 19.170 5.800 -12.545 1.00 75.50 298 THR A N 1
ATOM 2386 C CA . THR A 1 298 ? 20.089 6.940 -12.483 1.00 75.50 298 THR A CA 1
ATOM 2387 C C . THR A 1 298 ? 21.480 6.469 -12.861 1.00 75.50 298 THR A C 1
ATOM 2389 O O . THR A 1 298 ? 22.103 5.688 -12.144 1.00 75.50 298 THR A O 1
ATOM 2392 N N . CYS A 1 299 ? 21.965 6.939 -14.003 1.00 74.69 299 CYS A N 1
ATOM 2393 C CA . CYS A 1 299 ? 23.335 6.744 -14.439 1.00 74.69 299 CYS A CA 1
ATOM 2394 C C . CYS A 1 299 ? 24.189 7.892 -13.900 1.00 74.69 299 CYS A C 1
ATOM 2396 O O . CYS A 1 299 ? 24.005 9.045 -14.294 1.00 74.69 299 CYS A O 1
ATOM 2398 N N . ILE A 1 300 ? 25.119 7.563 -13.004 1.00 69.62 300 ILE A N 1
ATOM 2399 C CA . ILE A 1 300 ? 26.163 8.482 -12.551 1.00 69.62 300 ILE A CA 1
ATOM 2400 C C . ILE A 1 300 ? 27.466 7.996 -13.167 1.00 69.62 300 ILE A C 1
ATOM 2402 O O . ILE A 1 300 ? 27.908 6.876 -12.889 1.00 69.62 300 ILE A O 1
ATOM 2406 N N . THR A 1 301 ? 28.059 8.825 -14.022 1.00 66.50 301 THR A N 1
ATOM 2407 C CA . THR A 1 301 ? 29.292 8.468 -14.723 1.00 66.50 301 THR A CA 1
ATOM 2408 C C . THR A 1 301 ? 30.360 9.550 -14.621 1.00 66.50 301 THR A C 1
ATOM 2410 O O . THR A 1 301 ? 30.067 10.750 -14.630 1.00 66.50 301 THR A O 1
ATOM 2413 N N . THR A 1 302 ? 31.608 9.092 -14.544 1.00 62.34 302 THR A N 1
ATOM 2414 C CA . THR A 1 302 ? 32.830 9.892 -14.611 1.00 62.34 302 THR A CA 1
ATOM 2415 C C . THR A 1 302 ? 33.575 9.572 -15.897 1.00 62.34 302 THR A C 1
ATOM 2417 O O . THR A 1 302 ? 33.813 8.404 -16.205 1.00 62.34 302 THR A O 1
ATOM 2420 N N . PHE A 1 303 ? 33.981 10.599 -16.639 1.00 64.19 303 PHE A N 1
ATOM 2421 C CA . PHE A 1 303 ? 34.728 10.422 -17.879 1.00 64.19 303 PHE A CA 1
ATOM 2422 C C . PHE A 1 303 ? 36.229 10.464 -17.626 1.00 64.19 303 PHE A C 1
ATOM 2424 O O . PHE A 1 303 ? 36.734 11.337 -16.924 1.00 64.19 303 PHE A O 1
ATOM 2431 N N . SER A 1 304 ? 36.934 9.542 -18.265 1.00 55.78 304 SER A N 1
ATOM 2432 C CA . SER A 1 304 ? 38.383 9.482 -18.285 1.00 55.78 304 SER A CA 1
ATOM 2433 C C . SER A 1 304 ? 38.837 9.326 -19.742 1.00 55.78 304 SER A C 1
ATOM 2435 O O . SER A 1 304 ? 38.092 8.869 -20.616 1.00 55.78 304 SER A O 1
ATOM 2437 N N . GLY A 1 305 ? 39.965 9.938 -20.060 1.00 53.78 305 GLY A N 1
ATOM 2438 C CA . GLY A 1 305 ? 40.248 10.504 -21.373 1.00 53.78 305 GLY A CA 1
ATOM 2439 C C . GLY A 1 305 ? 40.615 9.541 -22.499 1.00 53.78 305 GLY A C 1
ATOM 2440 O O . GLY A 1 305 ? 41.145 10.047 -23.479 1.00 53.78 305 GLY A O 1
ATOM 2441 N N . THR A 1 306 ? 40.422 8.217 -22.402 1.00 54.00 306 THR A N 1
ATOM 2442 C CA . THR A 1 306 ? 41.021 7.275 -23.380 1.00 54.00 306 THR A CA 1
ATOM 2443 C C . THR A 1 306 ? 40.088 6.642 -24.412 1.00 54.00 306 THR A C 1
ATOM 2445 O O . THR A 1 306 ? 40.583 6.044 -25.361 1.00 54.00 306 THR A O 1
ATOM 2448 N N . GLY A 1 307 ? 38.771 6.855 -24.345 1.00 51.44 307 GLY A N 1
ATOM 2449 C CA . GLY A 1 307 ? 37.838 6.322 -25.344 1.00 51.44 307 GLY A CA 1
ATOM 2450 C C . GLY A 1 307 ? 37.673 4.795 -25.261 1.00 51.44 307 GLY A C 1
ATOM 2451 O O . GLY A 1 307 ? 38.594 4.024 -25.497 1.00 51.44 307 GLY A O 1
ATOM 2452 N N . ILE A 1 308 ? 36.429 4.377 -25.015 1.00 45.03 308 ILE A N 1
ATOM 2453 C CA . ILE A 1 308 ? 35.954 3.006 -24.752 1.00 45.03 308 ILE A CA 1
ATOM 2454 C C . ILE A 1 308 ? 36.252 2.498 -23.322 1.00 45.03 308 ILE A C 1
ATOM 2456 O O . ILE A 1 308 ? 37.270 1.874 -23.059 1.00 45.03 308 ILE A O 1
ATOM 2460 N N . ASN A 1 309 ? 35.243 2.702 -22.459 1.00 48.25 309 ASN A N 1
ATOM 2461 C CA . ASN A 1 309 ? 34.983 2.110 -21.135 1.00 48.25 309 ASN A CA 1
ATOM 2462 C C . ASN A 1 309 ? 36.086 2.241 -20.071 1.00 48.25 309 ASN A C 1
ATOM 2464 O O . ASN A 1 309 ? 37.018 1.447 -20.034 1.00 48.25 309 ASN A O 1
ATOM 2468 N N . GLU A 1 310 ? 35.889 3.160 -19.118 1.00 49.50 310 GLU A N 1
ATOM 2469 C CA . GLU A 1 310 ? 36.724 3.271 -17.914 1.00 49.50 310 GLU A CA 1
ATOM 2470 C C . GLU A 1 310 ? 35.925 3.060 -16.611 1.00 49.50 310 GLU A C 1
ATOM 2472 O O . GLU A 1 310 ? 34.696 3.123 -16.578 1.00 49.50 310 GLU A O 1
ATOM 2477 N N . GLU A 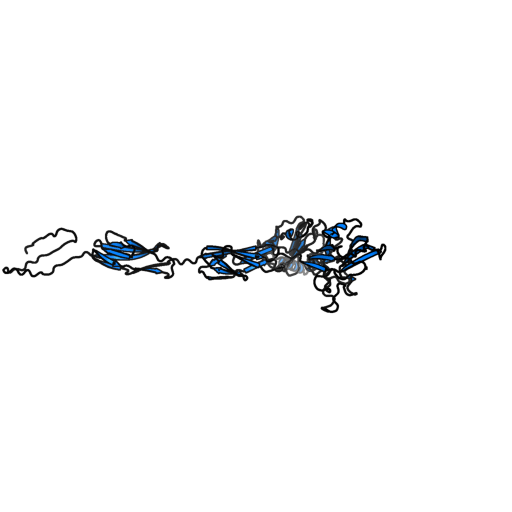1 311 ? 36.671 2.736 -15.553 1.00 42.12 311 GLU A N 1
ATOM 2478 C CA . GLU A 1 311 ? 36.438 1.643 -14.592 1.00 42.12 311 GLU A CA 1
ATOM 2479 C C . GLU A 1 311 ? 35.325 1.828 -13.547 1.00 42.12 311 GLU A C 1
ATOM 2481 O O . GLU A 1 311 ? 35.058 0.902 -12.781 1.00 42.12 311 GLU A O 1
ATOM 2486 N N . THR A 1 312 ? 34.648 2.975 -13.485 1.00 48.31 312 THR A N 1
ATOM 2487 C CA . THR A 1 312 ? 33.644 3.217 -12.437 1.00 48.31 312 THR A CA 1
ATOM 2488 C C . THR A 1 312 ? 32.467 4.031 -12.944 1.00 48.31 312 THR A C 1
ATOM 2490 O O . THR A 1 312 ? 32.467 5.259 -12.911 1.00 48.31 312 THR A O 1
ATOM 2493 N N . TRP A 1 313 ? 31.413 3.340 -13.350 1.00 48.69 313 TRP A N 1
ATOM 2494 C CA . TRP A 1 313 ? 30.099 3.940 -13.521 1.00 48.69 313 TRP A CA 1
ATOM 2495 C C . TRP A 1 313 ? 29.071 3.042 -12.832 1.00 48.69 313 TRP A C 1
ATOM 2497 O O . TRP A 1 313 ? 29.221 1.818 -12.798 1.00 48.69 313 TRP A O 1
ATOM 2507 N N . ARG A 1 314 ? 28.054 3.648 -12.218 1.00 51.22 314 ARG A N 1
ATOM 2508 C CA . ARG A 1 314 ? 27.011 2.905 -11.505 1.00 51.22 314 ARG A CA 1
ATOM 2509 C C . ARG A 1 314 ? 25.648 3.314 -12.031 1.00 51.22 314 ARG A C 1
ATOM 2511 O O . ARG A 1 314 ? 25.346 4.505 -12.117 1.00 51.22 314 ARG A O 1
ATOM 2518 N N . ILE A 1 315 ? 24.835 2.322 -12.377 1.00 55.34 315 ILE A N 1
ATOM 2519 C CA . ILE A 1 315 ? 23.394 2.517 -12.485 1.00 55.34 315 ILE A CA 1
ATOM 2520 C C . ILE A 1 315 ? 22.823 2.249 -11.109 1.00 55.34 315 ILE A C 1
ATOM 2522 O O . ILE A 1 315 ? 22.785 1.110 -10.645 1.00 55.34 315 ILE A O 1
ATOM 2526 N N . GLU A 1 316 ? 22.375 3.310 -10.457 1.00 52.03 316 GLU A N 1
ATOM 2527 C CA . GLU A 1 316 ? 21.482 3.158 -9.325 1.00 52.03 316 GLU A CA 1
ATOM 2528 C C . GLU A 1 316 ? 20.082 2.920 -9.875 1.00 52.03 316 GLU A C 1
ATOM 2530 O O . GLU A 1 316 ? 19.534 3.735 -10.623 1.00 52.03 316 GLU A O 1
ATOM 2535 N N . ARG A 1 317 ? 19.511 1.773 -9.520 1.00 45.22 317 ARG A N 1
ATOM 2536 C CA . ARG A 1 317 ? 18.108 1.488 -9.771 1.00 45.22 317 ARG A CA 1
ATOM 2537 C C . ARG A 1 317 ? 17.323 1.750 -8.498 1.00 45.22 317 ARG A C 1
ATOM 2539 O O . ARG A 1 317 ? 17.601 1.141 -7.466 1.00 45.22 317 ARG A O 1
ATOM 2546 N N . SER A 1 318 ? 16.280 2.558 -8.610 1.00 46.84 318 SER A N 1
ATOM 2547 C CA . SER A 1 318 ? 15.183 2.574 -7.650 1.00 46.84 318 SER A CA 1
ATOM 2548 C C . SER A 1 318 ? 13.896 2.175 -8.363 1.00 46.84 318 SER A C 1
ATOM 2550 O O . SER A 1 318 ? 13.611 2.577 -9.495 1.00 46.84 318 SER A O 1
ATOM 2552 N N . SER A 1 319 ? 13.110 1.311 -7.728 1.00 44.88 319 SER A N 1
ATOM 2553 C CA . SER A 1 319 ? 11.746 1.063 -8.178 1.00 44.88 319 SER A CA 1
ATOM 2554 C C . SER A 1 319 ? 10.961 2.376 -8.113 1.00 44.88 319 SER A C 1
ATOM 2556 O O . SER A 1 319 ? 11.035 3.089 -7.113 1.00 44.88 319 SER A O 1
ATOM 2558 N N . LEU A 1 320 ? 10.171 2.691 -9.148 1.00 49.69 320 LEU A N 1
ATOM 2559 C CA . LEU A 1 320 ? 9.029 3.591 -8.962 1.00 49.69 320 LEU A CA 1
ATOM 2560 C C . LEU A 1 320 ? 7.978 2.741 -8.253 1.00 49.69 320 LEU A C 1
ATOM 2562 O O . LEU A 1 320 ? 7.128 2.114 -8.884 1.00 49.69 320 LEU A O 1
ATOM 2566 N N . GLU A 1 321 ? 8.188 2.556 -6.955 1.00 51.34 321 GLU A N 1
ATOM 2567 C CA . GLU A 1 321 ? 7.513 1.540 -6.163 1.00 51.34 321 GLU A CA 1
ATOM 2568 C C . GLU A 1 321 ? 6.005 1.670 -6.278 1.00 51.34 321 GLU A C 1
ATOM 2570 O O . GLU A 1 321 ? 5.446 2.765 -6.201 1.00 51.34 321 GLU A O 1
ATOM 2575 N N . LYS A 1 322 ? 5.347 0.522 -6.449 1.00 52.62 322 LYS A N 1
ATOM 2576 C CA . LYS A 1 322 ? 3.907 0.446 -6.284 1.00 52.62 322 LYS A CA 1
ATOM 2577 C C . LYS A 1 322 ? 3.630 0.691 -4.809 1.00 52.62 322 LYS A C 1
ATOM 2579 O O . LYS A 1 322 ? 3.908 -0.166 -3.970 1.00 52.62 322 LYS A O 1
ATOM 2584 N N . LEU A 1 323 ? 3.194 1.902 -4.510 1.00 58.41 323 LEU A N 1
ATOM 2585 C CA . LEU A 1 323 ? 2.929 2.331 -3.152 1.00 58.41 323 LEU A CA 1
ATOM 2586 C C . LEU A 1 323 ? 1.683 1.636 -2.618 1.00 58.41 323 LEU A C 1
ATOM 2588 O O . LEU A 1 323 ? 0.762 1.311 -3.370 1.00 58.41 323 LEU A O 1
ATOM 2592 N N . VAL A 1 324 ? 1.658 1.434 -1.307 1.00 63.91 324 VAL A N 1
ATOM 2593 C CA . VAL A 1 324 ? 0.432 1.124 -0.590 1.00 63.91 324 VAL A CA 1
ATOM 2594 C C . VAL A 1 324 ? -0.552 2.263 -0.827 1.00 63.91 324 VAL A C 1
ATOM 2596 O O . VAL A 1 324 ? -0.229 3.437 -0.654 1.00 63.91 324 VAL A O 1
ATOM 2599 N N . THR A 1 325 ? -1.768 1.918 -1.220 1.00 59.09 325 THR A N 1
ATOM 2600 C CA . THR A 1 325 ? -2.824 2.882 -1.548 1.00 59.09 325 THR A CA 1
ATOM 2601 C C . THR A 1 325 ? -3.993 2.799 -0.586 1.00 59.09 325 THR A C 1
ATOM 2603 O O . THR A 1 325 ? -4.701 3.783 -0.375 1.00 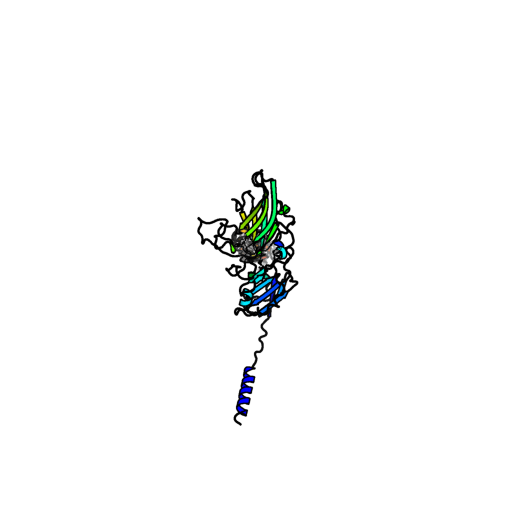59.09 325 THR A O 1
ATOM 2606 N N . SER A 1 326 ? -4.183 1.646 0.057 1.00 65.38 326 SER A N 1
ATOM 2607 C CA . SER A 1 326 ? -5.136 1.503 1.149 1.00 65.38 326 SER A CA 1
ATOM 2608 C C . SER A 1 326 ? -4.698 0.450 2.161 1.00 65.38 326 SER A C 1
ATOM 2610 O O . SER A 1 326 ? -4.044 -0.541 1.835 1.00 65.38 326 SER A O 1
ATOM 2612 N N . ILE A 1 327 ? -5.086 0.679 3.415 1.00 82.50 327 ILE A N 1
ATOM 2613 C CA . ILE A 1 327 ? -4.952 -0.278 4.510 1.00 82.50 327 ILE A CA 1
ATOM 2614 C C . ILE A 1 327 ? -6.317 -0.414 5.176 1.00 82.50 327 ILE A C 1
ATOM 2616 O O . ILE A 1 327 ? -6.857 0.563 5.697 1.00 82.50 327 ILE A O 1
ATOM 2620 N N . ASN A 1 328 ? -6.862 -1.629 5.201 1.00 77.44 328 ASN A N 1
ATOM 2621 C CA . ASN A 1 328 ? -8.072 -1.941 5.956 1.00 77.44 328 ASN A CA 1
ATOM 2622 C C . ASN A 1 328 ? -7.711 -2.674 7.253 1.00 77.44 328 ASN A C 1
ATOM 2624 O O . ASN A 1 328 ? -7.123 -3.755 7.209 1.00 77.44 328 ASN A O 1
ATOM 2628 N N . VAL A 1 329 ? -8.065 -2.092 8.400 1.00 88.19 329 VAL A N 1
ATOM 2629 C CA . VAL A 1 329 ? -7.815 -2.682 9.720 1.00 88.19 329 VAL A CA 1
ATOM 2630 C C . VAL A 1 329 ? -9.036 -3.480 10.176 1.00 88.19 329 VAL A C 1
ATOM 2632 O O . VAL A 1 329 ? -10.151 -2.963 10.219 1.00 88.19 329 VAL A O 1
ATOM 2635 N N . VAL A 1 330 ? -8.819 -4.747 10.530 1.00 83.12 330 VAL A N 1
ATOM 2636 C CA . VAL A 1 330 ? -9.866 -5.682 10.956 1.00 83.12 330 VAL A CA 1
ATOM 2637 C C . VAL A 1 330 ? -9.489 -6.310 12.305 1.00 83.12 330 VAL A C 1
ATOM 2639 O O . VAL A 1 330 ? -8.425 -6.917 12.397 1.00 83.12 330 VAL A O 1
ATOM 2642 N N . PRO A 1 331 ? -10.349 -6.251 13.336 1.00 92.19 331 PRO A N 1
ATOM 2643 C CA . PRO A 1 331 ? -11.675 -5.634 13.326 1.00 92.19 331 PRO A CA 1
ATOM 2644 C C . PRO A 1 331 ? -11.610 -4.097 13.304 1.00 92.19 331 PRO A C 1
ATOM 2646 O O . PRO A 1 331 ? -10.663 -3.499 13.801 1.00 92.19 331 PRO A O 1
ATOM 2649 N N . ILE A 1 332 ? -12.648 -3.451 12.763 1.00 82.69 332 ILE A N 1
ATOM 2650 C CA . ILE A 1 332 ? -12.757 -1.980 12.778 1.00 82.69 332 ILE A CA 1
ATOM 2651 C C . ILE A 1 332 ? -13.091 -1.439 14.177 1.00 82.69 332 ILE A C 1
ATOM 2653 O O . ILE A 1 332 ? -12.750 -0.307 14.510 1.00 82.69 332 ILE A O 1
ATOM 2657 N N . THR A 1 333 ? -13.731 -2.259 15.014 1.00 91.38 333 THR A N 1
ATOM 2658 C CA . THR A 1 333 ? -14.069 -1.954 16.409 1.00 91.38 333 THR A CA 1
ATOM 2659 C C . THR A 1 333 ? -13.913 -3.197 17.280 1.00 91.38 333 THR A C 1
ATOM 2661 O O . THR A 1 333 ? -14.316 -4.287 16.863 1.00 91.38 333 THR A O 1
ATOM 2664 N N . HIS A 1 334 ? -13.420 -3.044 18.507 1.00 96.12 334 HIS A N 1
ATOM 2665 C CA . HIS A 1 334 ? -13.421 -4.106 19.515 1.00 96.12 334 HIS A CA 1
ATOM 2666 C C . HIS A 1 334 ? -13.634 -3.547 20.929 1.00 96.12 334 HIS A C 1
ATOM 2668 O O . HIS A 1 334 ? -13.175 -2.446 21.233 1.00 96.12 334 HIS A O 1
ATOM 2674 N N . THR A 1 335 ? -14.309 -4.317 21.787 1.00 97.25 335 THR A N 1
ATOM 2675 C CA . THR A 1 335 ? -14.521 -3.978 23.199 1.00 97.25 335 THR A CA 1
ATOM 2676 C C . THR A 1 335 ? -13.951 -5.078 24.083 1.00 97.25 335 THR A C 1
ATOM 2678 O O . THR A 1 335 ? -14.357 -6.229 23.937 1.00 97.25 335 THR A O 1
ATOM 2681 N N . PHE A 1 336 ? -13.040 -4.708 24.981 1.00 95.88 336 PHE A N 1
ATOM 2682 C CA . PHE A 1 336 ? -12.501 -5.577 26.026 1.00 95.88 336 PHE A CA 1
ATOM 2683 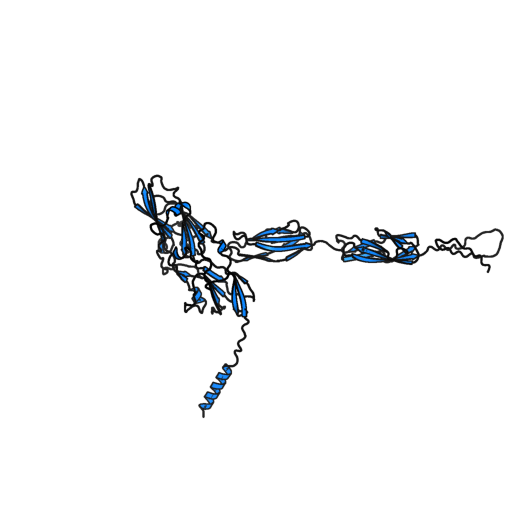C C . PHE A 1 336 ? -13.301 -5.417 27.315 1.00 95.88 336 PHE A C 1
ATOM 2685 O O . PHE A 1 336 ? -13.685 -4.296 27.672 1.00 95.88 336 PHE A O 1
ATOM 2692 N N . THR A 1 337 ? -13.524 -6.532 28.006 1.00 93.25 337 THR A N 1
ATOM 2693 C CA . THR A 1 337 ? -14.254 -6.576 29.282 1.00 93.25 337 THR A CA 1
ATOM 2694 C C . THR A 1 337 ? -13.341 -6.782 30.482 1.00 93.25 337 THR A C 1
ATOM 2696 O O . THR A 1 337 ? -13.786 -6.627 31.612 1.00 93.25 337 THR A O 1
ATOM 2699 N N . GLU A 1 338 ? -12.066 -7.103 30.258 1.00 90.88 338 GLU A N 1
ATOM 2700 C CA . GLU A 1 338 ? -11.082 -7.288 31.324 1.00 90.88 338 GLU A CA 1
ATOM 2701 C C . GLU A 1 338 ? -9.726 -6.678 30.926 1.00 90.88 338 GLU A C 1
ATOM 2703 O O . GLU A 1 338 ? -9.306 -6.725 29.765 1.00 90.88 338 GLU A O 1
ATOM 2708 N N . ILE A 1 339 ? -9.009 -6.097 31.895 1.00 93.25 339 ILE A N 1
ATOM 2709 C CA . ILE A 1 339 ? -7.639 -5.604 31.681 1.00 93.25 339 ILE A CA 1
ATOM 2710 C C . ILE A 1 339 ? -6.701 -6.803 31.488 1.00 93.25 339 ILE A C 1
ATOM 2712 O O . ILE A 1 339 ? -6.735 -7.764 32.253 1.00 93.25 339 ILE A O 1
ATOM 2716 N N . GLY A 1 340 ? -5.823 -6.724 30.487 1.00 92.62 340 GLY A N 1
ATOM 2717 C CA . GLY A 1 340 ? -4.898 -7.793 30.113 1.00 92.62 340 GLY A CA 1
ATOM 2718 C C . GLY A 1 340 ? -5.425 -8.741 29.033 1.00 92.62 340 GLY A C 1
ATOM 2719 O O . GLY A 1 340 ? -4.641 -9.541 28.521 1.00 92.62 340 GLY A O 1
ATOM 2720 N N . GLU A 1 341 ? -6.701 -8.640 28.638 1.00 96.56 341 GLU A N 1
ATOM 2721 C CA . GLU A 1 341 ? -7.210 -9.335 27.451 1.00 96.56 341 GLU A CA 1
ATOM 2722 C C . GLU A 1 341 ? -6.456 -8.896 26.191 1.00 96.56 341 GLU A C 1
ATOM 2724 O O . GLU A 1 341 ? -6.058 -7.735 26.048 1.00 96.56 341 GLU A O 1
ATOM 2729 N N . ILE A 1 342 ? -6.273 -9.842 25.263 1.00 95.56 342 ILE A N 1
ATOM 2730 C CA . ILE A 1 342 ? -5.525 -9.632 24.022 1.00 95.56 342 ILE A CA 1
ATOM 2731 C C . ILE A 1 342 ? -6.409 -9.947 22.817 1.00 95.56 342 ILE A C 1
ATOM 2733 O O . ILE A 1 342 ? -7.016 -11.018 22.735 1.00 95.56 342 ILE A O 1
ATOM 2737 N N . LYS A 1 343 ? -6.424 -9.042 21.835 1.00 96.12 343 LYS A N 1
ATOM 2738 C CA . LYS A 1 343 ? -7.067 -9.240 20.533 1.00 96.12 343 LYS A CA 1
ATOM 2739 C C . LYS A 1 343 ? -6.114 -8.873 19.405 1.00 96.12 343 LYS A C 1
ATOM 2741 O O . LYS A 1 343 ? -5.581 -7.770 19.371 1.00 96.12 343 LYS A O 1
ATOM 2746 N N . THR A 1 344 ? -5.949 -9.768 18.438 1.00 95.25 344 THR A N 1
ATOM 2747 C CA . THR A 1 344 ? -5.181 -9.470 17.224 1.00 95.25 344 THR A CA 1
ATOM 2748 C C . THR A 1 344 ? -6.017 -8.659 16.235 1.00 95.25 344 THR A C 1
ATOM 2750 O O . THR A 1 344 ? -7.151 -9.030 15.913 1.00 95.25 344 THR A O 1
ATOM 2753 N N . PHE A 1 345 ? -5.431 -7.569 15.749 1.00 93.94 345 PHE A N 1
ATOM 2754 C CA . PHE A 1 345 ? -5.899 -6.759 14.635 1.00 93.94 345 PHE A CA 1
ATOM 2755 C C . PHE A 1 345 ? -5.029 -7.055 13.410 1.00 93.94 345 PHE A C 1
ATOM 2757 O O . PHE A 1 345 ? -3.812 -7.204 13.506 1.00 93.94 345 PHE A O 1
ATOM 2764 N N . TYR A 1 346 ? -5.657 -7.135 12.244 1.00 86.38 346 TYR A N 1
ATOM 2765 C CA . TYR A 1 346 ? -5.010 -7.402 10.965 1.00 86.38 346 TYR A CA 1
ATOM 2766 C C . TYR A 1 346 ? -5.083 -6.163 10.082 1.00 86.38 346 TYR A C 1
ATOM 2768 O O . TYR A 1 346 ? -6.111 -5.493 10.046 1.00 86.38 346 TYR A O 1
ATOM 2776 N N . ALA A 1 347 ? -4.014 -5.891 9.339 1.00 84.62 347 ALA A N 1
ATOM 2777 C CA . ALA A 1 347 ? -3.970 -4.851 8.321 1.00 84.62 347 ALA A CA 1
ATOM 2778 C C . ALA A 1 347 ? -3.953 -5.510 6.935 1.00 84.62 347 ALA A C 1
ATOM 2780 O O . ALA A 1 347 ? -2.973 -6.151 6.561 1.00 84.62 347 ALA A O 1
ATOM 2781 N N . ALA A 1 348 ? -5.039 -5.373 6.176 1.00 82.94 348 ALA A N 1
ATOM 2782 C CA . ALA A 1 348 ? -5.078 -5.772 4.775 1.00 82.94 348 ALA A CA 1
ATOM 2783 C C . ALA A 1 348 ? -4.530 -4.624 3.920 1.00 82.94 348 ALA A C 1
ATOM 2785 O O . ALA A 1 348 ? -5.198 -3.603 3.749 1.00 82.94 348 ALA A O 1
ATOM 2786 N N . VAL A 1 349 ? -3.298 -4.792 3.439 1.00 78.06 349 VAL A N 1
ATOM 2787 C CA . VAL A 1 349 ? -2.569 -3.816 2.623 1.00 78.06 349 VAL A CA 1
ATOM 2788 C C . VAL A 1 349 ? -2.884 -4.047 1.147 1.00 78.06 349 VAL A C 1
ATOM 2790 O O . VAL A 1 349 ? -2.750 -5.171 0.655 1.00 78.06 349 VAL A O 1
ATOM 2793 N N . LEU A 1 350 ? -3.301 -2.990 0.450 1.00 67.50 350 LEU A N 1
ATOM 2794 C CA . LEU A 1 350 ? -3.521 -2.999 -0.991 1.00 67.50 350 LEU A CA 1
ATOM 2795 C C . LEU A 1 350 ? -2.682 -1.917 -1.686 1.00 67.50 350 LEU A C 1
ATOM 2797 O O . LEU A 1 350 ? -2.469 -0.849 -1.106 1.00 67.50 350 LEU A O 1
ATOM 2801 N N . PRO A 1 351 ? -2.254 -2.177 -2.931 1.00 55.41 351 PRO A N 1
ATOM 2802 C CA . PRO A 1 351 ? -2.403 -3.448 -3.647 1.00 55.41 351 PRO A CA 1
ATOM 2803 C C . PRO A 1 351 ? -1.498 -4.546 -3.042 1.00 55.41 351 PRO A C 1
ATOM 2805 O O . PRO A 1 351 ? -0.511 -4.250 -2.379 1.00 55.41 351 PRO A O 1
ATOM 2808 N N . THR A 1 352 ? -1.842 -5.831 -3.201 1.00 64.38 352 THR A N 1
ATOM 2809 C CA . THR A 1 352 ? -1.125 -6.941 -2.520 1.00 64.38 352 THR A CA 1
ATOM 2810 C C . THR A 1 352 ? 0.321 -7.129 -2.985 1.00 64.38 352 THR A C 1
ATOM 2812 O O . THR A 1 352 ? 1.105 -7.802 -2.323 1.00 64.38 352 THR A O 1
ATOM 2815 N N . ASP A 1 353 ? 0.652 -6.567 -4.142 1.00 55.06 353 ASP A N 1
ATOM 2816 C CA . ASP A 1 353 ? 1.977 -6.486 -4.757 1.00 55.06 353 ASP A CA 1
ATOM 2817 C C . ASP A 1 353 ? 2.616 -5.096 -4.575 1.00 55.06 353 ASP A C 1
ATOM 2819 O O . ASP A 1 353 ? 3.523 -4.731 -5.324 1.00 55.06 353 ASP A O 1
ATOM 2823 N N . ALA A 1 354 ? 2.138 -4.303 -3.608 1.00 58.75 354 ALA A N 1
ATOM 2824 C CA . ALA A 1 354 ? 2.843 -3.106 -3.170 1.00 58.75 354 ALA A CA 1
ATOM 2825 C C . ALA A 1 354 ? 4.279 -3.459 -2.756 1.00 58.75 354 ALA A C 1
ATOM 2827 O O . ALA A 1 354 ? 4.555 -4.569 -2.290 1.00 58.75 354 ALA A O 1
ATOM 2828 N N . HIS A 1 355 ? 5.196 -2.502 -2.910 1.00 60.09 355 HIS A N 1
ATOM 2829 C CA . HIS A 1 355 ? 6.612 -2.697 -2.592 1.00 60.09 355 HIS A CA 1
ATOM 2830 C C . HIS A 1 355 ? 6.832 -3.211 -1.162 1.00 60.09 355 HIS A C 1
ATOM 2832 O O . HIS A 1 355 ? 7.718 -4.028 -0.913 1.00 60.09 355 HIS A O 1
ATOM 2838 N N . THR A 1 356 ? 5.975 -2.779 -0.237 1.00 62.16 356 THR A N 1
ATOM 2839 C CA . THR A 1 356 ? 5.879 -3.330 1.108 1.00 62.16 356 THR A CA 1
ATOM 2840 C C . THR A 1 356 ? 4.450 -3.775 1.382 1.00 62.16 356 THR A C 1
ATOM 2842 O O . THR A 1 356 ? 3.486 -3.093 1.044 1.00 62.16 356 THR A O 1
ATOM 2845 N N . ASN A 1 357 ? 4.311 -4.905 2.064 1.00 72.94 357 ASN A N 1
ATOM 2846 C CA . ASN A 1 357 ? 3.059 -5.337 2.685 1.00 72.94 357 ASN A CA 1
ATOM 2847 C C . ASN A 1 357 ? 3.130 -5.240 4.217 1.00 72.94 357 ASN A C 1
ATOM 2849 O O . ASN A 1 357 ? 2.301 -5.814 4.923 1.00 72.94 357 ASN A O 1
ATOM 2853 N N . THR A 1 358 ? 4.146 -4.545 4.736 1.00 82.38 358 THR A N 1
ATOM 2854 C CA . THR A 1 358 ? 4.373 -4.399 6.172 1.00 82.38 358 THR A CA 1
ATOM 2855 C C . THR A 1 358 ? 3.847 -3.061 6.673 1.00 82.38 358 THR A C 1
ATOM 2857 O O . THR A 1 358 ? 3.826 -2.064 5.947 1.00 82.38 358 THR A O 1
ATOM 2860 N N . VAL A 1 359 ? 3.432 -3.046 7.938 1.00 88.31 359 VAL A N 1
ATOM 2861 C CA . VAL A 1 359 ? 2.890 -1.863 8.608 1.00 88.31 359 VAL A CA 1
ATOM 2862 C C . VAL A 1 359 ? 3.576 -1.636 9.950 1.00 88.31 359 VAL A C 1
ATOM 2864 O O . VAL A 1 359 ? 4.077 -2.576 10.570 1.00 88.31 359 VAL A O 1
ATOM 2867 N N . THR A 1 360 ? 3.576 -0.390 10.408 1.00 90.00 360 THR A N 1
ATOM 2868 C CA . THR A 1 360 ? 3.887 -0.022 11.790 1.00 90.00 360 THR A CA 1
ATOM 2869 C C . THR A 1 360 ? 2.587 0.245 12.534 1.00 90.00 360 THR A C 1
ATOM 2871 O O . THR A 1 360 ? 1.748 1.015 12.065 1.00 90.00 360 THR A O 1
ATOM 2874 N N . TRP A 1 361 ? 2.427 -0.392 13.692 1.00 96.00 361 TRP A N 1
ATOM 2875 C CA . TRP A 1 361 ? 1.271 -0.206 14.563 1.00 96.00 361 TRP A CA 1
ATOM 2876 C C . TRP A 1 361 ? 1.530 0.865 15.623 1.00 96.00 361 TRP A C 1
ATOM 2878 O O . TRP A 1 361 ? 2.643 0.985 16.135 1.00 96.00 361 TRP A O 1
ATOM 2888 N N . SER A 1 362 ? 0.496 1.621 15.981 1.00 96.00 362 SER A N 1
ATOM 2889 C CA . SER A 1 362 ? 0.518 2.561 17.103 1.00 96.00 362 SER A CA 1
ATOM 2890 C C . SER A 1 362 ? -0.840 2.649 17.798 1.00 96.00 362 SER A C 1
ATOM 2892 O O . SER A 1 362 ? -1.882 2.382 17.194 1.00 96.00 362 SER A O 1
ATOM 2894 N N . SER A 1 363 ? -0.824 3.033 19.076 1.00 97.94 363 SER A N 1
ATOM 2895 C CA . SER A 1 363 ? -2.020 3.363 19.855 1.00 97.94 363 SER A CA 1
ATOM 2896 C C . SER A 1 363 ? -2.080 4.865 20.107 1.00 97.94 363 SER A C 1
ATOM 2898 O O . SER A 1 363 ? -1.058 5.498 20.374 1.00 97.94 363 SER A O 1
ATOM 2900 N N . SER A 1 364 ? -3.278 5.447 20.044 1.00 97.94 364 SER A N 1
ATOM 2901 C CA . SER A 1 364 ? -3.485 6.846 20.426 1.00 97.94 364 SER A CA 1
ATOM 2902 C C . SER A 1 364 ? -3.409 7.073 21.940 1.00 97.94 364 SER A C 1
ATOM 2904 O O . SER A 1 364 ? -3.237 8.214 22.357 1.00 97.94 364 SER A O 1
ATOM 2906 N N . ASP A 1 365 ? -3.592 6.023 22.751 1.00 97.69 365 ASP A N 1
ATOM 2907 C CA . ASP A 1 365 ? -3.473 6.079 24.212 1.00 97.69 365 ASP A CA 1
ATOM 2908 C C . ASP A 1 365 ? -3.077 4.708 24.788 1.00 97.69 365 ASP A C 1
ATOM 2910 O O . ASP A 1 365 ? -3.902 3.807 24.961 1.00 97.69 365 ASP A O 1
ATOM 2914 N N . GLU A 1 366 ? -1.795 4.563 25.119 1.00 97.62 366 GLU A N 1
ATOM 2915 C CA . GLU A 1 366 ? -1.228 3.340 25.698 1.00 97.62 366 GLU A CA 1
ATOM 2916 C C . GLU A 1 366 ? -1.711 3.050 27.129 1.00 97.62 366 GLU A C 1
ATOM 2918 O O . GLU A 1 366 ? -1.548 1.928 27.617 1.00 97.62 366 GLU A O 1
ATOM 2923 N N . LYS A 1 367 ? -2.344 4.020 27.807 1.00 97.12 367 LYS A N 1
ATOM 2924 C CA . LYS A 1 367 ? -3.001 3.782 29.103 1.00 97.12 367 LYS A CA 1
ATOM 2925 C C . LYS A 1 367 ? -4.341 3.062 28.958 1.00 97.12 367 LYS A C 1
ATOM 2927 O O . LYS A 1 367 ? -4.827 2.539 29.955 1.00 97.12 367 LYS A O 1
ATOM 2932 N N . VAL A 1 368 ? -4.917 3.051 27.753 1.00 97.75 368 VAL A N 1
ATOM 2933 C CA . VAL A 1 368 ? -6.144 2.311 27.429 1.00 97.75 368 VAL A CA 1
ATOM 2934 C C . VAL A 1 368 ? -5.807 0.968 26.789 1.00 97.75 368 VAL A C 1
ATOM 2936 O O . VAL A 1 368 ? -6.279 -0.072 27.246 1.00 97.75 368 VAL A O 1
ATOM 2939 N N . ALA A 1 369 ? -4.982 0.973 25.738 1.00 97.81 369 ALA A N 1
ATOM 2940 C CA . ALA A 1 369 ? -4.489 -0.255 25.122 1.00 97.81 369 ALA A CA 1
ATOM 2941 C C . ALA A 1 369 ? -3.140 -0.050 24.424 1.00 97.81 369 ALA A C 1
ATOM 2943 O O . ALA A 1 369 ? -2.894 0.990 23.808 1.00 97.81 369 ALA A O 1
ATOM 2944 N N . ILE A 1 370 ? -2.291 -1.077 24.463 1.00 97.56 370 ILE A N 1
ATOM 2945 C CA . ILE A 1 370 ? -1.017 -1.140 23.729 1.00 97.56 370 ILE A CA 1
ATOM 2946 C C . ILE A 1 370 ? -1.140 -2.091 22.541 1.00 97.56 370 ILE A C 1
ATOM 2948 O O . ILE A 1 370 ? -1.926 -3.032 22.591 1.00 97.56 370 ILE A O 1
ATOM 2952 N N . VAL A 1 371 ? -0.354 -1.874 21.486 1.00 97.75 371 VAL A N 1
ATOM 2953 C CA . VAL A 1 371 ? -0.305 -2.749 20.306 1.00 97.75 371 VAL A CA 1
ATOM 2954 C C . VAL A 1 371 ? 1.138 -3.116 19.980 1.00 97.75 371 VAL A C 1
ATOM 2956 O O . VAL A 1 371 ? 2.015 -2.255 19.979 1.00 97.75 371 VAL A O 1
ATOM 2959 N N . ASP A 1 372 ? 1.398 -4.398 19.727 1.00 89.69 372 ASP A N 1
ATOM 2960 C CA . ASP A 1 372 ? 2.726 -4.871 19.335 1.00 89.69 372 ASP A CA 1
ATOM 2961 C C . ASP A 1 372 ? 2.952 -4.831 17.808 1.00 89.69 372 ASP A C 1
ATOM 2963 O O . ASP A 1 372 ? 2.060 -4.540 17.009 1.00 89.69 372 ASP A O 1
ATOM 2967 N N . LYS A 1 373 ? 4.169 -5.178 17.373 1.00 86.81 373 LYS A N 1
ATOM 2968 C CA . LYS A 1 373 ? 4.541 -5.219 15.947 1.00 86.81 373 LYS A CA 1
ATOM 2969 C C . LYS A 1 373 ? 3.744 -6.230 15.107 1.00 86.81 373 LYS A C 1
ATOM 2971 O O . LYS A 1 373 ? 3.784 -6.155 13.884 1.00 86.81 373 LYS A O 1
ATOM 2976 N N . MET A 1 374 ? 3.090 -7.205 15.739 1.00 82.69 374 MET A N 1
ATOM 2977 C CA . MET A 1 374 ? 2.278 -8.231 15.081 1.00 82.69 374 MET A CA 1
ATOM 2978 C C . MET A 1 374 ? 0.789 -7.852 15.038 1.00 82.69 374 MET A C 1
ATOM 2980 O O . MET A 1 374 ? -0.002 -8.615 14.488 1.00 82.69 374 MET A O 1
ATOM 2984 N N . GLY A 1 375 ? 0.408 -6.691 15.584 1.00 88.50 375 GLY A N 1
ATOM 2985 C CA . GLY A 1 375 ? -0.981 -6.249 15.672 1.00 88.50 375 GLY A CA 1
ATOM 2986 C C . GLY A 1 375 ? -1.740 -6.852 16.856 1.00 88.50 375 GLY A C 1
ATOM 2987 O O . GLY A 1 375 ? -2.968 -6.796 16.879 1.00 88.50 375 GLY A O 1
ATOM 2988 N N . ASN A 1 376 ? -1.057 -7.441 17.844 1.00 92.69 376 ASN A N 1
ATOM 2989 C CA . ASN A 1 376 ? -1.718 -7.890 19.068 1.00 92.69 376 ASN A CA 1
ATOM 2990 C C . ASN A 1 376 ? -1.965 -6.688 19.975 1.00 92.69 376 ASN A C 1
ATOM 2992 O O . ASN A 1 376 ? -1.019 -6.036 20.417 1.00 92.69 376 ASN A O 1
ATOM 2996 N N . VAL A 1 377 ? -3.239 -6.408 20.236 1.00 98.19 377 VAL A N 1
ATOM 2997 C CA . VAL A 1 377 ? -3.687 -5.314 21.092 1.00 98.19 377 VAL A CA 1
ATOM 2998 C C . VAL A 1 377 ? -4.015 -5.859 22.476 1.00 98.19 377 VAL A C 1
ATOM 3000 O O . VAL A 1 377 ? -4.840 -6.765 22.578 1.00 98.19 377 VAL A O 1
ATOM 3003 N N . THR A 1 378 ? -3.408 -5.294 23.518 1.00 98.12 378 THR A N 1
ATOM 3004 C CA . THR A 1 378 ? -3.627 -5.666 24.925 1.00 98.12 378 THR A CA 1
ATOM 3005 C C . THR A 1 378 ? -4.318 -4.529 25.668 1.00 98.12 378 THR A C 1
ATOM 3007 O O . THR A 1 378 ? -3.829 -3.397 25.643 1.00 98.12 378 THR A O 1
ATOM 3010 N N . ALA A 1 379 ? -5.422 -4.825 26.357 1.00 97.94 379 ALA A N 1
ATOM 3011 C CA . ALA A 1 379 ? -6.121 -3.862 27.207 1.00 97.94 379 ALA A CA 1
ATOM 3012 C C . ALA A 1 379 ? -5.285 -3.500 28.447 1.00 97.94 379 ALA A C 1
ATOM 3014 O O . ALA A 1 379 ? -4.826 -4.390 29.165 1.00 97.94 379 ALA A O 1
ATOM 3015 N N . THR A 1 380 ? -5.101 -2.206 28.720 1.00 97.00 380 THR A N 1
ATOM 3016 C CA . THR A 1 380 ? -4.293 -1.703 29.848 1.00 97.00 380 THR A CA 1
ATOM 3017 C C . THR A 1 380 ? -5.093 -0.876 30.856 1.00 97.00 380 THR A C 1
ATOM 3019 O O . THR A 1 380 ? -4.721 -0.853 32.029 1.00 97.00 380 THR A O 1
ATOM 3022 N N . GLY A 1 381 ? -6.207 -0.261 30.449 1.00 94.44 381 GLY A N 1
ATOM 3023 C CA . GLY A 1 381 ? -7.076 0.511 31.339 1.00 94.44 381 GLY A CA 1
ATOM 3024 C C . GLY A 1 381 ? -8.367 0.971 30.665 1.00 94.44 381 GLY A C 1
ATOM 3025 O O . GLY A 1 381 ? -8.470 0.955 29.441 1.00 94.44 381 GLY A O 1
ATOM 3026 N N . ASP A 1 382 ? -9.356 1.374 31.465 1.00 95.00 382 ASP A N 1
ATOM 3027 C CA . ASP A 1 382 ? -10.664 1.805 30.962 1.00 95.00 382 ASP A CA 1
ATOM 3028 C C . ASP A 1 382 ? -10.566 3.060 30.086 1.00 95.00 382 ASP A C 1
ATOM 3030 O O . ASP A 1 382 ? -9.857 4.020 30.400 1.00 95.00 382 ASP A O 1
ATOM 3034 N N . GLY A 1 383 ? -11.325 3.076 28.990 1.00 96.56 383 GLY A N 1
ATOM 3035 C CA . GLY A 1 383 ? -11.365 4.208 28.072 1.00 96.56 383 GLY A CA 1
ATOM 3036 C C . GLY A 1 383 ? -11.604 3.802 26.625 1.00 96.56 383 GLY A C 1
ATOM 3037 O O . GLY A 1 383 ? -12.080 2.711 26.318 1.00 96.56 383 GLY A O 1
ATOM 3038 N N . THR A 1 384 ? -11.308 4.714 25.702 1.00 97.75 384 THR A N 1
ATOM 3039 C CA . THR A 1 384 ? -11.374 4.456 24.259 1.00 97.75 384 THR A CA 1
ATOM 3040 C C . THR A 1 384 ? -10.136 5.022 23.582 1.00 97.75 384 THR A C 1
ATOM 3042 O O . THR A 1 384 ? -9.778 6.175 23.809 1.00 97.75 384 THR A O 1
ATOM 3045 N N . CYS A 1 385 ? -9.495 4.218 22.739 1.00 97.81 385 CYS A N 1
ATOM 3046 C CA . CYS A 1 385 ? -8.334 4.614 21.949 1.00 97.81 385 CYS A CA 1
ATOM 3047 C C . CYS A 1 385 ? -8.463 4.130 20.499 1.00 97.81 385 CYS A C 1
ATOM 3049 O O . CYS A 1 385 ? -9.319 3.313 20.155 1.00 97.81 385 CYS A O 1
ATOM 3051 N N . THR A 1 386 ? -7.624 4.678 19.624 1.00 97.31 386 THR A N 1
ATOM 3052 C CA . THR A 1 386 ? -7.519 4.272 18.221 1.00 97.31 386 THR A CA 1
ATOM 3053 C C . THR A 1 386 ? -6.215 3.524 18.006 1.00 97.31 386 THR A C 1
ATOM 3055 O O . THR A 1 386 ? -5.144 4.043 18.319 1.00 97.31 386 THR A O 1
ATOM 3058 N N . ILE A 1 387 ? -6.309 2.341 17.407 1.00 97.50 387 ILE A N 1
ATOM 3059 C CA . ILE A 1 387 ? -5.174 1.559 16.929 1.00 97.50 387 ILE A CA 1
ATOM 3060 C C . ILE A 1 387 ? -4.979 1.862 15.443 1.00 97.50 387 ILE A C 1
ATOM 3062 O O . ILE A 1 387 ? -5.913 1.739 14.650 1.00 97.50 387 ILE A O 1
ATOM 3066 N N . THR A 1 388 ? -3.777 2.290 15.062 1.00 94.75 388 THR A N 1
ATOM 3067 C CA . THR A 1 388 ? -3.445 2.709 13.693 1.00 94.75 388 THR A CA 1
ATOM 3068 C C . THR A 1 388 ? -2.380 1.790 13.108 1.00 94.75 388 THR A C 1
ATOM 3070 O O . THR A 1 388 ? -1.365 1.558 13.755 1.00 94.75 388 THR A O 1
ATOM 3073 N N . ALA A 1 389 ? -2.598 1.295 11.890 1.00 88.88 389 ALA A N 1
ATOM 3074 C CA . ALA A 1 389 ? -1.579 0.642 11.070 1.00 88.88 389 ALA A CA 1
ATOM 3075 C C . ALA A 1 389 ? -1.159 1.592 9.949 1.00 88.88 389 ALA A C 1
ATOM 3077 O O . ALA A 1 389 ? -2.001 1.982 9.141 1.00 88.88 389 ALA A O 1
ATOM 3078 N N . THR A 1 390 ? 0.122 1.936 9.877 1.00 85.25 390 THR A N 1
ATOM 3079 C CA . THR A 1 390 ? 0.687 2.818 8.845 1.00 85.25 390 THR A CA 1
ATOM 3080 C C . THR A 1 390 ? 1.602 2.023 7.926 1.00 85.25 390 THR A C 1
ATOM 3082 O O . THR A 1 390 ? 2.408 1.234 8.413 1.00 85.25 390 THR A O 1
ATOM 3085 N N . ALA A 1 391 ? 1.486 2.220 6.613 1.00 83.81 391 ALA A N 1
ATOM 3086 C CA . ALA A 1 391 ? 2.348 1.588 5.620 1.00 83.81 391 ALA A CA 1
ATOM 3087 C C . ALA A 1 391 ? 3.825 1.918 5.879 1.00 83.81 391 ALA A C 1
ATOM 3089 O O . ALA A 1 391 ? 4.169 3.066 6.156 1.00 83.81 391 ALA A O 1
ATOM 3090 N N . ASN A 1 392 ? 4.701 0.920 5.752 1.00 77.88 392 ASN A N 1
ATOM 3091 C CA . ASN A 1 392 ? 6.153 1.102 5.867 1.00 77.88 392 ASN A CA 1
ATOM 3092 C C . ASN A 1 392 ? 6.805 1.402 4.507 1.00 77.88 392 ASN A C 1
ATOM 3094 O O . ASN A 1 392 ? 7.823 0.808 4.152 1.00 77.88 392 ASN A O 1
ATOM 3098 N N . ASP A 1 393 ? 6.180 2.270 3.721 1.00 65.69 393 ASP A N 1
ATOM 3099 C CA . ASP A 1 393 ? 6.722 2.835 2.488 1.00 65.69 393 ASP A CA 1
ATOM 3100 C C . ASP A 1 393 ? 6.595 4.365 2.524 1.00 65.69 393 ASP A C 1
ATOM 3102 O O . ASP A 1 393 ? 6.243 4.965 3.542 1.00 65.69 393 ASP A O 1
ATOM 3106 N N . ILE A 1 394 ? 6.890 5.017 1.403 1.00 56.50 394 ILE A N 1
ATOM 3107 C CA . ILE A 1 394 ? 6.807 6.475 1.289 1.00 56.50 394 ILE A CA 1
ATOM 3108 C C . ILE A 1 394 ? 5.370 6.998 1.098 1.00 56.50 394 ILE A C 1
ATOM 3110 O O . ILE A 1 394 ? 5.192 8.206 0.963 1.00 56.50 394 ILE A O 1
ATOM 3114 N N . SER A 1 395 ? 4.345 6.133 1.081 1.00 65.94 395 SER A N 1
ATOM 3115 C CA . SER A 1 395 ? 2.951 6.542 0.839 1.00 65.94 395 SER A CA 1
ATOM 3116 C C . SER A 1 395 ? 2.339 7.317 2.008 1.00 65.94 395 SER A C 1
ATOM 3118 O O . SER A 1 395 ? 1.486 8.180 1.807 1.00 65.94 395 SER A O 1
ATOM 3120 N N . GLY A 1 396 ? 2.739 6.985 3.241 1.00 68.38 396 GLY A N 1
ATOM 3121 C CA . GLY A 1 396 ? 2.110 7.489 4.464 1.00 68.38 396 GLY A CA 1
ATOM 3122 C C . GLY A 1 396 ? 0.662 7.019 4.684 1.00 68.38 396 GLY A C 1
ATOM 3123 O O . GLY A 1 396 ? -0.014 7.539 5.575 1.00 68.38 396 GLY A O 1
ATOM 3124 N N . VAL A 1 397 ? 0.162 6.055 3.900 1.00 76.44 397 VAL A N 1
ATOM 3125 C CA . VAL A 1 397 ? -1.205 5.531 4.028 1.00 76.44 397 VAL A CA 1
ATOM 3126 C C . VAL A 1 397 ? -1.382 4.832 5.374 1.00 76.44 397 VAL A C 1
ATOM 3128 O O . VAL A 1 397 ? -0.501 4.113 5.842 1.00 76.44 397 VAL A O 1
ATOM 3131 N N . SER A 1 398 ? -2.542 5.028 6.007 1.00 80.38 398 SER A N 1
ATOM 3132 C CA . SER A 1 398 ? -2.880 4.373 7.271 1.00 80.38 398 SER A CA 1
ATOM 3133 C C . SER A 1 398 ? -4.320 3.867 7.312 1.00 80.38 398 SER A C 1
ATOM 3135 O O . SER A 1 398 ? -5.223 4.461 6.724 1.00 80.38 398 SER A O 1
ATOM 3137 N N . GLY A 1 399 ? -4.521 2.765 8.032 1.00 83.19 399 GLY A N 1
ATOM 3138 C CA . GLY A 1 399 ? -5.821 2.215 8.407 1.00 83.19 399 GLY A CA 1
ATOM 3139 C C . GLY A 1 399 ? -6.012 2.280 9.923 1.00 83.19 399 GLY A C 1
ATOM 3140 O O . GLY A 1 399 ? -5.035 2.321 10.674 1.00 83.19 399 GLY A O 1
ATOM 3141 N N . LYS A 1 400 ? -7.265 2.311 10.391 1.00 91.44 400 LYS A N 1
ATOM 3142 C CA . LYS A 1 400 ? -7.593 2.533 11.809 1.00 91.44 400 LYS A CA 1
ATOM 3143 C C . LYS A 1 400 ? -8.649 1.559 12.323 1.00 91.44 400 LYS A C 1
ATOM 3145 O O . LYS A 1 400 ? -9.608 1.266 11.614 1.00 91.44 400 LYS A O 1
ATOM 3150 N N . GLY A 1 401 ? -8.489 1.131 13.572 1.00 94.00 401 GLY A N 1
ATOM 3151 C CA . GLY A 1 401 ? -9.491 0.418 14.362 1.00 94.00 401 GLY A CA 1
ATOM 3152 C C . GLY A 1 401 ? -9.720 1.112 15.708 1.00 94.00 401 GLY A C 1
ATOM 3153 O O . GLY A 1 401 ? -8.810 1.733 16.256 1.00 94.00 401 GLY A O 1
ATOM 3154 N N . ILE A 1 402 ? -10.937 1.032 16.239 1.00 96.00 402 ILE A N 1
ATOM 3155 C CA . ILE A 1 402 ? -11.315 1.631 17.526 1.00 96.00 402 ILE A CA 1
ATOM 3156 C C . ILE A 1 402 ? -11.349 0.545 18.599 1.00 96.00 402 ILE A C 1
ATOM 3158 O O . ILE A 1 402 ? -11.937 -0.521 18.406 1.00 96.00 402 ILE A O 1
ATOM 3162 N N . VAL A 1 403 ? -10.746 0.832 19.747 1.00 97.94 403 VAL A N 1
ATOM 3163 C CA . VAL A 1 403 ? -10.728 -0.053 20.911 1.00 97.94 403 VAL A CA 1
ATOM 3164 C C . VAL A 1 403 ? -11.378 0.653 22.084 1.00 97.94 403 VAL A C 1
ATOM 3166 O O . VAL A 1 403 ? -11.005 1.775 22.422 1.00 97.94 403 VAL A O 1
ATOM 3169 N N . THR A 1 404 ? -12.319 -0.029 22.725 1.00 97.75 404 THR A N 1
ATOM 3170 C CA . THR A 1 404 ? -12.924 0.393 23.989 1.00 97.75 404 THR A CA 1
ATOM 3171 C C . THR A 1 404 ? -12.597 -0.640 25.058 1.00 97.75 404 THR A C 1
ATOM 3173 O O . THR A 1 404 ? -12.725 -1.838 24.819 1.00 97.75 404 THR A O 1
ATOM 3176 N N . VAL A 1 405 ? -12.191 -0.190 26.237 1.00 97.44 405 VAL A N 1
ATOM 3177 C CA . VAL A 1 405 ? -11.986 -1.047 27.407 1.00 97.44 405 VAL A CA 1
ATOM 3178 C C . VAL A 1 405 ? -12.986 -0.614 28.464 1.00 97.44 405 VAL A C 1
ATOM 3180 O O . VAL A 1 405 ? -13.064 0.572 28.794 1.00 97.44 405 VAL A O 1
ATOM 3183 N N . ASN A 1 406 ? -13.777 -1.569 28.942 1.00 93.88 406 ASN A N 1
ATOM 3184 C CA . ASN A 1 406 ? -14.697 -1.377 30.051 1.00 93.88 406 ASN A CA 1
ATOM 3185 C C . ASN A 1 406 ? -14.611 -2.592 30.975 1.00 93.88 406 ASN A C 1
ATOM 3187 O O . ASN A 1 406 ? -15.289 -3.594 30.757 1.00 93.88 406 ASN A O 1
ATOM 3191 N N . SER A 1 407 ? -13.741 -2.483 31.972 1.00 90.88 407 SER A N 1
ATOM 3192 C CA . SER A 1 407 ? -13.447 -3.530 32.948 1.00 90.88 407 SER A CA 1
ATOM 3193 C C . SER A 1 407 ? -14.235 -3.411 34.250 1.00 90.88 407 SER A C 1
ATOM 3195 O O . SER A 1 407 ? -14.087 -4.259 35.127 1.00 90.88 407 SER A O 1
ATOM 3197 N N . THR A 1 408 ? -15.087 -2.387 34.380 1.00 88.38 408 THR A N 1
ATOM 3198 C CA . THR A 1 408 ? -15.852 -2.163 35.609 1.00 88.38 408 THR A CA 1
ATOM 3199 C C . THR A 1 408 ? -16.870 -3.287 35.828 1.00 88.38 408 THR A C 1
ATOM 3201 O O . THR A 1 408 ? -17.767 -3.515 35.011 1.00 88.38 408 THR A O 1
ATOM 3204 N N . ILE A 1 409 ? -16.766 -3.977 36.964 1.00 87.75 409 ILE A N 1
ATOM 3205 C CA . ILE A 1 409 ? -17.687 -5.044 37.362 1.00 87.75 409 ILE A CA 1
ATOM 3206 C C . ILE A 1 409 ? -18.795 -4.443 38.228 1.00 87.75 409 ILE A C 1
ATOM 3208 O O . ILE A 1 409 ? -18.604 -4.134 39.407 1.00 87.75 409 ILE A O 1
ATOM 3212 N N . HIS A 1 410 ? -19.990 -4.330 37.656 1.00 90.31 410 HIS A N 1
ATOM 3213 C CA . HIS A 1 410 ? -21.162 -3.807 38.356 1.00 90.31 410 HIS A CA 1
ATOM 3214 C C . HIS A 1 410 ? -21.871 -4.878 39.206 1.00 90.31 410 HIS A C 1
ATOM 3216 O O . HIS A 1 410 ? -21.905 -6.055 38.826 1.00 90.31 410 HIS A O 1
ATOM 3222 N N . PRO A 1 411 ? -22.504 -4.496 40.333 1.00 95.00 411 PRO A N 1
ATOM 3223 C CA . PRO A 1 411 ? -23.443 -5.355 41.043 1.00 95.00 411 PRO A CA 1
ATOM 3224 C C . PRO A 1 411 ? -24.571 -5.861 40.137 1.00 95.00 411 PRO A C 1
ATOM 3226 O O . PRO A 1 411 ? -25.186 -5.093 39.403 1.00 95.00 411 PRO A O 1
ATOM 3229 N N . THR A 1 412 ? -24.899 -7.146 40.245 1.00 95.75 412 THR A N 1
ATOM 3230 C CA . THR A 1 412 ? -26.045 -7.781 39.575 1.00 95.75 412 THR A CA 1
ATOM 3231 C C . THR A 1 412 ? -27.132 -8.220 40.556 1.00 95.75 412 THR A C 1
ATOM 3233 O O . THR A 1 412 ? -28.261 -8.473 40.144 1.00 95.75 412 THR A O 1
ATOM 3236 N N . SER A 1 413 ? -26.824 -8.331 41.854 1.00 96.81 413 SER A N 1
ATOM 3237 C CA . SER A 1 413 ? -27.823 -8.603 42.897 1.00 96.81 413 SER A CA 1
ATOM 3238 C C . SER A 1 413 ? -27.361 -8.154 44.284 1.00 96.81 413 SER A C 1
ATOM 3240 O O . SER A 1 413 ? -26.160 -8.099 44.552 1.00 96.81 413 SER A O 1
ATOM 3242 N N . VAL A 1 414 ? -28.314 -7.923 45.188 1.00 98.12 414 VAL A N 1
ATOM 3243 C CA . VAL A 1 414 ? -28.078 -7.761 46.628 1.00 98.12 414 VAL A CA 1
ATOM 3244 C C . VAL A 1 414 ? -29.059 -8.634 47.410 1.00 98.12 414 VAL A C 1
ATOM 3246 O O . VAL A 1 414 ? -30.208 -8.783 47.004 1.00 98.12 414 VAL A O 1
ATOM 3249 N N . SER A 1 415 ? -28.625 -9.208 48.531 1.00 97.69 415 SER A N 1
ATOM 3250 C CA . SER A 1 415 ? -29.480 -9.951 49.467 1.00 97.69 415 SER A CA 1
ATOM 3251 C C . SER A 1 415 ? -29.264 -9.473 50.898 1.00 97.69 415 SER A C 1
ATOM 3253 O O . SER A 1 415 ? -28.125 -9.204 51.276 1.00 97.69 415 SER A O 1
ATOM 3255 N N . VAL A 1 416 ? -30.326 -9.420 51.703 1.00 98.25 416 VAL A N 1
ATOM 3256 C CA . VAL A 1 416 ? -30.269 -9.004 53.116 1.00 98.25 416 VAL A CA 1
ATOM 3257 C C . VAL A 1 416 ? -30.524 -10.195 54.044 1.00 98.25 416 VAL A C 1
ATOM 3259 O O . VAL A 1 416 ? -31.467 -10.954 53.831 1.00 98.25 416 VAL A O 1
ATOM 3262 N N . SER A 1 417 ? -29.703 -10.349 55.087 1.00 97.19 417 SER A N 1
ATOM 3263 C CA . SER A 1 417 ? -29.829 -11.403 56.101 1.00 97.19 417 SER A CA 1
ATOM 3264 C C . SER A 1 417 ? -29.805 -10.839 57.534 1.00 97.19 417 SER A C 1
ATOM 3266 O O . SER A 1 417 ? -28.985 -9.961 57.808 1.00 97.19 417 SER A O 1
ATOM 3268 N N . PRO A 1 418 ? -30.644 -11.351 58.460 1.00 97.56 418 PRO A N 1
ATOM 3269 C CA . PRO A 1 418 ? -31.742 -12.291 58.210 1.00 97.56 418 PRO A CA 1
ATOM 3270 C C . PRO A 1 418 ? -32.851 -11.659 57.352 1.00 97.56 418 PRO A C 1
ATOM 3272 O O . PRO A 1 418 ? -33.071 -10.452 57.408 1.00 97.56 418 PRO A O 1
ATOM 3275 N N . ALA A 1 419 ? -33.577 -12.473 56.576 1.00 96.81 419 ALA A N 1
ATOM 3276 C CA . ALA A 1 419 ? -34.687 -12.002 55.731 1.00 96.81 419 ALA A CA 1
ATOM 3277 C C . ALA A 1 419 ? -35.888 -11.483 56.547 1.00 96.81 419 ALA A C 1
ATOM 3279 O O . ALA A 1 419 ? -36.709 -10.714 56.051 1.00 96.81 419 ALA A O 1
ATOM 3280 N N . SER A 1 420 ? -35.988 -11.895 57.812 1.00 97.12 420 SER A N 1
ATOM 3281 C CA . SER A 1 420 ? -36.945 -11.352 58.768 1.00 97.12 420 SER A CA 1
ATOM 3282 C C . SER A 1 420 ? -36.440 -11.497 60.197 1.00 97.12 420 SER A C 1
ATOM 3284 O O . SER A 1 420 ? -35.760 -12.478 60.505 1.00 97.12 420 SER A O 1
ATOM 3286 N N . ALA A 1 421 ? -36.838 -10.590 61.084 1.00 97.00 421 ALA A N 1
ATOM 3287 C CA . ALA A 1 421 ? -36.538 -10.676 62.509 1.00 97.00 421 ALA A CA 1
ATOM 3288 C C . ALA A 1 421 ? -37.696 -10.164 63.372 1.00 97.00 421 ALA A C 1
ATOM 3290 O O . ALA A 1 421 ? -38.499 -9.334 62.945 1.00 97.00 421 ALA A O 1
ATOM 3291 N N . THR A 1 422 ? -37.773 -10.663 64.607 1.00 96.94 422 THR A N 1
ATOM 3292 C CA . THR A 1 422 ? -38.642 -10.106 65.650 1.00 96.94 422 THR A CA 1
ATOM 3293 C C . THR A 1 422 ? -37.776 -9.558 66.773 1.00 96.94 422 THR A C 1
ATOM 3295 O O . THR A 1 422 ? -36.965 -10.298 67.322 1.00 96.94 422 THR A O 1
ATOM 3298 N N . ILE A 1 423 ? -37.970 -8.287 67.110 1.00 96.25 423 ILE A N 1
ATOM 3299 C CA . ILE A 1 423 ? -37.277 -7.586 68.200 1.00 96.25 423 ILE A CA 1
ATOM 3300 C C . ILE A 1 423 ? -38.309 -6.923 69.113 1.00 96.25 423 ILE A C 1
ATOM 3302 O O . ILE A 1 423 ? -39.467 -6.751 68.722 1.00 96.25 423 ILE A O 1
ATOM 3306 N N . TYR A 1 424 ? -37.917 -6.534 70.322 1.00 93.75 424 TYR A N 1
ATOM 3307 C CA . TYR A 1 424 ? -38.766 -5.697 71.167 1.00 93.75 424 TYR A CA 1
ATOM 3308 C C . TYR A 1 424 ? -38.452 -4.204 71.009 1.00 93.75 424 TYR A C 1
ATOM 3310 O O . TYR A 1 424 ? -37.401 -3.811 70.508 1.00 93.75 424 TYR A O 1
ATOM 3318 N N . THR A 1 425 ? -39.367 -3.342 71.448 1.00 92.50 425 THR A N 1
ATOM 3319 C CA . THR A 1 425 ? -39.128 -1.890 71.529 1.00 92.50 425 THR A CA 1
ATOM 3320 C C . THR A 1 425 ? -37.834 -1.578 72.294 1.00 92.50 425 THR A C 1
ATOM 3322 O O . THR A 1 425 ? -37.624 -2.117 73.387 1.00 92.50 425 THR A O 1
ATOM 3325 N N . ALA A 1 426 ? -37.009 -0.686 71.737 1.00 91.12 426 ALA A N 1
ATOM 3326 C CA . ALA A 1 426 ? -35.661 -0.322 72.188 1.00 91.12 426 ALA A CA 1
ATOM 3327 C C . ALA A 1 426 ? -34.594 -1.436 72.110 1.00 91.12 426 ALA A C 1
ATOM 3329 O O . ALA A 1 426 ? -33.483 -1.242 72.600 1.00 91.12 426 ALA A O 1
ATOM 3330 N N . GLU A 1 427 ? -34.895 -2.590 71.507 1.00 93.19 427 GLU A N 1
ATOM 3331 C CA . GLU A 1 427 ? -33.871 -3.561 71.104 1.00 93.19 427 GLU A CA 1
ATOM 3332 C C . GLU A 1 427 ? -33.358 -3.268 69.699 1.00 93.19 427 GLU A C 1
ATOM 3334 O O . GLU A 1 427 ? -34.026 -2.597 68.904 1.00 93.19 427 GLU A O 1
ATOM 3339 N N . GLY A 1 428 ? -32.173 -3.803 69.403 1.00 93.38 428 GLY A N 1
ATOM 3340 C CA . GLY A 1 428 ? -31.568 -3.710 68.088 1.00 93.38 428 GLY A CA 1
ATOM 3341 C C . GLY A 1 428 ? -31.164 -5.059 67.510 1.00 93.38 428 GLY A C 1
ATOM 3342 O O . GLY A 1 428 ? -30.966 -6.037 68.232 1.00 93.38 428 GLY A O 1
ATOM 3343 N N . ILE A 1 429 ? -31.048 -5.098 66.186 1.00 97.44 429 ILE A N 1
ATOM 3344 C CA . ILE A 1 429 ? -30.507 -6.228 65.431 1.00 97.44 429 ILE A CA 1
ATOM 3345 C C . ILE A 1 429 ? -29.644 -5.712 64.281 1.00 97.44 429 ILE A C 1
ATOM 3347 O O . ILE A 1 429 ? -29.987 -4.727 63.630 1.00 97.44 429 ILE A O 1
ATOM 3351 N N . SER A 1 430 ? -28.532 -6.387 64.002 1.00 97.94 430 SER A N 1
ATOM 3352 C CA . SER A 1 430 ? -27.709 -6.095 62.828 1.00 97.94 430 SER A CA 1
ATOM 3353 C C . SER A 1 430 ? -28.188 -6.896 61.621 1.00 97.94 430 SER A C 1
ATOM 3355 O O . SER A 1 430 ? -28.312 -8.121 61.688 1.00 97.94 430 SER A O 1
ATOM 3357 N N . LEU A 1 431 ? -28.418 -6.206 60.508 1.00 98.00 431 LEU A N 1
ATOM 3358 C CA . LEU A 1 431 ? -28.641 -6.804 59.198 1.00 98.00 431 LEU A CA 1
ATOM 3359 C C . LEU A 1 431 ? -27.344 -6.779 58.386 1.00 98.00 431 LEU A C 1
ATOM 3361 O O . LEU A 1 431 ? -26.548 -5.847 58.482 1.00 98.00 431 LEU A O 1
ATOM 3365 N N . ASN A 1 432 ? -27.142 -7.794 57.551 1.00 97.50 432 ASN A N 1
ATOM 3366 C CA . ASN A 1 432 ? -26.018 -7.870 56.625 1.00 97.50 432 ASN A CA 1
ATOM 3367 C C . ASN A 1 432 ? -26.526 -7.857 55.179 1.00 97.50 432 ASN A C 1
ATOM 3369 O O . ASN A 1 432 ? -27.430 -8.622 54.843 1.00 97.50 432 ASN A O 1
ATOM 3373 N N . ALA A 1 433 ? -25.942 -7.005 54.335 1.00 97.56 433 ALA A N 1
ATOM 3374 C CA . ALA A 1 433 ? -26.185 -6.996 52.897 1.00 97.56 433 ALA A CA 1
ATOM 3375 C C . ALA A 1 433 ? -25.024 -7.682 52.164 1.00 97.56 433 ALA A C 1
ATOM 3377 O O . ALA A 1 433 ? -23.867 -7.299 52.318 1.00 97.56 433 ALA A O 1
ATOM 3378 N N . THR A 1 434 ? -25.338 -8.678 51.339 1.00 97.75 434 THR A N 1
ATOM 3379 C CA . THR A 1 434 ? -24.376 -9.366 50.468 1.00 97.75 434 THR A CA 1
ATOM 3380 C C . THR A 1 434 ? -24.632 -8.959 49.021 1.00 97.75 434 THR A C 1
ATOM 3382 O O . THR A 1 434 ? -25.734 -9.163 48.518 1.00 97.75 434 THR A O 1
ATOM 3385 N N . VAL A 1 435 ? -23.625 -8.380 48.363 1.00 98.00 435 VAL A N 1
ATOM 3386 C CA . VAL A 1 435 ? -23.681 -7.934 46.961 1.00 98.00 435 VAL A CA 1
ATOM 3387 C C . VAL A 1 435 ? -22.953 -8.940 46.069 1.00 98.00 435 VAL A C 1
ATOM 3389 O O . VAL A 1 435 ? -21.842 -9.362 46.399 1.00 98.00 435 VAL A O 1
ATOM 3392 N N . LEU A 1 436 ? -23.575 -9.315 44.9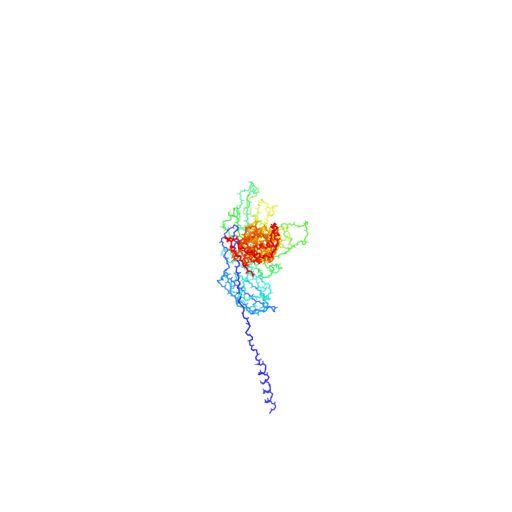48 1.00 95.38 436 LEU A N 1
ATOM 3393 C CA . LEU A 1 436 ? -22.980 -10.165 43.915 1.00 95.38 436 LEU A CA 1
ATOM 3394 C C . LEU A 1 436 ? -22.903 -9.429 42.566 1.00 95.38 436 LEU A C 1
ATOM 3396 O O . LEU A 1 436 ? -23.782 -8.608 42.301 1.00 95.38 436 LEU A O 1
ATOM 3400 N N . PRO A 1 437 ? -21.916 -9.751 41.708 1.00 94.12 437 PRO A N 1
ATOM 3401 C CA . PRO A 1 437 ? -20.822 -10.691 41.970 1.00 94.12 437 PRO A CA 1
ATOM 3402 C C . PRO A 1 437 ? -19.909 -10.198 43.102 1.00 94.12 437 PRO A C 1
ATOM 3404 O O . PRO A 1 437 ? -19.794 -9.002 43.355 1.00 94.12 437 PRO A O 1
ATOM 3407 N N . SER A 1 438 ? -19.265 -11.120 43.824 1.00 91.25 438 SER A N 1
ATOM 3408 C CA . SER A 1 438 ? -18.402 -10.764 44.966 1.00 91.25 438 SER A CA 1
ATOM 3409 C C . SER A 1 438 ? -17.215 -9.876 44.565 1.00 91.25 438 SER A C 1
ATOM 3411 O O . SER A 1 438 ? -16.662 -9.160 45.407 1.00 91.25 438 SER A O 1
ATOM 3413 N N . GLY A 1 439 ? -16.840 -9.934 43.284 1.00 87.31 439 GLY A N 1
ATOM 3414 C CA . GLY A 1 439 ? -15.831 -9.098 42.640 1.00 87.31 439 GLY A CA 1
ATOM 3415 C C . GLY A 1 439 ? -16.341 -7.762 42.097 1.00 87.31 439 GLY A C 1
ATOM 3416 O O . GLY A 1 439 ? -15.574 -7.107 41.416 1.00 87.31 439 GLY A O 1
ATOM 3417 N N . ALA A 1 440 ? -17.589 -7.354 42.364 1.00 92.56 440 ALA A N 1
ATOM 3418 C CA . ALA A 1 440 ? -18.064 -6.033 41.953 1.00 92.56 440 ALA A CA 1
ATOM 3419 C C . ALA A 1 440 ? -17.205 -4.910 42.563 1.00 92.56 440 ALA A C 1
ATOM 3421 O O . ALA A 1 440 ? -16.853 -4.974 43.751 1.00 92.56 440 ALA A O 1
ATOM 3422 N N . ASP A 1 441 ? -16.912 -3.881 41.768 1.00 91.00 441 ASP A N 1
ATOM 3423 C CA . ASP A 1 441 ? -15.998 -2.798 42.148 1.00 91.00 441 ASP A CA 1
ATOM 3424 C C . ASP A 1 441 ? -16.598 -1.902 43.235 1.00 91.00 441 ASP A C 1
ATOM 3426 O O . ASP A 1 441 ? -15.922 -1.530 44.197 1.00 91.00 441 ASP A O 1
ATOM 3430 N N . ASN A 1 442 ? -17.902 -1.617 43.149 1.00 94.44 442 ASN A N 1
ATOM 3431 C CA . ASN A 1 442 ? -18.638 -0.888 44.179 1.00 94.44 442 ASN A CA 1
ATOM 3432 C C . ASN A 1 442 ? -19.726 -1.756 44.822 1.00 94.44 442 ASN A C 1
ATOM 3434 O O . ASN A 1 442 ? -20.818 -1.932 44.288 1.00 94.44 442 ASN A O 1
ATOM 3438 N N . LYS A 1 443 ? -19.443 -2.245 46.032 1.00 96.31 443 LYS A N 1
ATOM 3439 C CA . LYS A 1 443 ? -20.361 -3.074 46.838 1.00 96.31 443 LYS A CA 1
ATOM 3440 C C . LYS A 1 443 ? -21.113 -2.293 47.918 1.00 96.31 443 LYS A C 1
ATOM 3442 O O . LYS A 1 443 ? -21.732 -2.895 48.793 1.00 96.31 443 LYS A O 1
ATOM 3447 N N . SER A 1 444 ? -21.030 -0.965 47.901 1.00 96.38 444 SER A N 1
ATOM 3448 C CA . SER A 1 444 ? -21.665 -0.126 48.918 1.00 96.38 444 SER A CA 1
ATOM 3449 C C . SER A 1 444 ? -23.186 -0.183 48.793 1.00 96.38 444 SER A C 1
ATOM 3451 O O . SER A 1 444 ? -23.724 -0.195 47.685 1.00 96.38 444 SER A O 1
ATOM 3453 N N . VAL A 1 445 ? -23.882 -0.165 49.930 1.00 97.88 445 VAL A N 1
ATOM 3454 C CA . VAL A 1 445 ? -25.347 -0.115 49.991 1.00 97.88 445 VAL A CA 1
ATOM 3455 C C . VAL A 1 445 ? -25.821 1.049 50.855 1.00 97.88 445 VAL A C 1
ATOM 3457 O O . VAL A 1 445 ? -25.154 1.441 51.812 1.00 97.88 445 VAL A O 1
ATOM 3460 N N . ILE A 1 446 ? -26.992 1.582 50.527 1.00 98.19 446 ILE A N 1
ATOM 3461 C CA . ILE A 1 446 ? -27.726 2.568 51.315 1.00 98.19 446 ILE A CA 1
ATOM 3462 C C . ILE A 1 446 ? -28.885 1.849 51.998 1.00 98.19 446 ILE A C 1
ATOM 3464 O O . ILE A 1 446 ? -29.671 1.163 51.340 1.00 98.19 446 ILE A O 1
ATOM 3468 N N . TRP A 1 447 ? -28.990 2.024 53.313 1.00 98.44 447 TRP A N 1
ATOM 3469 C CA . TRP A 1 447 ? -30.072 1.466 54.115 1.00 98.44 447 TRP A CA 1
ATOM 3470 C C . TRP A 1 447 ? -31.239 2.443 54.245 1.00 98.44 447 TRP A C 1
ATOM 3472 O O . TRP A 1 447 ? -31.041 3.650 54.380 1.00 98.44 447 TRP A O 1
ATOM 3482 N N . SER A 1 448 ? -32.464 1.925 54.238 1.00 98.31 448 SER A N 1
ATOM 3483 C CA . SER A 1 448 ? -33.674 2.715 54.487 1.00 98.31 448 SER A CA 1
ATOM 3484 C C . SER A 1 448 ? -34.755 1.880 55.168 1.00 98.31 448 SER A C 1
ATOM 3486 O O . SER A 1 448 ? -34.778 0.659 55.035 1.00 98.31 448 SER A O 1
ATOM 3488 N N . SER A 1 449 ? -35.649 2.535 55.907 1.00 98.19 449 SER A N 1
ATOM 3489 C CA . SER A 1 449 ? -36.833 1.905 56.499 1.00 98.19 449 SER A CA 1
ATOM 3490 C C . SER A 1 449 ? -38.079 2.320 55.732 1.00 98.19 449 SER A C 1
ATOM 3492 O O . SER A 1 449 ? -38.228 3.493 55.385 1.00 98.19 449 SER A O 1
ATOM 3494 N N . SER A 1 450 ? -38.998 1.379 55.509 1.00 98.44 450 SER A N 1
ATOM 3495 C CA . SER A 1 450 ? -40.329 1.689 54.981 1.00 98.44 450 SER A CA 1
ATOM 3496 C C . SER A 1 450 ? -41.166 2.517 55.962 1.00 98.44 450 SER A C 1
ATOM 3498 O O . SER A 1 450 ? -42.095 3.193 55.535 1.00 98.44 450 SER A O 1
ATOM 3500 N N . ASP A 1 451 ? -40.865 2.440 57.266 1.00 98.12 451 ASP A N 1
ATOM 3501 C CA . ASP A 1 451 ? -41.539 3.200 58.319 1.00 98.12 451 ASP A CA 1
ATOM 3502 C C . ASP A 1 451 ? -40.610 3.422 59.529 1.00 98.12 451 ASP A C 1
ATOM 3504 O O . ASP A 1 451 ? -40.433 2.551 60.388 1.00 98.12 451 ASP A O 1
ATOM 3508 N N . ASN A 1 452 ? -40.031 4.624 59.605 1.00 97.81 452 ASN A N 1
ATOM 3509 C CA . ASN A 1 452 ? -39.142 5.038 60.696 1.00 97.81 452 ASN A CA 1
ATOM 3510 C C . ASN A 1 452 ? -39.855 5.187 62.054 1.00 97.81 452 ASN A C 1
ATOM 3512 O O . ASN A 1 452 ? -39.175 5.271 63.075 1.00 97.81 452 ASN A O 1
ATOM 3516 N N . SER A 1 453 ? -41.193 5.225 62.096 1.00 96.75 453 SER A N 1
ATOM 3517 C CA . SER A 1 453 ? -41.942 5.244 63.360 1.00 96.75 453 SER A CA 1
ATOM 3518 C C . SER A 1 453 ? -42.028 3.859 64.017 1.00 96.75 453 SER A C 1
ATOM 3520 O O . SER A 1 453 ? -42.233 3.765 65.229 1.00 96.75 453 SER A O 1
ATOM 3522 N N . ILE A 1 454 ? -41.817 2.787 63.241 1.00 97.31 454 ILE A N 1
ATOM 3523 C CA . ILE A 1 454 ? -41.802 1.393 63.710 1.00 97.31 454 ILE A CA 1
ATOM 3524 C C . ILE A 1 454 ? -40.371 0.945 64.010 1.00 97.31 454 ILE A C 1
ATOM 3526 O O . ILE A 1 454 ? -40.098 0.472 65.114 1.00 97.31 454 ILE A O 1
ATOM 3530 N N . ALA A 1 455 ? -39.445 1.121 63.064 1.00 97.50 455 ALA A N 1
ATOM 3531 C CA . ALA A 1 455 ? -38.024 0.850 63.272 1.00 97.50 455 ALA A CA 1
ATOM 3532 C C . ALA A 1 455 ? -37.150 1.752 62.394 1.00 97.50 455 ALA A C 1
ATOM 3534 O O . ALA A 1 455 ? -37.487 2.027 61.240 1.00 97.50 455 ALA A O 1
ATOM 3535 N N . THR A 1 456 ? -36.006 2.172 62.927 1.00 97.94 456 THR A N 1
ATOM 3536 C CA . THR A 1 456 ? -34.984 2.941 62.200 1.00 97.94 456 THR A CA 1
ATOM 3537 C C . THR A 1 456 ? -33.778 2.061 61.896 1.00 97.94 456 THR A C 1
ATOM 3539 O O . THR A 1 456 ? -33.559 1.058 62.570 1.00 97.94 456 THR A O 1
ATOM 3542 N N . VAL A 1 457 ? -32.994 2.418 60.877 1.00 98.31 457 VAL A N 1
ATOM 3543 C CA . VAL A 1 457 ? -31.767 1.704 60.496 1.00 98.31 457 VAL A CA 1
ATOM 3544 C C . VAL A 1 457 ? -30.604 2.682 60.353 1.00 98.31 457 VAL A C 1
ATOM 3546 O O . VAL A 1 457 ? -30.762 3.771 59.800 1.00 98.31 457 VAL A O 1
ATOM 3549 N N . SER A 1 458 ? -29.438 2.311 60.875 1.00 97.62 458 SER A N 1
ATOM 3550 C CA . SER A 1 458 ? -28.203 3.082 60.741 1.00 97.62 458 SER A CA 1
ATOM 3551 C C . SER A 1 458 ? -27.514 2.817 59.391 1.00 97.62 458 SER A C 1
ATOM 3553 O O . SER A 1 458 ? -27.782 1.803 58.744 1.00 97.62 458 SER A O 1
ATOM 3555 N N . PRO A 1 459 ? -26.551 3.658 58.966 1.00 95.88 459 PRO A N 1
ATOM 3556 C CA . PRO A 1 459 ? -25.746 3.384 57.771 1.00 95.88 459 PRO A CA 1
ATOM 3557 C C . PRO A 1 459 ? -24.977 2.051 57.816 1.00 95.88 459 PRO A C 1
ATOM 3559 O O . PRO A 1 459 ? -24.621 1.521 56.769 1.00 95.88 459 PRO A O 1
ATOM 3562 N N . GLY A 1 460 ? -24.732 1.499 59.012 1.00 94.50 460 GLY A N 1
ATOM 3563 C CA . GLY A 1 460 ? -24.074 0.203 59.207 1.00 94.50 460 GLY A CA 1
ATOM 3564 C C . GLY A 1 460 ? -25.012 -1.007 59.146 1.00 94.50 460 GLY A C 1
ATOM 3565 O O . GLY A 1 460 ? -24.554 -2.122 59.373 1.00 94.50 460 GLY A O 1
ATOM 3566 N N . GLY A 1 461 ? -26.308 -0.809 58.872 1.00 96.50 461 GLY A N 1
ATOM 3567 C CA . GLY A 1 461 ? -27.305 -1.885 58.868 1.00 96.50 461 GLY A CA 1
ATOM 3568 C C . GLY A 1 461 ? -27.797 -2.285 60.262 1.00 96.50 461 GLY A C 1
ATOM 3569 O O . GLY A 1 461 ? -28.370 -3.359 60.427 1.00 96.50 461 GLY A O 1
ATOM 3570 N N . GLU A 1 462 ? -27.582 -1.449 61.280 1.00 97.88 462 GLU A N 1
ATOM 3571 C CA . GLU A 1 462 ? -28.097 -1.689 62.630 1.00 97.88 462 GLU A CA 1
ATOM 3572 C C . GLU A 1 462 ? -29.511 -1.124 62.760 1.00 97.88 462 GLU A C 1
ATOM 3574 O O . GLU A 1 462 ? -29.726 0.073 62.568 1.00 97.88 462 GLU A O 1
ATOM 3579 N N . VAL A 1 463 ? -30.473 -1.994 63.052 1.00 98.25 463 VAL A N 1
ATOM 3580 C CA . VAL A 1 463 ? -31.893 -1.660 63.160 1.00 98.25 463 VAL A CA 1
ATOM 3581 C C . VAL A 1 463 ? -32.271 -1.503 64.624 1.00 98.25 463 VAL A C 1
ATOM 3583 O O . VAL A 1 463 ? -31.951 -2.387 65.409 1.00 98.25 463 VAL A O 1
ATOM 3586 N N . THR A 1 464 ? -33.017 -0.452 64.968 1.00 97.50 464 THR A N 1
ATOM 3587 C CA . THR A 1 464 ? -33.547 -0.208 66.320 1.00 97.50 464 THR A CA 1
ATOM 3588 C C . THR A 1 464 ? -35.071 -0.150 66.292 1.00 97.50 464 THR A C 1
ATOM 3590 O O . THR A 1 464 ? -35.657 0.621 65.529 1.00 97.50 464 THR A O 1
ATOM 3593 N N . GLY A 1 465 ? -35.728 -0.946 67.141 1.00 96.25 465 GLY A N 1
ATOM 3594 C CA . GLY A 1 465 ? -37.187 -0.945 67.274 1.00 96.25 465 GLY A CA 1
ATOM 3595 C C . GLY A 1 465 ? -37.698 0.281 68.036 1.00 96.25 465 GLY A C 1
ATOM 3596 O O . GLY A 1 465 ? -37.270 0.528 69.163 1.00 96.25 465 GLY A O 1
ATOM 3597 N N . ILE A 1 466 ? -38.643 1.019 67.451 1.00 95.94 466 ILE A N 1
ATOM 3598 C CA . ILE A 1 466 ? -39.225 2.245 68.021 1.00 95.94 466 ILE A CA 1
ATOM 3599 C C . ILE A 1 466 ? -40.604 1.973 68.633 1.00 95.94 466 ILE A C 1
ATOM 3601 O O . ILE A 1 466 ? -40.821 2.265 69.808 1.00 95.94 466 ILE A O 1
ATOM 3605 N N . SER A 1 467 ? -41.527 1.377 67.874 1.00 94.50 467 SER A N 1
ATOM 3606 C CA . SER A 1 467 ? -42.896 1.092 68.327 1.00 94.50 467 SER A CA 1
ATOM 3607 C C . SER A 1 467 ? -43.404 -0.244 67.785 1.00 94.50 467 SER A C 1
ATOM 3609 O O . SER A 1 467 ? -42.846 -0.782 66.832 1.00 94.50 467 SER A O 1
ATOM 3611 N N . ALA A 1 468 ? -44.428 -0.819 68.424 1.00 93.88 468 ALA A N 1
ATOM 3612 C CA . ALA A 1 468 ? -44.964 -2.113 68.015 1.00 93.88 468 ALA A CA 1
ATOM 3613 C C . ALA A 1 468 ? -45.594 -2.033 66.615 1.00 93.88 468 ALA A C 1
ATOM 3615 O O . ALA A 1 468 ? -46.445 -1.185 66.358 1.00 93.88 468 ALA A O 1
ATOM 3616 N N . GLY A 1 469 ? -45.201 -2.937 65.722 1.00 95.75 469 GLY A N 1
ATOM 3617 C CA . GLY A 1 469 ? -45.619 -2.904 64.325 1.00 95.75 469 GLY A CA 1
ATOM 3618 C C . GLY A 1 469 ? -44.719 -3.754 63.437 1.00 95.75 469 GLY A C 1
ATOM 3619 O O . GLY A 1 469 ? -43.854 -4.487 63.920 1.00 95.75 469 GLY A O 1
ATOM 3620 N N . GLN A 1 470 ? -44.926 -3.660 62.127 1.00 98.00 470 GLN A N 1
ATOM 3621 C CA . GLN A 1 470 ? -44.096 -4.329 61.132 1.00 98.00 470 GLN A CA 1
ATOM 3622 C C . GLN A 1 470 ? -43.664 -3.330 60.058 1.00 98.00 470 GLN A C 1
ATOM 3624 O O . GLN A 1 470 ? -44.495 -2.608 59.515 1.00 98.00 470 GLN A O 1
ATOM 3629 N N . CYS A 1 471 ? -42.374 -3.309 59.737 1.00 97.88 471 CYS A N 1
ATOM 3630 C CA . CYS A 1 471 ? -41.821 -2.534 58.629 1.00 97.88 471 CYS A CA 1
ATOM 3631 C C . CYS A 1 471 ? -40.795 -3.369 57.850 1.00 97.88 471 CYS A C 1
ATOM 3633 O O . CYS A 1 471 ? -40.392 -4.450 58.284 1.00 97.88 471 CYS A O 1
ATOM 3635 N N . THR A 1 472 ? -40.390 -2.892 56.674 1.00 98.44 472 THR A N 1
ATOM 3636 C CA . THR A 1 472 ? -39.316 -3.507 55.885 1.00 98.44 472 THR A CA 1
ATOM 3637 C C . THR A 1 472 ? -38.118 -2.575 55.851 1.00 98.44 472 THR A C 1
ATOM 3639 O O . THR A 1 472 ? -38.253 -1.389 55.553 1.00 98.44 472 THR A O 1
ATOM 3642 N N . ILE A 1 473 ? -36.945 -3.123 56.144 1.00 98.56 473 ILE A N 1
ATOM 3643 C CA . ILE A 1 473 ? -35.668 -2.433 56.021 1.00 98.56 473 ILE A CA 1
ATOM 3644 C C . ILE A 1 473 ? -35.032 -2.836 54.693 1.00 98.56 473 ILE A C 1
ATOM 3646 O O . ILE A 1 473 ? -34.826 -4.023 54.452 1.00 98.56 473 ILE A O 1
ATOM 3650 N N . PHE A 1 474 ? -34.730 -1.868 53.833 1.00 98.44 474 PHE A N 1
ATOM 3651 C CA . PHE A 1 474 ? -34.147 -2.080 52.509 1.00 98.44 474 PHE A CA 1
ATOM 3652 C C . PHE A 1 474 ? -32.655 -1.758 52.493 1.00 98.44 474 PHE A C 1
ATOM 3654 O O . PHE A 1 474 ? -32.241 -0.751 53.065 1.00 98.44 474 PHE A O 1
ATOM 3661 N N . ALA A 1 475 ? -31.880 -2.566 51.773 1.00 98.31 475 ALA A N 1
ATOM 3662 C CA . ALA A 1 475 ? -30.539 -2.236 51.306 1.00 98.31 475 ALA A CA 1
ATOM 3663 C C . ALA A 1 475 ? -30.580 -2.030 49.788 1.00 98.31 475 ALA A C 1
ATOM 3665 O O . ALA A 1 475 ? -31.015 -2.928 49.064 1.00 98.31 475 ALA A O 1
ATOM 3666 N N . THR A 1 476 ? -30.111 -0.876 49.318 1.00 98.19 476 THR A N 1
ATOM 3667 C CA . THR A 1 476 ? -30.018 -0.537 47.890 1.00 98.19 476 THR A CA 1
ATOM 3668 C C . THR A 1 476 ? -28.562 -0.326 47.509 1.00 98.19 476 THR A C 1
ATOM 3670 O O . THR A 1 476 ? -27.889 0.481 48.145 1.00 98.19 476 THR A O 1
ATOM 3673 N N . THR A 1 477 ? -28.055 -1.023 46.493 1.00 97.94 477 THR A N 1
ATOM 3674 C CA . THR A 1 477 ? -26.685 -0.810 46.008 1.00 97.94 477 THR A CA 1
ATOM 3675 C C . THR A 1 477 ? -26.517 0.614 45.485 1.00 97.94 477 THR A C 1
ATOM 3677 O O . THR A 1 477 ? -27.389 1.143 44.797 1.00 97.94 477 THR A O 1
ATOM 3680 N N . VAL A 1 478 ? -25.392 1.249 45.822 1.00 96.69 478 VAL A N 1
ATOM 3681 C CA . VAL A 1 478 ? -25.054 2.590 45.315 1.00 96.69 478 VAL A CA 1
ATOM 3682 C C . VAL A 1 478 ? -24.838 2.541 43.803 1.00 96.69 478 VAL A C 1
ATOM 3684 O O . VAL A 1 478 ? -25.303 3.42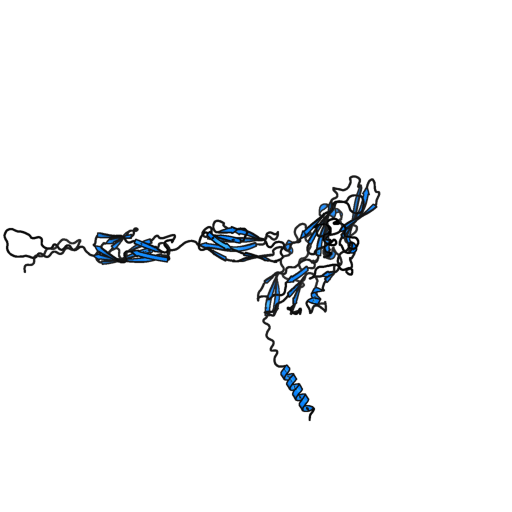1 43.086 1.00 96.69 478 VAL A O 1
ATOM 3687 N N . ASP A 1 479 ? -24.164 1.492 43.330 1.00 92.06 479 ASP A N 1
ATOM 3688 C CA . ASP A 1 479 ? -23.989 1.202 41.911 1.00 92.06 479 ASP A CA 1
ATOM 3689 C C . ASP A 1 479 ? -25.128 0.301 41.402 1.00 92.06 479 ASP A C 1
ATOM 3691 O O . ASP A 1 479 ? -25.461 -0.708 42.027 1.00 92.06 479 ASP A O 1
ATOM 3695 N N . GLY A 1 480 ? -25.778 0.694 40.307 1.00 92.00 480 GLY A N 1
ATOM 3696 C CA . GLY A 1 480 ? -26.898 -0.031 39.690 1.00 92.00 480 GLY A CA 1
ATOM 3697 C C . GLY A 1 480 ? -28.267 0.063 40.388 1.00 92.00 480 GLY A C 1
ATOM 3698 O O . GLY A 1 480 ? -29.270 -0.292 39.773 1.00 92.00 480 GLY A O 1
ATOM 3699 N N . GLY A 1 481 ? -28.357 0.557 41.632 1.00 96.06 481 GLY A N 1
ATOM 3700 C CA . GLY A 1 481 ? -29.638 0.811 42.313 1.00 96.06 481 GLY A CA 1
ATOM 3701 C C . GLY A 1 481 ? -30.470 -0.438 42.637 1.00 96.06 481 GLY A C 1
ATOM 3702 O O . GLY A 1 481 ? -31.697 -0.368 42.683 1.00 96.06 481 GLY A O 1
ATOM 3703 N N . ILE A 1 482 ? -29.829 -1.589 42.840 1.00 97.88 482 ILE A N 1
ATOM 3704 C CA . ILE A 1 482 ? -30.490 -2.877 43.079 1.00 97.88 482 ILE A CA 1
ATOM 3705 C C . ILE A 1 482 ? -30.890 -2.977 44.552 1.00 97.88 482 ILE A C 1
ATOM 3707 O O . ILE A 1 482 ? -30.069 -2.704 45.425 1.00 97.88 482 ILE A O 1
ATOM 3711 N N . THR A 1 483 ? -32.123 -3.397 44.849 1.00 97.50 483 THR A N 1
ATOM 3712 C CA . THR A 1 483 ? -32.675 -3.383 46.216 1.00 97.50 483 THR A CA 1
ATOM 3713 C C . THR A 1 483 ? -33.082 -4.772 46.717 1.00 97.50 483 THR A C 1
ATOM 3715 O O . THR A 1 483 ? -33.663 -5.563 45.978 1.00 97.50 483 THR A O 1
ATOM 3718 N N . SER A 1 484 ? -32.850 -5.044 48.006 1.00 98.31 484 SER A N 1
ATOM 3719 C CA . SER A 1 484 ? -33.407 -6.188 48.749 1.00 98.31 484 SER A CA 1
ATOM 3720 C C . SER A 1 484 ? -33.851 -5.750 50.146 1.00 98.31 484 SER A C 1
ATOM 3722 O O . SER A 1 484 ? -33.294 -4.806 50.700 1.00 98.31 484 SER A O 1
ATOM 3724 N N . GLY A 1 485 ? -34.846 -6.427 50.729 1.00 97.56 485 GLY A N 1
ATOM 3725 C CA . GLY A 1 485 ? -35.437 -6.060 52.021 1.00 97.56 485 GLY A CA 1
ATOM 3726 C C . GLY A 1 485 ? -35.382 -7.157 53.088 1.00 97.56 485 GLY A C 1
ATOM 3727 O O . GLY A 1 485 ? -35.293 -8.338 52.763 1.00 97.56 485 GLY A O 1
ATOM 3728 N N . SER A 1 486 ? -35.471 -6.750 54.356 1.00 98.38 486 SER A N 1
ATOM 3729 C CA . SER A 1 486 ? -35.705 -7.606 55.524 1.00 98.38 486 SER A CA 1
ATOM 3730 C C . SER A 1 486 ? -36.936 -7.133 56.290 1.00 98.38 486 SER A C 1
ATOM 3732 O O . SER A 1 486 ? -37.074 -5.942 56.578 1.00 98.38 486 SER A O 1
ATOM 3734 N N . THR A 1 487 ? -37.842 -8.050 56.622 1.00 98.50 487 THR A N 1
ATOM 3735 C CA . THR A 1 487 ? -39.069 -7.729 57.363 1.00 98.50 487 THR A CA 1
ATOM 3736 C C . THR A 1 487 ? -38.814 -7.728 58.869 1.00 98.50 487 THR A C 1
ATOM 3738 O O . THR A 1 487 ? -38.499 -8.759 59.464 1.00 98.50 487 THR A O 1
ATOM 3741 N N . ILE A 1 488 ? -39.019 -6.584 59.515 1.00 98.25 488 ILE A N 1
ATOM 3742 C CA . ILE A 1 488 ? -38.818 -6.402 60.952 1.00 98.25 488 ILE A CA 1
ATOM 3743 C C . ILE A 1 488 ? -40.171 -6.297 61.639 1.00 98.25 488 ILE A C 1
ATOM 3745 O O . ILE A 1 488 ? -40.985 -5.437 61.313 1.00 98.25 488 ILE A O 1
ATOM 3749 N N . THR A 1 489 ? -40.411 -7.184 62.603 1.00 98.00 489 THR A N 1
ATOM 3750 C CA . THR A 1 489 ? -41.583 -7.132 63.483 1.00 98.00 489 THR A CA 1
ATOM 3751 C C . THR A 1 489 ? -41.142 -6.675 64.867 1.00 98.00 489 THR A C 1
ATOM 3753 O O . THR A 1 489 ? -40.393 -7.374 65.548 1.00 98.00 489 THR A O 1
ATOM 3756 N N . VAL A 1 490 ? -41.607 -5.509 65.299 1.00 97.25 490 VAL A N 1
ATOM 3757 C CA . VAL A 1 490 ? -41.321 -4.967 66.628 1.00 97.25 490 VAL A CA 1
ATOM 3758 C C . VAL A 1 490 ? -42.492 -5.295 67.549 1.00 97.25 490 VAL A C 1
ATOM 3760 O O . VAL A 1 490 ? -43.643 -4.992 67.236 1.00 97.25 490 VAL A O 1
ATOM 3763 N N . LYS A 1 491 ? -42.219 -5.922 68.694 1.00 93.69 491 LYS A N 1
ATOM 3764 C CA . LYS A 1 491 ? -43.220 -6.197 69.735 1.00 93.69 491 LYS A CA 1
ATOM 3765 C C . LYS A 1 491 ? -43.037 -5.255 70.922 1.00 93.69 491 LYS A C 1
ATOM 3767 O O . LYS A 1 491 ? -41.916 -4.926 71.305 1.00 93.69 491 LYS A O 1
ATOM 3772 N N . GLY A 1 492 ? -44.141 -4.845 71.542 1.00 85.94 492 GLY A N 1
ATOM 3773 C CA . GLY A 1 492 ? -44.083 -4.156 72.831 1.00 85.94 492 GLY A CA 1
ATOM 3774 C C . GLY A 1 492 ? -43.562 -5.096 73.920 1.00 85.94 492 GLY A C 1
ATOM 3775 O O . GLY A 1 492 ? -43.870 -6.290 73.912 1.00 85.94 492 GLY A O 1
ATOM 3776 N N . ARG A 1 493 ? -42.776 -4.573 74.865 1.00 74.25 493 ARG A N 1
ATOM 3777 C CA . ARG A 1 493 ? -42.458 -5.317 76.090 1.00 74.25 493 ARG A CA 1
ATOM 3778 C C . ARG A 1 493 ? -43.650 -5.241 77.039 1.00 74.25 493 ARG A C 1
ATOM 3780 O O . ARG A 1 493 ? -43.979 -4.165 77.524 1.00 74.25 493 ARG A O 1
ATOM 3787 N N . SER A 1 494 ? -44.273 -6.380 77.321 1.00 66.12 494 SER A N 1
ATOM 3788 C CA . SER A 1 494 ? -45.257 -6.517 78.395 1.00 66.12 494 SER A CA 1
ATOM 3789 C C . SER A 1 494 ? -44.646 -7.327 79.532 1.00 66.12 494 SER A C 1
ATOM 3791 O O . SER A 1 494 ? -44.274 -8.484 79.334 1.00 66.12 494 SER A O 1
ATOM 3793 N N . PHE A 1 495 ? -44.555 -6.740 80.722 1.00 55.97 495 PHE A N 1
ATOM 3794 C CA . PHE A 1 495 ? -44.191 -7.474 81.930 1.00 55.97 495 PHE A CA 1
ATOM 3795 C C . PHE A 1 495 ? -45.467 -7.944 82.623 1.00 55.97 495 PHE A C 1
ATOM 3797 O O . PHE A 1 495 ? -46.249 -7.133 83.116 1.00 55.97 495 PHE A O 1
ATOM 3804 N N . SER A 1 496 ? -45.675 -9.255 82.672 1.00 53.53 496 SER A N 1
ATOM 3805 C CA . SER A 1 496 ? -46.651 -9.873 83.565 1.00 53.53 496 SER A CA 1
ATOM 3806 C C . SER A 1 496 ? -45.952 -10.223 84.877 1.00 53.53 496 SER A C 1
ATOM 3808 O O . SER A 1 496 ? -45.132 -11.139 84.919 1.00 53.53 496 SER A O 1
ATOM 3810 N N . ILE A 1 497 ? -46.261 -9.485 85.945 1.00 53.22 497 ILE A N 1
ATOM 3811 C CA . ILE A 1 497 ? -45.910 -9.884 87.312 1.00 53.22 497 ILE A CA 1
ATOM 3812 C C . ILE A 1 497 ? -46.858 -11.025 87.692 1.00 53.22 497 ILE A C 1
ATOM 3814 O O . ILE A 1 497 ? -48.030 -10.792 87.976 1.00 53.22 497 ILE A O 1
ATOM 3818 N N . GLY A 1 498 ? -46.361 -12.259 87.630 1.00 53.75 498 GLY A N 1
ATOM 3819 C CA . GLY A 1 498 ? -47.022 -13.425 88.209 1.00 53.75 498 GLY A CA 1
ATOM 3820 C C . GLY A 1 498 ? -46.638 -13.541 89.679 1.00 53.75 498 GLY A C 1
ATOM 3821 O O . GLY A 1 498 ? -45.459 -13.696 89.983 1.00 53.75 498 GLY A O 1
ATOM 3822 N N . ASP A 1 499 ? -47.638 -13.412 90.548 1.00 45.66 499 ASP A N 1
ATOM 3823 C CA . ASP A 1 499 ? -47.642 -13.708 91.981 1.00 45.66 499 ASP A CA 1
ATOM 3824 C C . ASP A 1 499 ? -46.405 -13.245 92.764 1.00 45.66 499 ASP A C 1
ATOM 3826 O O . ASP A 1 499 ? -45.520 -14.025 93.110 1.00 45.66 499 ASP A O 1
ATOM 3830 N N . ILE A 1 500 ? -46.393 -11.967 93.154 1.00 45.72 500 ILE A N 1
ATOM 3831 C CA . ILE A 1 500 ? -45.697 -11.596 94.389 1.00 45.72 500 ILE A CA 1
ATOM 3832 C C . ILE A 1 500 ? -46.580 -12.127 95.527 1.00 45.72 500 ILE A C 1
ATOM 3834 O O . ILE A 1 500 ? -47.678 -11.592 95.709 1.00 45.72 500 ILE A O 1
ATOM 3838 N N . PRO A 1 501 ? -46.166 -13.142 96.309 1.00 41.84 501 PRO A N 1
ATOM 3839 C CA . PRO A 1 501 ? -46.875 -13.464 97.533 1.00 41.84 501 PRO A CA 1
ATOM 3840 C C . PRO A 1 501 ? -46.693 -12.280 98.480 1.00 41.84 501 PRO A C 1
ATOM 3842 O O . PRO A 1 501 ? -45.650 -12.116 99.113 1.00 41.84 501 PRO A O 1
ATOM 3845 N N . ILE A 1 502 ? -47.705 -11.421 98.571 1.00 47.97 502 ILE A N 1
ATOM 3846 C CA . ILE A 1 502 ? -47.760 -10.432 99.637 1.00 47.97 502 ILE A CA 1
ATOM 3847 C C . ILE A 1 502 ? -48.161 -11.196 100.900 1.00 47.97 502 ILE A C 1
ATOM 3849 O O . ILE A 1 502 ? -49.341 -11.411 101.171 1.00 47.97 502 ILE A O 1
ATOM 3853 N N . LEU A 1 503 ? -47.172 -11.641 101.676 1.00 40.06 503 LEU A N 1
ATOM 3854 C CA . LEU A 1 503 ? -47.384 -12.055 103.060 1.00 40.06 503 LEU A CA 1
ATOM 3855 C C . LEU A 1 503 ? -47.681 -10.798 103.890 1.00 40.06 503 LEU A C 1
ATOM 3857 O O . LEU A 1 503 ? -46.794 -10.225 104.517 1.00 40.06 503 LEU A O 1
ATOM 3861 N N . TYR A 1 504 ? -48.942 -10.362 103.900 1.00 41.72 504 TYR A N 1
ATOM 3862 C CA . TYR A 1 504 ? -49.452 -9.592 105.030 1.00 41.72 504 TYR A CA 1
ATOM 3863 C C . TYR A 1 504 ? -49.766 -10.579 106.162 1.00 41.72 504 TYR A C 1
ATOM 3865 O O . TYR A 1 504 ? -50.566 -11.497 105.958 1.00 41.72 504 TYR A O 1
ATOM 3873 N N . PRO A 1 505 ? -49.190 -10.424 107.366 1.00 41.66 505 PRO A N 1
ATOM 3874 C CA . PRO A 1 505 ? -49.645 -11.193 108.509 1.00 41.66 505 PRO A CA 1
ATOM 3875 C C . PRO A 1 505 ? -51.048 -10.694 108.889 1.00 41.66 505 PRO A C 1
ATOM 3877 O O . PRO A 1 505 ? -51.181 -9.640 109.505 1.00 41.66 505 PRO A O 1
ATOM 3880 N N . GLY A 1 506 ? -52.095 -11.438 108.503 1.00 50.31 506 GLY A N 1
ATOM 3881 C CA . GLY A 1 506 ? -53.409 -11.329 109.152 1.00 50.31 506 GLY A CA 1
ATOM 3882 C C . GLY A 1 506 ? -54.696 -11.314 108.315 1.00 50.31 506 GLY A C 1
ATOM 3883 O O . GLY A 1 506 ? -55.717 -10.966 108.900 1.00 50.31 506 GLY A O 1
ATOM 3884 N N . TYR A 1 507 ? -54.737 -11.683 107.025 1.00 46.16 507 TYR A N 1
ATOM 3885 C CA . TYR A 1 507 ? -56.026 -11.760 106.301 1.00 46.16 507 TYR A CA 1
ATOM 3886 C C . TYR A 1 507 ? -56.124 -12.948 105.326 1.00 46.16 507 TYR A C 1
ATOM 3888 O O . TYR A 1 507 ? -55.357 -13.053 104.376 1.00 46.16 507 TYR A O 1
ATOM 3896 N N . ASN A 1 508 ? -57.105 -13.830 105.553 1.00 45.31 508 ASN A N 1
ATOM 3897 C CA . ASN A 1 508 ? -57.443 -14.963 104.686 1.00 45.31 508 ASN A CA 1
ATOM 3898 C C . ASN A 1 508 ? -58.503 -14.542 103.658 1.00 45.31 508 ASN A C 1
ATOM 3900 O O . ASN A 1 508 ? -59.691 -14.594 103.967 1.00 45.31 508 ASN A O 1
ATOM 3904 N N . SER A 1 509 ? -58.096 -14.145 102.450 1.00 46.78 509 SER A N 1
ATOM 3905 C CA . SER A 1 509 ? -58.889 -14.245 101.206 1.00 46.78 509 SER A CA 1
ATOM 3906 C C . SER A 1 509 ? -57.985 -13.937 100.002 1.00 46.78 509 SER A C 1
ATOM 3908 O O . SER A 1 509 ? -57.245 -12.955 100.067 1.00 46.78 509 SER A O 1
ATOM 3910 N N . PRO A 1 510 ? -58.007 -14.721 98.907 1.00 45.09 510 PRO A N 1
ATOM 3911 C CA . PRO A 1 510 ? -57.192 -14.419 97.738 1.00 45.09 510 PRO A CA 1
ATOM 3912 C C . PRO A 1 510 ? -57.805 -13.235 96.979 1.00 45.09 510 PRO A C 1
ATOM 3914 O O . PRO A 1 510 ? -58.932 -13.306 96.495 1.00 45.09 510 PRO A O 1
ATOM 3917 N N . HIS A 1 511 ? -57.063 -12.135 96.875 1.00 47.41 511 HIS A N 1
ATOM 3918 C CA . HIS A 1 511 ? -57.350 -11.063 95.925 1.00 47.41 511 HIS A CA 1
ATOM 3919 C C . HIS A 1 511 ? -56.382 -11.191 94.753 1.00 47.41 511 HIS A C 1
ATOM 3921 O O . HIS A 1 511 ? -55.171 -11.236 94.956 1.00 47.41 511 HIS A O 1
ATOM 3927 N N . THR A 1 512 ? -56.903 -11.240 93.530 1.00 46.88 512 THR A N 1
ATOM 3928 C CA . THR A 1 512 ? -56.084 -11.184 92.316 1.00 46.88 512 THR A CA 1
ATOM 3929 C C . THR A 1 512 ? -56.006 -9.728 91.866 1.00 46.88 512 THR A C 1
ATOM 3931 O O . THR A 1 512 ? -57.026 -9.118 91.550 1.00 46.88 512 THR A O 1
ATOM 3934 N N . ILE A 1 513 ? -54.806 -9.148 91.861 1.00 47.44 513 ILE A N 1
ATOM 3935 C CA . ILE A 1 513 ? -54.560 -7.826 91.274 1.00 47.44 513 ILE A CA 1
ATOM 3936 C C . ILE A 1 513 ? -54.120 -8.057 89.829 1.00 47.44 513 ILE A C 1
ATOM 3938 O O . ILE A 1 513 ? -53.164 -8.788 89.591 1.00 47.44 513 ILE A O 1
ATOM 3942 N N . THR A 1 514 ? -54.805 -7.435 88.869 1.00 42.25 514 THR A N 1
ATOM 3943 C CA . THR A 1 514 ? -54.407 -7.499 87.454 1.00 42.25 514 THR A CA 1
ATOM 3944 C C . THR A 1 514 ? -53.657 -6.219 87.105 1.00 42.25 514 THR A C 1
ATOM 3946 O O . THR A 1 514 ? -54.165 -5.127 87.355 1.00 42.25 514 THR A O 1
ATOM 3949 N N . TYR A 1 515 ? -52.446 -6.343 86.556 1.00 42.50 515 TYR A N 1
ATOM 3950 C CA . TYR A 1 515 ? -51.624 -5.212 86.125 1.00 42.50 515 TYR A CA 1
ATOM 3951 C C . TYR A 1 515 ? -51.551 -5.165 84.598 1.00 42.50 515 TYR A C 1
ATOM 3953 O O . TYR A 1 515 ? -51.239 -6.169 83.961 1.00 42.50 515 TYR A O 1
ATOM 3961 N N . SER A 1 516 ? -51.783 -3.991 84.015 1.00 42.38 516 SER A N 1
ATOM 3962 C CA . SER A 1 516 ? -51.447 -3.700 82.622 1.00 42.38 516 SER A CA 1
ATOM 3963 C C . SER A 1 516 ? -50.786 -2.330 82.553 1.00 42.38 516 SER A C 1
ATOM 3965 O O . SER A 1 516 ? -51.392 -1.339 82.959 1.00 42.38 516 SER A O 1
ATOM 3967 N N . ALA A 1 517 ? -49.565 -2.265 82.029 1.00 40.72 517 ALA A N 1
ATOM 3968 C CA . ALA A 1 517 ? -48.916 -1.004 81.700 1.00 40.72 517 ALA A CA 1
ATOM 3969 C C . ALA A 1 517 ? -48.550 -0.979 80.220 1.00 40.72 517 ALA A C 1
ATOM 3971 O O . ALA A 1 517 ? -47.945 -1.924 79.712 1.00 40.72 517 ALA A O 1
ATOM 3972 N N . GLU A 1 518 ? -48.903 0.118 79.553 1.00 40.38 518 GLU A N 1
ATOM 3973 C CA . GLU A 1 518 ? -48.314 0.485 78.269 1.00 40.38 518 GLU A CA 1
ATOM 3974 C C . GLU A 1 518 ? -47.027 1.297 78.481 1.00 40.38 518 GLU A C 1
ATOM 3976 O O . GLU A 1 518 ? -46.897 1.975 79.506 1.00 40.38 518 GLU A O 1
ATOM 3981 N N . PRO A 1 519 ? -46.076 1.274 77.524 1.00 39.44 519 PRO A N 1
ATOM 3982 C CA . PRO A 1 519 ? -44.674 1.621 77.776 1.00 39.44 519 PRO A CA 1
ATOM 3983 C C . PRO A 1 519 ? -44.404 3.081 78.175 1.00 39.44 519 PRO A C 1
ATOM 3985 O O . PRO A 1 519 ? -43.295 3.380 78.606 1.00 39.44 519 PRO A O 1
ATOM 3988 N N . HIS A 1 520 ? -45.387 3.985 78.073 1.00 44.66 520 HIS A N 1
ATOM 3989 C CA . HIS A 1 520 ? -45.233 5.410 78.407 1.00 44.66 520 HIS A CA 1
ATOM 3990 C C . HIS A 1 520 ? -46.457 6.050 79.097 1.00 44.66 520 HIS A C 1
ATOM 3992 O O . HIS A 1 520 ? -46.575 7.274 79.124 1.00 44.66 520 HIS A O 1
ATOM 3998 N N . GLY A 1 521 ? -47.368 5.256 79.671 1.00 44.31 521 GLY A N 1
ATOM 3999 C CA . GLY A 1 521 ? -48.527 5.769 80.416 1.00 44.31 521 GLY A CA 1
ATOM 4000 C C . GLY A 1 521 ? -48.320 5.772 81.934 1.00 44.31 521 GLY A C 1
ATOM 4001 O O . GLY A 1 521 ? -47.671 4.882 82.482 1.00 44.31 521 GLY A O 1
ATOM 4002 N N . THR A 1 522 ? -48.910 6.744 82.640 1.00 40.03 522 THR A N 1
ATOM 4003 C CA . THR A 1 522 ? -49.054 6.704 84.105 1.00 40.03 522 THR A CA 1
ATOM 4004 C C . THR A 1 522 ? -49.828 5.434 84.485 1.00 40.03 522 THR A C 1
ATOM 4006 O O . THR A 1 522 ? -50.921 5.235 83.949 1.00 40.03 522 THR A O 1
ATOM 4009 N N . PRO A 1 523 ? -49.316 4.565 85.377 1.00 42.28 523 PRO A N 1
ATOM 4010 C CA . PRO A 1 523 ? -50.002 3.324 85.720 1.00 42.28 523 PRO A CA 1
ATOM 4011 C C . PRO A 1 523 ? -51.384 3.624 86.311 1.00 42.28 523 PRO A C 1
ATOM 4013 O O . PRO A 1 523 ? -51.515 4.397 87.261 1.00 42.28 523 PRO A O 1
ATOM 4016 N N . GLN A 1 524 ? -52.417 3.022 85.722 1.00 40.72 524 GLN A N 1
ATOM 4017 C CA . GLN A 1 524 ? -53.790 3.065 86.218 1.00 40.72 524 GLN A CA 1
ATOM 4018 C C . GLN A 1 524 ? -54.038 1.815 87.067 1.00 40.72 524 GLN A C 1
ATOM 4020 O O . GLN A 1 524 ? -53.695 0.707 86.657 1.00 40.72 524 GLN A O 1
ATOM 4025 N N . TYR A 1 525 ? -54.631 1.991 88.249 1.00 43.97 525 TYR A N 1
ATOM 4026 C CA . TYR A 1 525 ? -54.984 0.895 89.152 1.00 43.97 525 TYR A CA 1
ATOM 4027 C C . TYR A 1 525 ? -56.505 0.805 89.265 1.00 43.97 525 TYR A C 1
ATOM 4029 O O . TYR A 1 525 ? -57.159 1.802 89.569 1.00 43.97 525 TYR A O 1
ATOM 4037 N N . SER A 1 526 ? -57.065 -0.391 89.099 1.00 43.16 526 SER A N 1
ATOM 4038 C CA . SER A 1 526 ? -58.460 -0.677 89.439 1.00 43.16 526 SER A CA 1
ATOM 4039 C C . SER A 1 526 ? -58.533 -1.931 90.302 1.00 43.16 526 SER A C 1
ATOM 4041 O O . SER A 1 526 ? -58.146 -3.022 89.886 1.00 43.16 526 SER A O 1
ATOM 4043 N N . ILE A 1 527 ? -59.029 -1.770 91.529 1.00 43.34 527 ILE A N 1
ATOM 4044 C CA . ILE A 1 527 ? -59.325 -2.885 92.428 1.00 43.34 527 ILE A CA 1
ATOM 4045 C C . ILE A 1 527 ? -60.752 -3.330 92.123 1.00 43.34 527 ILE A C 1
ATOM 4047 O O . ILE A 1 527 ? -61.700 -2.585 92.372 1.00 43.34 527 ILE A O 1
ATOM 4051 N N . HIS A 1 528 ? -60.911 -4.543 91.602 1.00 44.41 528 HIS A N 1
ATOM 4052 C CA . HIS A 1 528 ? -62.224 -5.159 91.467 1.00 44.41 528 HIS A CA 1
ATOM 4053 C C . HIS A 1 528 ? -62.440 -6.154 92.601 1.00 44.41 528 HIS A C 1
ATOM 4055 O O . HIS A 1 528 ? -61.664 -7.087 92.798 1.00 44.41 528 HIS A O 1
ATOM 4061 N N . ARG A 1 529 ? -63.512 -5.924 93.362 1.00 39.72 529 ARG A N 1
ATOM 4062 C CA . ARG A 1 529 ? -64.107 -6.934 94.234 1.00 39.72 529 ARG A CA 1
ATOM 4063 C C . ARG A 1 529 ? -64.799 -7.946 93.321 1.00 39.72 529 ARG A C 1
ATOM 4065 O O . ARG A 1 529 ? -65.633 -7.526 92.521 1.00 39.72 529 ARG A O 1
ATOM 4072 N N . VAL A 1 530 ? -64.445 -9.223 93.429 1.00 45.19 530 VAL A N 1
ATOM 4073 C CA . VAL A 1 530 ? -65.315 -10.307 92.947 1.00 45.19 530 VAL A CA 1
ATOM 4074 C C . VAL A 1 530 ? -66.339 -10.600 94.029 1.00 45.19 530 VAL A C 1
ATOM 4076 O O . VAL A 1 530 ? -65.917 -10.659 95.210 1.00 45.19 530 VAL A O 1
#

pLDDT: mean 75.19, std 19.17, range [32.72, 98.56]

Foldseek 3Di:
DVVVVVVVVVVVVVVVVPPDPPPPPQDKFKEKEAEQPPVVLQDDADDPAADEFQKKKKFKAFPVQFTQDIDIDRHDDRIDMDIGGAPTFIKIKMKTQPPDPVVPPDNRGNVSLQPAWAFADAQVCRGNGHFIWMFIDGTDGDHHHYYHYTLIFGQKEKEWAAEEAPPEDPQWPFKAWQAKWKWQAQRTGGRPDQREDDPPRDTDGHGDDHRPDCCVCSHPRTDMTIGGWAFDAQQPVPPPVPFDQAEPPVCNSNFMKMKIWIQIDGPVDHTDTAIDIGTAAQQPTRRTSTDDGQKYWYKYDYDYHDHYDDDDIGTDIDHSWSAFRAWAKPPQEDEAQAAFDKDAIDIDTPPPRTPDPAWDKDKPDVCQWGADRRRIIGGNDADKIKIKTADPDPPRHIYIHIYGYHHAAFWPAKEKPPQEDEEEAFDKDAIDIDTPPNPHPFAQWAKDKPDVCQWGADSRRMIHGRDADKIWIWIFGPTPRHIDIHIYGYDYDWDDPDDPPPPDPDDDDDFDFGFGDDPDDDGDGDGDDD

Secondary structure (DSSP, 8-state):
-HHHHHHHHHHHHHHHTTS--------EEEEEEEE--GGGGG-SS-----B----EEEEEEETTSBEEEEEEESS--SEEEEEEETT--EEEEEEESS--GGG-TTTTBHHHHHH-EEE---GGGSSSSBPPEEEEEEEE---TTEEEEE--EESEEEEEEEEE-TTS-TTEEEEEEEEEEEEEEESEEESSS--BPPTTS-EEEEE---TTS-GGGGGTT-EEEEEE-BB--BTTTT-GGG--SS--TTTTTTS-EEEEEEEEEESSS-SEEEEEEEE---SSSTTB--B-SSEEEEEEEE--TTSS--S-EEEEEEE------EEEEESSEEEESSTT-EEE-EEEEESTTSS---EEEEES-TTTEEE-TT-EEEE-SSEEEEEEEEESSTT--EEEEEEEE-------EEEEESSEEEEETT-EEE-EEEEESTT-S---EEEEES-TTTEEE-TTSEEEE-SSEEEEEEEEETTTT-EEEEEEEEE-------------TT---PPPPP----TTSPPP------